Protein AF-A0A2S2P8Y7-F1 (afdb_monomer_lite)

Sequence (425 aa):
GTRFRPLSLDVPKPLFPVAGLPVVQHHIDACYRLGQKRSSIPGDDSKSNVGKYCVAEVLLLGYYGDDELADFLLTATQSYPTLRIR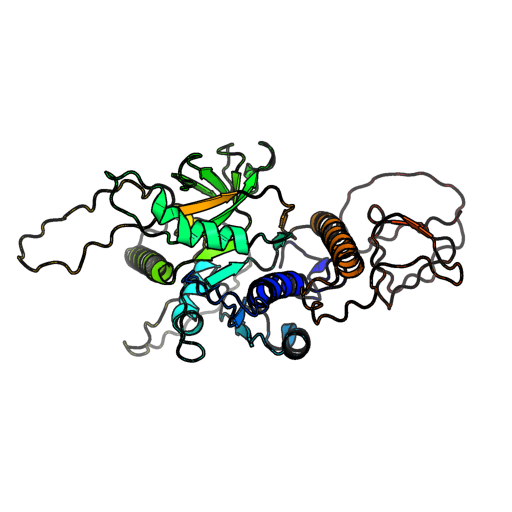YLREPDALGTAGGLYHFRDTILAPLDNNEVQAFFVMNGDVCADFPLDEMLHMHFTNNSHQSQHQQKQPVLITVMATETTRQQSVHYGCMVVDKETNIIQHYVEKPSTFVSNTVNCGVYLCSPRLFETIADIHLEMLNSNGNGNQQHTARYTTSNKNNINQQQQQKPTEERVAAAMVMWMEQDVLRRLAGESGSSCSSGSDGSGRIKKDAICGGVALAATTRNWWSQLKTAGAAIYANRHYLSLRQQRERLLQRESVIDLPLPSPVKCRLATADPKGGYSTIGNVYVHPSAQVHPTALVSFTLFHIYLTKCYQFFQKCSVVTVINIFYFIVPILTLVFCY

Radius of gyration: 25.38 Å; chains: 1; bounding box: 73×48×75 Å

InterPro domains:
  IPR005835 Nucleotidyl transferase domain [PF00483] (1-247)
  IPR029044 Nucleotide-diphospho-sugar transferases [G3DSA:3.90.550.10] (1-280)
  IPR029044 Nucleotide-diphospho-sugar transferases [SSF53448] (1-329)
  IPR050486 Mannose-1-phosphate guanyltransferase [PTHR22572] (1-277)

Structure (mmCIF, N/CA/C/O backbone):
data_AF-A0A2S2P8Y7-F1
#
_entry.id   AF-A0A2S2P8Y7-F1
#
loop_
_atom_site.group_PDB
_atom_site.id
_atom_site.type_symbol
_atom_site.label_atom_id
_atom_site.label_alt_id
_atom_site.label_comp_id
_atom_site.label_asym_id
_atom_site.label_entity_id
_atom_site.label_seq_id
_atom_site.pdbx_PDB_ins_code
_atom_site.Cartn_x
_atom_site.Cartn_y
_atom_site.Cartn_z
_atom_site.occupancy
_atom_site.B_iso_or_equiv
_atom_site.auth_seq_id
_atom_site.auth_comp_id
_atom_site.auth_asym_id
_atom_site.auth_atom_id
_atom_site.pdbx_PDB_model_num
ATOM 1 N N . GLY A 1 1 ? -5.982 3.861 -12.687 1.00 57.00 1 GLY A N 1
ATOM 2 C CA . GLY A 1 1 ? -4.838 4.081 -13.606 1.00 57.00 1 GLY A CA 1
ATOM 3 C C . GLY A 1 1 ? -4.885 5.361 -14.440 1.00 57.00 1 GLY A C 1
ATOM 4 O O . GLY A 1 1 ? -3.834 5.818 -14.853 1.00 57.00 1 GLY A O 1
ATOM 5 N N . THR A 1 2 ? -6.047 5.982 -14.678 1.00 67.19 2 THR A N 1
ATOM 6 C CA . THR A 1 2 ? -6.240 7.036 -15.705 1.00 67.19 2 THR A CA 1
ATOM 7 C C . THR A 1 2 ? -5.264 8.220 -15.658 1.00 67.19 2 THR A C 1
ATOM 9 O O . THR A 1 2 ? -4.828 8.682 -16.706 1.00 67.19 2 THR A O 1
ATOM 12 N N . ARG A 1 3 ? -4.867 8.677 -14.463 1.00 68.12 3 ARG A N 1
ATOM 13 C CA . ARG A 1 3 ? -3.905 9.785 -14.276 1.00 68.12 3 ARG A CA 1
ATOM 14 C C . ARG A 1 3 ? -2.450 9.424 -14.596 1.00 68.12 3 ARG A C 1
ATOM 16 O O . ARG A 1 3 ? -1.626 10.315 -14.726 1.00 68.12 3 ARG A O 1
ATOM 23 N N . PHE A 1 4 ? -2.146 8.132 -14.704 1.00 74.56 4 PHE A N 1
ATOM 24 C CA . PHE A 1 4 ? -0.828 7.610 -15.059 1.00 74.56 4 PHE A CA 1
ATOM 25 C C . PHE A 1 4 ? -0.728 7.297 -16.563 1.00 74.56 4 PHE A C 1
ATOM 27 O O . PHE A 1 4 ? 0.204 6.638 -17.014 1.00 74.56 4 PHE A O 1
ATOM 34 N N . ARG A 1 5 ? -1.704 7.730 -17.370 1.00 71.56 5 ARG A N 1
ATOM 35 C CA . ARG A 1 5 ? -1.605 7.675 -18.832 1.00 71.56 5 ARG A CA 1
ATOM 36 C C . ARG A 1 5 ? -0.609 8.738 -19.332 1.00 71.56 5 ARG A C 1
ATOM 38 O O . ARG A 1 5 ? -0.531 9.806 -18.726 1.00 71.56 5 ARG A O 1
ATOM 45 N N . PRO A 1 6 ? 0.159 8.464 -20.406 1.00 72.81 6 PRO A N 1
ATOM 46 C CA . PRO A 1 6 ? 0.058 7.305 -21.304 1.00 72.81 6 PRO A CA 1
ATOM 47 C C . PRO A 1 6 ? 0.739 6.013 -20.807 1.00 72.81 6 PRO A C 1
ATOM 49 O O . PRO A 1 6 ? 0.530 4.965 -21.400 1.00 72.81 6 PRO A O 1
ATOM 52 N N . LEU A 1 7 ? 1.486 6.037 -19.698 1.00 67.25 7 LEU A N 1
ATOM 53 C CA . LEU A 1 7 ? 2.271 4.883 -19.213 1.00 67.25 7 LEU A CA 1
ATOM 54 C C . LEU A 1 7 ? 1.441 3.670 -18.750 1.00 67.25 7 LEU A C 1
ATOM 56 O O . LEU A 1 7 ? 1.991 2.598 -18.534 1.00 67.25 7 LEU A O 1
ATOM 60 N N . SER A 1 8 ? 0.130 3.839 -18.579 1.00 70.69 8 SER A N 1
ATOM 61 C CA . SER A 1 8 ? -0.831 2.771 -18.246 1.00 70.69 8 SER A CA 1
ATOM 62 C C . SER A 1 8 ? -1.928 2.630 -19.304 1.00 70.69 8 SER A C 1
ATOM 64 O O . SER A 1 8 ? -3.088 2.387 -18.970 1.00 70.69 8 SER A O 1
ATOM 66 N N . LEU A 1 9 ? -1.598 2.896 -20.574 1.00 70.00 9 LEU A N 1
ATOM 67 C CA . LEU A 1 9 ? -2.505 2.622 -21.693 1.00 70.00 9 LEU A CA 1
ATOM 68 C C . LEU A 1 9 ? -2.610 1.120 -21.958 1.00 70.00 9 LEU A C 1
ATOM 70 O O . LEU A 1 9 ? -3.720 0.605 -21.967 1.00 70.00 9 LEU A O 1
ATOM 74 N N . ASP A 1 10 ? -1.464 0.451 -22.086 1.00 73.81 10 ASP A N 1
ATOM 75 C CA . ASP A 1 10 ? -1.397 -0.954 -22.515 1.00 73.81 10 ASP A CA 1
ATOM 76 C C . ASP A 1 10 ? -1.104 -1.926 -21.363 1.00 73.81 10 ASP A C 1
ATOM 78 O O . ASP A 1 10 ? -1.161 -3.137 -21.537 1.00 73.81 10 ASP A O 1
ATOM 82 N N . VAL A 1 11 ? -0.758 -1.402 -20.182 1.00 80.62 11 VAL A N 1
ATOM 83 C CA . VAL A 1 11 ? -0.384 -2.201 -19.009 1.00 80.62 11 VAL A CA 1
ATOM 84 C C . VAL A 1 11 ? -1.143 -1.697 -17.779 1.00 80.62 11 VAL A C 1
ATOM 86 O O . VAL A 1 11 ? -1.103 -0.487 -17.493 1.00 80.62 11 VAL A O 1
ATOM 89 N N . PRO A 1 12 ? -1.794 -2.589 -17.005 1.00 88.25 12 PRO A N 1
ATOM 90 C CA . PRO A 1 12 ? -2.365 -2.240 -15.714 1.00 88.25 12 PRO A CA 1
ATOM 91 C C . PRO A 1 12 ? -1.332 -1.531 -14.843 1.00 88.25 12 PRO A C 1
ATOM 93 O O . PRO A 1 12 ? -0.206 -1.989 -14.676 1.00 88.25 12 PRO A O 1
ATOM 96 N N . LYS A 1 13 ? -1.720 -0.412 -14.229 1.00 88.94 13 LYS A N 1
ATOM 97 C CA . LYS A 1 13 ? -0.822 0.369 -13.365 1.00 88.94 13 LYS A CA 1
ATOM 98 C C . LYS A 1 13 ? -0.098 -0.477 -12.292 1.00 88.94 13 LYS A C 1
ATOM 100 O O . LYS A 1 13 ? 1.095 -0.243 -12.110 1.00 88.94 13 LYS A O 1
ATOM 105 N N . PRO A 1 14 ? -0.747 -1.446 -11.615 1.00 91.75 14 PRO A N 1
ATOM 106 C CA . PRO A 1 14 ? -0.070 -2.306 -10.641 1.00 91.75 14 PRO A CA 1
ATOM 107 C C . PRO A 1 14 ? 1.053 -3.166 -11.257 1.00 91.75 14 PRO A C 1
ATOM 109 O O . PRO A 1 14 ? 2.015 -3.515 -10.572 1.00 91.75 14 PRO A O 1
ATOM 112 N N . LEU A 1 15 ? 0.962 -3.462 -12.558 1.00 90.88 15 LEU A N 1
ATOM 113 C CA . LEU A 1 15 ? 1.953 -4.219 -13.323 1.00 90.88 15 LEU A CA 1
ATOM 114 C C . LEU A 1 15 ? 3.043 -3.352 -13.964 1.00 90.88 15 LEU A C 1
ATOM 116 O O . LEU A 1 15 ? 3.981 -3.889 -14.553 1.00 90.88 15 LEU A O 1
ATOM 120 N N . PHE A 1 16 ? 2.968 -2.024 -13.829 1.00 88.56 16 PHE A N 1
ATOM 121 C CA . PHE A 1 16 ? 3.994 -1.138 -14.369 1.00 88.56 16 PHE A CA 1
ATOM 122 C C . PHE A 1 16 ? 5.375 -1.492 -13.783 1.00 88.56 16 PHE A C 1
ATOM 124 O O . PHE A 1 16 ? 5.504 -1.638 -12.564 1.00 88.56 16 PHE A O 1
ATOM 131 N N . PRO A 1 17 ? 6.425 -1.629 -14.610 1.00 84.69 17 PRO A N 1
ATOM 132 C CA . PRO A 1 17 ? 7.727 -2.058 -14.126 1.00 84.69 17 PRO A CA 1
ATOM 133 C C . PRO A 1 17 ? 8.470 -0.928 -13.400 1.00 84.69 17 PRO A C 1
ATOM 135 O O . PRO A 1 17 ? 8.776 0.124 -13.963 1.00 84.69 17 PRO A O 1
ATOM 138 N N . VAL A 1 18 ? 8.857 -1.185 -12.151 1.00 84.06 18 VAL A N 1
ATOM 139 C CA . VAL A 1 18 ? 9.766 -0.354 -11.355 1.00 84.06 18 VAL A CA 1
ATOM 140 C C . VAL A 1 18 ? 10.940 -1.213 -10.906 1.00 84.06 18 VAL A C 1
ATOM 142 O O . VAL A 1 18 ? 10.774 -2.282 -10.323 1.00 84.06 18 VAL A O 1
ATOM 145 N N . ALA A 1 19 ? 12.154 -0.768 -11.218 1.00 82.06 19 ALA A N 1
ATOM 146 C CA . ALA A 1 19 ? 13.379 -1.546 -11.085 1.00 82.06 19 ALA A CA 1
ATOM 147 C C . ALA A 1 19 ? 13.251 -2.926 -11.766 1.00 82.06 19 ALA A C 1
ATOM 149 O O . ALA A 1 19 ? 13.705 -3.940 -11.244 1.00 82.06 19 ALA A O 1
ATOM 150 N N . GLY A 1 20 ? 12.569 -2.999 -12.910 1.00 77.25 20 GLY A N 1
ATOM 151 C CA . GLY A 1 20 ? 12.395 -4.245 -13.660 1.00 77.25 20 GLY A CA 1
ATOM 152 C C . GLY A 1 20 ? 11.450 -5.277 -13.041 1.00 77.25 20 GLY A C 1
ATOM 153 O O . GLY A 1 20 ? 11.464 -6.414 -13.501 1.00 77.25 20 GLY A O 1
ATOM 154 N N . LEU A 1 21 ? 10.665 -4.926 -12.018 1.00 84.25 21 LEU A N 1
ATOM 155 C CA . LEU A 1 21 ? 9.580 -5.767 -11.497 1.00 84.25 21 LEU A CA 1
ATOM 156 C C . LEU A 1 21 ? 8.263 -4.978 -11.482 1.00 84.25 21 LEU A C 1
ATOM 158 O O . LEU A 1 21 ? 8.310 -3.769 -11.244 1.00 84.25 21 LEU A O 1
ATOM 162 N N . PRO A 1 22 ? 7.106 -5.630 -11.685 1.00 91.06 22 PRO A N 1
ATOM 163 C CA . PRO A 1 22 ? 5.794 -5.056 -11.390 1.00 91.06 22 PRO A CA 1
ATOM 164 C C . PRO A 1 22 ? 5.750 -4.371 -10.018 1.00 91.06 22 PRO A C 1
ATOM 166 O O . PRO A 1 22 ? 6.285 -4.909 -9.046 1.00 91.06 22 PRO A O 1
ATOM 169 N N . VAL A 1 23 ? 5.085 -3.216 -9.903 1.00 92.38 23 VAL A N 1
ATOM 170 C CA . VAL A 1 23 ? 4.918 -2.508 -8.614 1.00 92.38 23 VAL A CA 1
ATOM 171 C C . VAL A 1 23 ? 4.361 -3.438 -7.533 1.00 92.38 23 VAL A C 1
ATOM 173 O O . VAL A 1 23 ? 4.900 -3.492 -6.426 1.00 92.38 23 VAL A O 1
ATOM 176 N N . VAL A 1 24 ? 3.331 -4.224 -7.855 1.00 94.88 24 VAL A N 1
ATOM 177 C CA . VAL A 1 24 ? 2.724 -5.174 -6.903 1.00 94.88 24 VAL A CA 1
ATOM 178 C C . VAL A 1 24 ? 3.678 -6.273 -6.453 1.00 94.88 24 VAL A C 1
ATOM 180 O O . VAL A 1 24 ? 3.557 -6.758 -5.334 1.00 94.88 24 VAL A O 1
ATOM 183 N N . GLN A 1 25 ? 4.679 -6.629 -7.259 1.00 93.75 25 GLN A N 1
ATOM 184 C CA . GLN A 1 25 ? 5.660 -7.629 -6.851 1.00 93.75 25 GLN A CA 1
ATOM 185 C C . GLN A 1 25 ? 6.524 -7.130 -5.688 1.00 93.75 25 GLN A C 1
ATOM 187 O O . GLN A 1 25 ? 6.836 -7.907 -4.793 1.00 93.75 25 GLN A O 1
ATOM 192 N N . HIS A 1 26 ? 6.834 -5.829 -5.623 1.00 93.56 26 HIS A N 1
ATOM 193 C CA . HIS A 1 26 ? 7.544 -5.260 -4.468 1.00 93.56 26 HIS A CA 1
ATOM 194 C C . HIS A 1 26 ? 6.720 -5.325 -3.174 1.00 93.56 26 HIS A C 1
ATOM 196 O O . HIS A 1 26 ? 7.295 -5.403 -2.088 1.00 93.56 26 HIS A O 1
ATOM 202 N N . HIS A 1 27 ? 5.387 -5.311 -3.282 1.00 96.12 27 HIS A N 1
ATOM 203 C CA . HIS A 1 27 ? 4.485 -5.496 -2.143 1.00 96.12 27 HIS A CA 1
ATOM 204 C C . HIS A 1 27 ? 4.515 -6.952 -1.676 1.00 96.12 27 HIS A C 1
ATOM 206 O O . HIS A 1 27 ? 4.749 -7.217 -0.499 1.00 96.12 27 HIS A O 1
ATOM 212 N N . ILE A 1 28 ? 4.378 -7.892 -2.618 1.00 95.25 28 ILE A N 1
ATOM 213 C CA . ILE A 1 28 ? 4.465 -9.333 -2.349 1.00 95.25 28 ILE A CA 1
ATOM 214 C C . ILE A 1 28 ? 5.821 -9.677 -1.722 1.00 95.25 28 ILE A C 1
ATOM 216 O O . ILE A 1 28 ? 5.857 -10.361 -0.706 1.00 95.25 28 ILE A O 1
ATOM 220 N N . ASP A 1 29 ? 6.928 -9.126 -2.230 1.00 92.12 29 ASP A N 1
ATOM 221 C CA . ASP A 1 29 ? 8.267 -9.293 -1.649 1.00 92.12 29 ASP A CA 1
ATOM 222 C C . ASP A 1 29 ? 8.357 -8.780 -0.201 1.00 92.12 29 ASP A C 1
ATOM 224 O O . ASP A 1 29 ? 9.108 -9.323 0.614 1.00 92.12 29 ASP A O 1
ATOM 228 N N . ALA A 1 30 ? 7.642 -7.707 0.149 1.00 92.25 30 ALA A N 1
ATOM 229 C CA . ALA A 1 30 ? 7.607 -7.200 1.519 1.00 92.25 30 ALA A CA 1
ATOM 230 C C . ALA A 1 30 ? 6.823 -8.135 2.450 1.00 92.25 30 ALA A C 1
ATOM 232 O O . ALA A 1 30 ? 7.337 -8.493 3.512 1.00 92.25 30 ALA A O 1
ATOM 233 N N . CYS A 1 31 ? 5.641 -8.583 2.025 1.00 92.88 31 CYS A N 1
ATOM 234 C CA . CYS A 1 31 ? 4.814 -9.547 2.749 1.00 92.88 31 CYS A CA 1
ATOM 235 C C . CYS A 1 31 ? 5.526 -10.900 2.918 1.00 92.88 31 CYS A C 1
ATOM 237 O O . CYS A 1 31 ? 5.585 -11.446 4.017 1.00 92.88 31 CYS A O 1
ATOM 239 N N . TYR A 1 32 ? 6.154 -11.403 1.858 1.00 89.12 32 TYR A N 1
ATOM 240 C CA . TYR A 1 32 ? 6.887 -12.664 1.872 1.00 89.12 32 TYR A CA 1
ATOM 241 C C . TYR A 1 32 ? 8.070 -12.623 2.850 1.00 89.12 32 TYR A C 1
ATOM 243 O O . TYR A 1 32 ? 8.227 -13.513 3.682 1.00 89.12 32 TYR A O 1
ATOM 251 N N . ARG A 1 33 ? 8.876 -11.549 2.834 1.00 85.38 33 ARG A N 1
ATOM 252 C CA . ARG A 1 33 ? 9.973 -11.369 3.808 1.00 85.38 33 ARG A CA 1
ATOM 253 C C . ARG A 1 33 ? 9.477 -11.295 5.243 1.00 85.38 33 ARG A C 1
ATOM 255 O O . ARG A 1 33 ? 10.142 -11.826 6.129 1.00 85.38 33 ARG A O 1
ATOM 262 N N . LEU A 1 34 ? 8.353 -10.620 5.473 1.00 86.75 34 LEU A N 1
ATOM 263 C CA . LEU A 1 34 ? 7.760 -10.537 6.801 1.00 86.75 34 LEU A CA 1
ATOM 264 C C . LEU A 1 34 ? 7.435 -11.940 7.344 1.00 86.75 34 LEU A C 1
ATOM 266 O O . LEU A 1 34 ? 7.764 -12.216 8.496 1.00 86.75 34 LEU A O 1
ATOM 270 N N . GLY A 1 35 ? 6.882 -12.823 6.504 1.00 83.12 35 GLY A N 1
ATOM 271 C CA . GLY A 1 35 ? 6.645 -14.227 6.853 1.00 83.12 35 GLY A CA 1
ATOM 272 C C . GLY A 1 35 ? 7.933 -15.040 7.049 1.00 83.12 35 GLY A C 1
ATOM 273 O O . GLY A 1 35 ? 8.036 -15.814 7.997 1.00 83.12 35 GLY A O 1
ATOM 274 N N . GLN A 1 36 ? 8.954 -14.836 6.206 1.00 74.94 36 GLN A N 1
ATOM 275 C CA . GLN A 1 36 ? 10.200 -15.616 6.265 1.00 74.94 36 GLN A CA 1
ATOM 276 C C . GLN A 1 36 ? 11.096 -15.302 7.470 1.00 74.94 36 GLN A C 1
ATOM 278 O O . GLN A 1 36 ? 11.617 -16.228 8.088 1.00 74.94 36 GLN A O 1
ATOM 283 N N . LYS A 1 37 ? 11.270 -14.019 7.830 1.00 63.88 37 LYS A N 1
ATOM 284 C CA . LYS A 1 37 ? 12.216 -13.535 8.866 1.00 63.88 37 LYS A CA 1
ATOM 285 C C . LYS A 1 37 ? 12.046 -14.152 10.259 1.00 63.88 37 LYS A C 1
ATOM 287 O O . LYS A 1 37 ? 12.789 -13.825 11.184 1.00 63.88 37 LYS A O 1
ATOM 292 N N . ARG A 1 38 ? 10.999 -14.944 10.466 1.00 58.50 38 ARG A N 1
ATOM 293 C CA . ARG A 1 38 ? 10.584 -15.425 11.781 1.00 58.50 38 ARG A CA 1
ATOM 294 C C . ARG A 1 38 ? 10.370 -16.948 11.809 1.00 58.50 38 ARG A C 1
ATOM 296 O O . ARG A 1 38 ? 10.198 -17.485 12.894 1.00 58.50 38 ARG A O 1
ATOM 303 N N . SER A 1 39 ? 10.501 -17.633 10.662 1.00 46.34 39 SER A N 1
ATOM 304 C CA . SER A 1 39 ? 10.515 -19.105 10.553 1.00 46.34 39 SER A CA 1
ATOM 305 C C . SER A 1 39 ? 11.910 -19.722 10.773 1.00 46.34 39 SER A C 1
ATOM 307 O O . SER A 1 39 ? 12.042 -20.942 10.793 1.00 46.34 39 SER A O 1
ATOM 309 N N . SER A 1 40 ? 12.953 -18.899 10.927 1.00 38.75 40 SER A N 1
ATOM 310 C CA . SER A 1 40 ? 14.369 -19.295 10.978 1.00 38.75 40 SER A CA 1
ATOM 311 C C . SER A 1 40 ? 15.056 -19.035 12.329 1.00 38.75 40 SER A C 1
ATOM 313 O O . SER A 1 40 ? 16.259 -18.786 12.367 1.00 38.75 40 SER A O 1
ATOM 315 N N . ILE A 1 41 ? 14.335 -19.147 13.452 1.00 43.09 41 ILE A N 1
ATOM 316 C CA . ILE A 1 41 ? 14.964 -19.299 14.779 1.00 43.09 41 ILE A CA 1
ATOM 317 C C . ILE A 1 41 ? 14.835 -20.769 15.212 1.00 43.09 41 ILE A C 1
ATOM 319 O O . ILE A 1 41 ? 13.846 -21.128 15.850 1.00 43.09 41 ILE A O 1
ATOM 323 N N . PRO A 1 42 ? 15.789 -21.652 14.865 1.00 36.62 42 PRO A N 1
ATOM 324 C CA . PRO A 1 42 ? 15.922 -22.931 15.537 1.00 36.62 42 PRO A CA 1
ATOM 325 C C . PRO A 1 42 ? 16.586 -22.709 16.904 1.00 36.62 42 PRO A C 1
ATOM 327 O O . PRO A 1 42 ? 17.727 -22.256 16.963 1.00 36.62 42 PRO A O 1
ATOM 330 N N . GLY A 1 43 ? 15.891 -23.067 17.989 1.00 41.72 43 GLY A N 1
ATOM 331 C CA . GLY A 1 43 ? 16.536 -23.388 19.269 1.00 41.72 43 GLY A CA 1
ATOM 332 C C . GLY A 1 43 ? 16.523 -22.341 20.388 1.00 41.72 43 GLY A C 1
ATOM 333 O O . GLY A 1 43 ? 17.512 -22.261 21.108 1.00 41.72 43 GLY A O 1
ATOM 334 N N . ASP A 1 44 ? 15.436 -21.590 20.600 1.00 40.75 44 ASP A N 1
ATOM 335 C CA . ASP A 1 44 ? 15.240 -20.894 21.887 1.00 40.75 44 ASP A CA 1
ATOM 336 C C . ASP A 1 44 ? 14.137 -21.575 22.715 1.00 40.75 44 ASP A C 1
ATOM 338 O O . ASP A 1 44 ? 12.982 -21.153 22.748 1.00 40.75 44 ASP A O 1
ATOM 342 N N . ASP A 1 45 ? 14.520 -22.669 23.379 1.00 44.34 45 ASP A N 1
ATOM 343 C CA . ASP A 1 45 ? 13.726 -23.426 24.360 1.00 44.34 45 ASP A CA 1
ATOM 344 C C . ASP A 1 45 ? 13.582 -22.689 25.714 1.00 44.34 45 ASP A C 1
ATOM 346 O O . ASP A 1 45 ? 13.484 -23.307 26.778 1.00 44.34 45 ASP A O 1
ATOM 350 N N . SER A 1 46 ? 13.549 -21.353 25.723 1.00 40.25 46 SER A N 1
ATOM 351 C CA . SER A 1 46 ? 13.416 -20.572 26.956 1.00 40.25 46 SER A CA 1
ATOM 352 C C . SER A 1 46 ? 12.284 -19.548 26.885 1.00 40.25 46 SER A C 1
ATOM 354 O O . SER A 1 46 ? 12.481 -18.375 26.598 1.00 40.25 46 SER A O 1
ATOM 356 N N . LYS A 1 47 ? 11.066 -20.000 27.214 1.00 41.53 47 LYS A N 1
ATOM 357 C CA . LYS A 1 47 ? 9.997 -19.215 27.875 1.00 41.53 47 LYS A CA 1
ATOM 358 C C . LYS A 1 47 ? 9.719 -17.784 27.356 1.00 41.53 47 LYS A C 1
ATOM 360 O O . LYS A 1 47 ? 9.262 -16.947 28.134 1.00 41.53 47 LYS A O 1
ATOM 365 N N . SER A 1 48 ? 9.892 -17.493 26.066 1.00 42.28 48 SER A N 1
ATOM 366 C CA . SER A 1 48 ? 9.332 -16.289 25.440 1.00 42.28 48 SER A CA 1
ATOM 367 C C . SER A 1 48 ? 8.160 -16.690 24.541 1.00 42.28 48 SER A C 1
ATOM 369 O O . SER A 1 48 ? 8.301 -17.211 23.442 1.00 42.28 48 SER A O 1
ATOM 371 N N . ASN A 1 49 ? 6.952 -16.511 25.071 1.00 40.47 49 ASN A N 1
ATOM 372 C CA . ASN A 1 49 ? 5.683 -16.871 24.441 1.00 40.47 49 ASN A CA 1
ATOM 373 C C . ASN A 1 49 ? 5.317 -15.875 23.318 1.00 40.47 49 ASN A C 1
ATOM 375 O O . ASN A 1 49 ? 4.274 -15.228 23.372 1.00 40.47 49 ASN A O 1
ATOM 379 N N . VAL A 1 50 ? 6.180 -15.682 22.316 1.00 46.78 50 VAL A N 1
ATOM 380 C CA . VAL A 1 50 ? 5.873 -14.806 21.175 1.00 46.78 50 VAL A CA 1
ATOM 381 C C . VAL A 1 50 ? 5.765 -15.646 19.912 1.00 46.78 50 VAL A C 1
ATOM 383 O O . VAL A 1 50 ? 6.712 -15.770 19.137 1.00 46.78 50 VAL A O 1
ATOM 386 N N . GLY A 1 51 ? 4.562 -16.190 19.697 1.00 50.97 51 GLY A N 1
ATOM 387 C CA . GLY A 1 51 ? 4.106 -16.631 18.381 1.00 50.97 51 GLY A CA 1
ATOM 388 C C . GLY A 1 51 ? 4.264 -15.474 17.397 1.00 50.97 51 GLY A C 1
ATOM 389 O O . GLY A 1 51 ? 3.536 -14.484 17.431 1.00 50.97 51 GLY A O 1
ATOM 390 N N . LYS A 1 52 ? 5.316 -15.552 16.590 1.00 63.91 52 LYS A N 1
ATOM 391 C CA . LYS A 1 52 ? 5.805 -14.485 15.727 1.00 63.91 52 LYS A CA 1
ATOM 392 C C . LYS A 1 52 ? 5.038 -14.591 14.398 1.00 63.91 52 LYS A C 1
ATOM 394 O O . LYS A 1 52 ? 5.145 -15.611 13.737 1.00 63.91 52 LYS A O 1
ATOM 399 N N . TYR A 1 53 ? 4.224 -13.580 14.067 1.00 71.31 53 TYR A N 1
ATOM 400 C CA . TYR A 1 53 ? 3.205 -13.587 12.994 1.00 71.31 53 TYR A CA 1
ATOM 401 C C . TYR A 1 53 ? 3.585 -14.334 11.701 1.00 71.31 53 TYR A C 1
ATOM 403 O O . TYR A 1 53 ? 4.698 -14.182 11.200 1.00 71.31 53 TYR A O 1
ATOM 411 N N . CYS A 1 54 ? 2.617 -15.049 11.119 1.00 81.12 54 CYS A N 1
ATOM 412 C CA . CYS A 1 54 ? 2.716 -15.685 9.804 1.00 81.12 54 CYS A CA 1
ATOM 413 C C . CYS A 1 54 ? 1.915 -14.887 8.764 1.00 81.12 54 CYS A C 1
ATOM 415 O O . CYS A 1 54 ? 0.807 -14.432 9.046 1.00 81.12 54 CYS A O 1
ATOM 417 N N . VAL A 1 55 ? 2.466 -14.730 7.558 1.00 89.25 55 VAL A N 1
ATOM 418 C CA . VAL A 1 55 ? 1.737 -14.163 6.416 1.00 89.25 55 VAL A CA 1
ATOM 419 C C . VAL A 1 55 ? 1.160 -15.317 5.605 1.00 89.25 55 VAL A C 1
ATOM 421 O O . VAL A 1 55 ? 1.895 -15.993 4.894 1.00 89.25 55 VAL A O 1
ATOM 424 N N . ALA A 1 56 ? -0.146 -15.540 5.731 1.00 86.88 56 ALA A N 1
ATOM 425 C CA . ALA A 1 56 ? -0.815 -16.690 5.125 1.00 86.88 56 ALA A CA 1
ATOM 426 C C . ALA A 1 56 ? -1.178 -16.477 3.643 1.00 86.88 56 ALA A C 1
ATOM 428 O O . ALA A 1 56 ? -1.063 -17.390 2.826 1.00 86.88 56 ALA A O 1
ATOM 429 N N . GLU A 1 57 ? -1.617 -15.270 3.279 1.00 93.94 57 GLU A N 1
ATOM 430 C CA . GLU A 1 57 ? -2.151 -14.990 1.946 1.00 93.94 57 GLU A CA 1
ATOM 431 C C . GLU A 1 57 ? -1.919 -13.530 1.522 1.00 93.94 57 GLU A C 1
ATOM 433 O O . GLU A 1 57 ? -1.917 -12.616 2.347 1.00 93.94 57 GLU A O 1
ATOM 438 N N . VAL A 1 58 ? -1.751 -13.313 0.214 1.00 96.50 58 VAL A N 1
ATOM 439 C CA . VAL A 1 58 ? -1.835 -12.006 -0.449 1.00 96.50 58 VAL A CA 1
ATOM 440 C C . VAL A 1 58 ? -3.018 -12.018 -1.413 1.00 96.50 58 VAL A C 1
ATOM 442 O O . VAL A 1 58 ? -3.092 -12.827 -2.339 1.00 96.50 58 VAL A O 1
ATOM 445 N N . LEU A 1 59 ? -3.923 -11.062 -1.220 1.00 97.31 59 LEU A N 1
ATOM 446 C CA . LEU A 1 59 ? -5.070 -10.824 -2.086 1.00 97.31 59 LEU A CA 1
ATOM 447 C C . LEU A 1 59 ? -4.817 -9.559 -2.908 1.00 97.31 59 LEU A C 1
ATOM 449 O O . LEU A 1 59 ? -4.723 -8.462 -2.360 1.00 97.31 59 LEU A O 1
ATOM 453 N N . LEU A 1 60 ? -4.710 -9.699 -4.227 1.00 96.81 60 LEU A N 1
ATOM 454 C CA . LEU A 1 60 ? -4.817 -8.560 -5.130 1.00 96.81 60 LEU A CA 1
ATOM 455 C C . LEU A 1 60 ? -6.299 -8.226 -5.267 1.00 96.81 60 LEU A C 1
ATOM 457 O O . LEU A 1 60 ? -7.082 -9.085 -5.652 1.00 96.81 60 LEU A O 1
ATOM 461 N N . LEU A 1 61 ? -6.688 -7.000 -4.947 1.00 95.50 61 LEU A N 1
ATOM 462 C CA . LEU A 1 61 ? -8.079 -6.558 -4.976 1.00 95.50 61 LEU A CA 1
ATOM 463 C C . LEU A 1 61 ? -8.187 -5.380 -5.948 1.00 95.50 61 LEU A C 1
ATOM 465 O O . LEU A 1 61 ? -7.415 -4.422 -5.859 1.00 95.50 61 LEU A O 1
ATOM 469 N N . GLY A 1 62 ? -9.089 -5.479 -6.920 1.00 93.06 62 GLY A N 1
ATOM 470 C CA . GLY A 1 62 ? -9.323 -4.413 -7.894 1.00 93.06 62 GLY A CA 1
ATOM 471 C C . GLY A 1 62 ? -10.290 -4.835 -8.989 1.00 93.06 62 GLY A C 1
ATOM 472 O O . GLY A 1 62 ? -10.810 -5.940 -8.959 1.00 93.06 62 GLY A O 1
ATOM 473 N N . TYR A 1 63 ? -10.480 -3.998 -10.004 1.00 90.62 63 TYR A N 1
ATOM 474 C CA . TYR A 1 63 ? -11.493 -4.171 -11.062 1.00 90.62 63 TYR A CA 1
ATOM 475 C C . TYR A 1 63 ? -10.908 -4.467 -12.462 1.00 90.62 63 TYR A C 1
ATOM 477 O O . TYR A 1 63 ? -11.592 -4.283 -13.468 1.00 90.62 63 TYR A O 1
ATOM 485 N N . TYR A 1 64 ? -9.634 -4.857 -12.547 1.00 90.00 64 TYR A N 1
ATOM 486 C CA . TYR A 1 64 ? -9.007 -5.274 -13.807 1.00 90.00 64 TYR A CA 1
ATOM 487 C C . TYR A 1 64 ? -9.632 -6.581 -14.330 1.00 90.00 64 TYR A C 1
ATOM 489 O O . TYR A 1 64 ? -10.180 -7.374 -13.564 1.00 90.00 64 TYR A O 1
ATOM 497 N N . GLY A 1 65 ? -9.588 -6.797 -15.644 1.00 88.50 65 GLY A N 1
ATOM 498 C CA . GLY A 1 65 ? -9.959 -8.080 -16.236 1.00 88.50 65 GLY A CA 1
ATOM 499 C C . GLY A 1 65 ? -9.062 -9.210 -15.725 1.00 88.50 65 GLY A C 1
ATOM 500 O O . GLY A 1 65 ? -7.888 -8.994 -15.417 1.00 88.50 65 GLY A O 1
ATOM 501 N N . ASP A 1 66 ? -9.606 -10.423 -15.627 1.00 86.75 66 ASP A N 1
ATOM 502 C CA . ASP A 1 66 ? -8.841 -11.591 -15.170 1.00 86.75 66 ASP A CA 1
ATOM 503 C C . ASP A 1 66 ? -7.679 -11.912 -16.128 1.00 86.75 66 ASP A C 1
ATOM 505 O O . ASP A 1 66 ? -6.598 -12.310 -15.697 1.00 86.75 66 ASP A O 1
ATOM 509 N N . ASP A 1 67 ? -7.877 -11.660 -17.422 1.00 90.56 67 ASP A N 1
ATOM 510 C CA . ASP A 1 67 ? -6.880 -11.770 -18.486 1.00 90.56 67 ASP A CA 1
ATOM 511 C C . ASP A 1 67 ? -5.735 -10.756 -18.343 1.00 90.56 67 ASP A C 1
ATOM 513 O O . ASP A 1 67 ? -4.587 -11.086 -18.633 1.00 90.56 67 ASP A O 1
ATOM 517 N N . GLU A 1 68 ? -6.008 -9.554 -17.824 1.00 90.94 68 GLU A N 1
ATOM 518 C CA . GLU A 1 68 ? -4.995 -8.505 -17.649 1.00 90.94 68 GLU A CA 1
ATOM 519 C C . GLU A 1 68 ? -3.939 -8.855 -16.583 1.00 90.94 68 GLU A C 1
ATOM 521 O O . GLU A 1 68 ? -2.822 -8.332 -16.622 1.00 90.94 68 GLU A O 1
ATOM 526 N N . LEU A 1 69 ? -4.284 -9.710 -15.610 1.00 91.69 69 LEU A N 1
ATOM 527 C CA . LEU A 1 69 ? -3.405 -10.097 -14.497 1.00 91.69 69 LEU A CA 1
ATOM 528 C C . LEU A 1 69 ? -2.974 -11.573 -14.533 1.00 91.69 69 LEU A C 1
ATOM 530 O O . LEU A 1 69 ? -2.108 -11.955 -13.741 1.00 91.69 69 LEU A O 1
ATOM 534 N N . ALA A 1 70 ? -3.540 -12.393 -15.424 1.00 91.94 70 ALA A N 1
ATOM 535 C CA . ALA A 1 70 ? -3.359 -13.847 -15.446 1.00 91.94 70 ALA A CA 1
ATOM 536 C C . ALA A 1 70 ? -1.883 -14.281 -15.478 1.00 91.94 70 ALA A C 1
ATOM 538 O O . ALA A 1 70 ? -1.443 -15.040 -14.611 1.00 91.94 70 ALA A O 1
ATOM 539 N N . ASP A 1 71 ? -1.101 -13.753 -16.425 1.00 92.12 71 ASP A N 1
ATOM 540 C CA . ASP A 1 71 ? 0.318 -14.103 -16.586 1.00 92.12 71 ASP A CA 1
ATOM 541 C C . ASP A 1 71 ? 1.148 -13.731 -15.351 1.00 92.12 71 ASP A C 1
ATOM 543 O O . ASP A 1 71 ? 2.035 -14.478 -14.916 1.00 92.12 71 ASP A O 1
ATOM 547 N N . PHE A 1 72 ? 0.838 -12.577 -14.751 1.00 93.31 72 PHE A N 1
ATOM 548 C CA . PHE A 1 72 ? 1.489 -12.134 -13.526 1.00 93.31 72 PHE A CA 1
ATOM 549 C C . PHE A 1 72 ? 1.154 -13.058 -12.356 1.00 93.31 72 PHE A C 1
ATOM 551 O O . PHE A 1 72 ? 2.064 -13.485 -11.649 1.00 93.31 72 PHE A O 1
ATOM 558 N N . LEU A 1 73 ? -0.127 -13.382 -12.158 1.00 94.50 73 LEU A N 1
ATOM 559 C CA . LEU A 1 73 ? -0.580 -14.259 -11.078 1.00 94.50 73 LEU A CA 1
ATOM 560 C C . LEU A 1 73 ? 0.054 -15.644 -11.187 1.00 94.50 73 LEU A C 1
ATOM 562 O O . LEU A 1 73 ? 0.594 -16.133 -10.199 1.00 94.50 73 LEU A O 1
ATOM 566 N N . LEU A 1 74 ? 0.076 -16.232 -12.387 1.00 93.38 74 LEU A N 1
ATOM 567 C CA . LEU A 1 74 ? 0.727 -17.519 -12.633 1.00 93.38 74 LEU A CA 1
ATOM 568 C C . LEU A 1 74 ? 2.210 -17.477 -12.239 1.00 93.38 74 LEU A C 1
ATOM 570 O O . LEU A 1 74 ? 2.681 -18.326 -11.480 1.00 93.38 74 LEU A O 1
ATOM 574 N N . THR A 1 75 ? 2.931 -16.456 -12.707 1.00 91.38 75 THR A N 1
ATOM 575 C CA . THR A 1 75 ? 4.358 -16.270 -12.402 1.00 91.38 75 THR A CA 1
ATOM 576 C C . THR A 1 75 ? 4.591 -16.040 -10.907 1.00 91.38 75 THR A C 1
ATOM 578 O O . THR A 1 75 ? 5.543 -16.573 -10.333 1.00 91.38 75 THR A O 1
ATOM 581 N N . ALA A 1 76 ? 3.728 -15.257 -10.257 1.00 91.88 76 ALA A N 1
ATOM 582 C CA . ALA A 1 76 ? 3.825 -14.943 -8.840 1.00 91.88 76 ALA A CA 1
ATOM 583 C C . ALA A 1 76 ? 3.587 -16.196 -7.988 1.00 91.88 76 ALA A C 1
ATOM 585 O O . ALA A 1 76 ? 4.434 -16.533 -7.167 1.00 91.88 76 ALA A O 1
ATOM 586 N N . THR A 1 77 ? 2.513 -16.949 -8.221 1.00 91.88 77 THR A N 1
ATOM 587 C CA . THR A 1 77 ? 2.228 -18.187 -7.478 1.00 91.88 77 THR A CA 1
ATOM 588 C C . THR A 1 77 ? 3.348 -19.223 -7.622 1.00 91.88 77 THR A C 1
ATOM 590 O O . THR A 1 77 ? 3.684 -19.897 -6.654 1.00 91.88 77 THR A O 1
ATOM 593 N N . GLN A 1 78 ? 3.979 -19.321 -8.797 1.00 90.00 78 GLN A N 1
ATOM 594 C CA . GLN A 1 78 ? 5.149 -20.186 -8.999 1.00 90.00 78 GLN A CA 1
ATOM 595 C C . GLN A 1 78 ? 6.392 -19.678 -8.262 1.00 90.00 78 GLN A C 1
ATOM 597 O O . GLN A 1 78 ? 7.180 -20.471 -7.749 1.00 90.00 78 GLN A O 1
ATOM 602 N N . SER A 1 79 ? 6.573 -18.357 -8.216 1.00 87.88 79 SER A N 1
ATOM 603 C CA . SER A 1 79 ? 7.726 -17.733 -7.573 1.00 87.88 79 SER A CA 1
ATOM 604 C C . SER A 1 79 ? 7.624 -17.774 -6.050 1.00 87.88 79 SER A C 1
ATOM 606 O O . SER A 1 79 ? 8.646 -17.894 -5.402 1.00 87.88 79 SER A O 1
ATOM 608 N N . TYR A 1 80 ? 6.437 -17.706 -5.447 1.00 89.56 80 TYR A N 1
ATOM 609 C CA . TYR A 1 80 ? 6.274 -17.681 -3.986 1.00 89.56 80 TYR A CA 1
ATOM 610 C C . TYR A 1 80 ? 5.512 -18.925 -3.491 1.00 89.56 80 TYR A C 1
ATOM 612 O O . TYR A 1 80 ? 4.367 -18.807 -3.063 1.00 89.56 80 TYR A O 1
ATOM 620 N N . PRO A 1 81 ? 6.118 -20.129 -3.515 1.00 81.88 81 PRO A N 1
ATOM 621 C CA . PRO A 1 81 ? 5.397 -21.390 -3.309 1.00 81.88 81 PRO A CA 1
ATOM 622 C C . PRO A 1 81 ? 4.800 -21.562 -1.905 1.00 81.88 81 PRO A C 1
ATOM 624 O O . PRO A 1 81 ? 3.861 -22.333 -1.734 1.00 81.88 81 PRO A O 1
ATOM 627 N N . THR A 1 82 ? 5.329 -20.864 -0.897 1.00 84.38 82 THR A N 1
ATOM 628 C CA . THR A 1 82 ? 4.815 -20.905 0.484 1.00 84.38 82 THR A CA 1
ATOM 629 C C . THR A 1 82 ? 3.797 -19.805 0.782 1.00 84.38 82 THR A C 1
ATOM 631 O O . THR A 1 82 ? 3.304 -19.725 1.903 1.00 84.38 82 THR A O 1
ATOM 634 N N . LEU A 1 83 ? 3.476 -18.952 -0.197 1.00 89.25 83 LEU A N 1
ATOM 635 C CA . LEU A 1 83 ? 2.544 -17.843 -0.042 1.00 89.25 83 LEU A CA 1
ATOM 636 C C . LEU A 1 83 ? 1.382 -18.001 -1.016 1.00 89.25 83 LEU A C 1
ATOM 638 O O . LEU A 1 83 ? 1.556 -17.997 -2.234 1.00 89.25 83 LEU A O 1
ATOM 642 N N . ARG A 1 84 ? 0.165 -18.087 -0.481 1.00 92.31 84 ARG A N 1
ATOM 643 C CA . ARG A 1 84 ? -1.039 -18.107 -1.308 1.00 92.31 84 ARG A CA 1
ATOM 644 C C . ARG A 1 84 ? -1.263 -16.719 -1.910 1.00 92.31 84 ARG A C 1
ATOM 646 O O . ARG A 1 84 ? -1.293 -15.730 -1.184 1.00 92.31 84 ARG A O 1
ATOM 653 N N . ILE A 1 85 ? -1.414 -16.637 -3.232 1.00 95.62 85 ILE A N 1
ATOM 654 C CA . ILE A 1 85 ? -1.646 -15.379 -3.956 1.00 95.62 85 ILE A CA 1
ATOM 655 C C . ILE A 1 85 ? -2.896 -15.546 -4.817 1.00 95.62 85 ILE A C 1
ATOM 657 O O . ILE A 1 85 ? -2.963 -16.469 -5.629 1.00 95.62 85 ILE A O 1
ATOM 661 N N . ARG A 1 86 ? -3.890 -14.671 -4.638 1.00 95.19 86 ARG A N 1
ATOM 662 C CA . ARG A 1 86 ? -5.144 -14.686 -5.411 1.00 95.19 86 ARG A CA 1
ATOM 663 C C . ARG A 1 86 ? -5.550 -13.289 -5.852 1.00 95.19 86 ARG A C 1
ATOM 665 O O . ARG A 1 86 ? -5.147 -12.297 -5.250 1.00 95.19 86 ARG A O 1
ATOM 672 N N . TYR A 1 87 ? -6.390 -13.238 -6.878 1.00 96.38 87 TYR A N 1
ATOM 673 C CA . TYR A 1 87 ? -7.057 -12.022 -7.319 1.00 96.38 87 TYR A CA 1
ATOM 674 C C . TYR A 1 87 ? -8.535 -12.048 -6.918 1.00 96.38 87 TYR A C 1
ATOM 676 O O . TYR A 1 87 ? -9.219 -13.049 -7.123 1.00 96.38 87 TYR A O 1
ATOM 684 N N . LEU A 1 88 ? -9.001 -10.957 -6.315 1.00 95.75 88 LEU A N 1
ATOM 685 C CA . LEU A 1 88 ? -10.393 -10.684 -5.989 1.00 95.75 88 LEU A CA 1
ATOM 686 C C . LEU A 1 88 ? -10.869 -9.542 -6.882 1.00 95.75 88 LEU A C 1
ATOM 688 O O . LEU A 1 88 ? -10.505 -8.377 -6.688 1.00 95.75 88 LEU A O 1
ATOM 692 N N . ARG A 1 89 ? -11.661 -9.904 -7.890 1.00 94.44 89 ARG A N 1
ATOM 693 C CA . ARG A 1 89 ? -12.178 -8.964 -8.872 1.00 94.44 89 ARG A CA 1
ATOM 694 C C . ARG A 1 89 ? -13.399 -8.234 -8.329 1.00 94.44 89 ARG A C 1
ATOM 696 O O . ARG A 1 89 ? -14.459 -8.828 -8.161 1.00 94.44 89 ARG A O 1
ATOM 703 N N . GLU A 1 90 ? -13.250 -6.942 -8.083 1.00 91.06 90 GLU A N 1
ATOM 704 C CA . GLU A 1 90 ? -14.369 -6.065 -7.771 1.00 91.06 90 GLU A CA 1
ATOM 705 C C . GLU A 1 90 ? -15.307 -5.943 -8.985 1.00 91.06 90 GLU A C 1
ATOM 707 O O . GLU A 1 90 ? -14.823 -5.755 -10.108 1.00 91.06 90 GLU A O 1
ATOM 712 N N . PRO A 1 91 ? -16.635 -6.007 -8.779 1.00 85.00 91 PRO A N 1
ATOM 713 C CA . PRO A 1 91 ? -17.601 -5.816 -9.859 1.00 85.00 91 PRO A CA 1
ATOM 714 C C . PRO A 1 91 ? -17.594 -4.372 -10.384 1.00 85.00 91 PRO A C 1
ATOM 716 O O . PRO A 1 91 ? -17.693 -4.148 -11.587 1.00 85.00 91 PRO A O 1
ATOM 719 N N . ASP A 1 92 ? -17.414 -3.410 -9.479 1.00 86.44 92 ASP A N 1
ATOM 720 C CA . ASP A 1 92 ? -17.376 -1.973 -9.731 1.00 86.44 92 ASP A CA 1
ATOM 721 C C . ASP A 1 92 ? -16.271 -1.333 -8.884 1.00 86.44 92 ASP A C 1
ATOM 723 O O . ASP A 1 92 ? -15.780 -1.933 -7.936 1.00 86.44 92 ASP A O 1
ATOM 727 N N . ALA A 1 93 ? -15.887 -0.089 -9.175 1.00 88.00 93 ALA A N 1
ATOM 728 C CA . ALA A 1 93 ? -14.923 0.638 -8.348 1.00 88.00 93 ALA A CA 1
ATOM 729 C C . ALA A 1 93 ? -15.570 1.118 -7.031 1.00 88.00 93 ALA A C 1
ATOM 731 O O . ALA A 1 93 ? -15.969 2.279 -6.919 1.00 88.00 93 ALA A O 1
ATOM 732 N N . LEU A 1 94 ? -15.645 0.239 -6.026 1.00 91.56 94 LEU A N 1
ATOM 733 C CA . LEU A 1 94 ? -16.305 0.483 -4.732 1.00 91.56 94 LEU A CA 1
ATOM 734 C C . LEU A 1 94 ? -15.480 1.368 -3.778 1.00 91.56 94 LEU A C 1
ATOM 736 O O . LEU A 1 94 ? -15.885 1.625 -2.646 1.00 91.56 94 LEU A O 1
ATOM 740 N N . GLY A 1 95 ? -14.318 1.851 -4.218 1.00 92.00 95 GLY A N 1
ATOM 741 C CA . GLY A 1 95 ? -13.351 2.517 -3.349 1.00 92.00 95 GLY A CA 1
ATOM 742 C C . GLY A 1 95 ? -12.674 1.531 -2.392 1.00 92.00 95 GLY A C 1
ATOM 743 O O . GLY A 1 95 ? -13.097 0.387 -2.238 1.00 92.00 95 GLY A O 1
ATOM 744 N N . THR A 1 96 ? -11.589 1.961 -1.745 1.00 93.81 96 THR A N 1
ATOM 745 C CA . THR A 1 96 ? -10.752 1.064 -0.931 1.00 93.81 96 THR A CA 1
ATOM 746 C C . THR A 1 96 ? -11.541 0.384 0.191 1.00 93.81 96 THR A C 1
ATOM 748 O O . THR A 1 96 ? -11.438 -0.825 0.369 1.00 93.81 96 THR A O 1
ATOM 751 N N . ALA A 1 97 ? -12.353 1.137 0.942 1.00 96.06 97 ALA A N 1
ATOM 752 C CA . ALA A 1 97 ? -13.128 0.573 2.046 1.00 96.06 97 ALA A CA 1
ATOM 753 C C . ALA A 1 97 ? -14.334 -0.233 1.545 1.00 96.06 97 ALA A C 1
ATOM 755 O O . ALA A 1 97 ? -14.669 -1.252 2.146 1.00 96.06 97 ALA A O 1
ATOM 756 N N . GLY A 1 98 ? -14.956 0.173 0.433 1.00 95.44 98 GLY A N 1
ATOM 757 C CA . GLY A 1 98 ? -16.070 -0.567 -0.158 1.00 95.44 98 GLY A CA 1
ATOM 758 C C . GLY A 1 98 ? -15.644 -1.929 -0.706 1.00 95.44 98 GLY A C 1
ATOM 759 O O . GLY A 1 98 ? -16.302 -2.925 -0.414 1.00 95.44 98 GLY A O 1
ATOM 760 N N . GLY A 1 99 ? -14.510 -2.002 -1.410 1.00 95.06 99 GLY A N 1
ATOM 761 C CA . GLY A 1 99 ? -13.943 -3.262 -1.899 1.00 95.06 99 GLY A CA 1
ATOM 762 C C . GLY A 1 99 ? -13.554 -4.207 -0.758 1.00 95.06 99 GLY A C 1
ATOM 763 O O . GLY A 1 99 ? -13.904 -5.387 -0.779 1.00 95.06 99 GLY A O 1
ATOM 764 N N . LEU A 1 100 ? -12.915 -3.679 0.295 1.00 96.19 100 LEU A N 1
ATOM 765 C CA . LEU A 1 100 ? -12.623 -4.450 1.510 1.00 96.19 100 LEU A CA 1
ATOM 766 C C . LEU A 1 100 ? -13.901 -4.979 2.162 1.00 96.19 100 LEU A C 1
ATOM 768 O O . LEU A 1 100 ? -13.970 -6.155 2.505 1.00 96.19 100 LEU A O 1
ATOM 772 N N . TYR A 1 101 ? -14.918 -4.131 2.322 1.00 96.31 101 TYR A N 1
ATOM 773 C CA . TYR A 1 101 ? -16.181 -4.530 2.934 1.00 96.31 101 TYR A CA 1
ATOM 774 C C . TYR A 1 101 ? -16.917 -5.580 2.103 1.00 96.31 101 TYR A C 1
ATOM 776 O O . TYR A 1 101 ? -17.477 -6.517 2.666 1.00 96.31 101 TYR A O 1
ATOM 784 N N . HIS A 1 102 ? -16.889 -5.458 0.775 1.00 95.38 102 HIS A N 1
ATOM 785 C CA . HIS A 1 102 ? -17.478 -6.431 -0.140 1.00 95.38 102 HIS A CA 1
ATOM 786 C C . HIS A 1 102 ? -16.857 -7.824 0.037 1.00 95.38 102 HIS A C 1
ATOM 788 O O . HIS A 1 102 ? -17.584 -8.808 0.131 1.00 95.38 102 HIS A O 1
ATOM 794 N N . PHE A 1 103 ? -15.529 -7.902 0.173 1.00 96.75 103 PHE A N 1
ATOM 795 C CA . PHE A 1 103 ? -14.795 -9.160 0.339 1.00 96.75 103 PHE A CA 1
ATOM 796 C C . PHE A 1 103 ? -14.480 -9.536 1.795 1.00 96.75 103 PHE A C 1
ATOM 798 O O . PHE A 1 103 ? -13.707 -10.467 2.020 1.00 96.75 103 PHE A O 1
ATOM 805 N N . ARG A 1 104 ? -15.072 -8.863 2.791 1.00 96.81 104 ARG A N 1
ATOM 806 C CA . ARG A 1 104 ? -14.733 -9.033 4.219 1.00 96.81 104 ARG A CA 1
ATOM 807 C C . ARG A 1 104 ? -14.767 -10.490 4.687 1.00 96.81 104 ARG A C 1
ATOM 809 O O . ARG A 1 104 ? -13.838 -10.932 5.353 1.00 96.81 104 ARG A O 1
ATOM 816 N N . ASP A 1 105 ? -15.769 -11.255 4.256 1.00 96.06 105 ASP A N 1
ATOM 817 C CA . ASP A 1 105 ? -15.929 -12.659 4.650 1.00 96.06 105 ASP A CA 1
ATOM 818 C C . ASP A 1 105 ? -14.836 -13.541 4.025 1.00 96.06 105 ASP A C 1
ATOM 820 O O . ASP A 1 105 ? -14.382 -14.500 4.636 1.00 96.06 105 ASP A O 1
ATOM 824 N N . THR A 1 106 ? -14.359 -13.189 2.824 1.00 96.00 106 THR A N 1
ATOM 825 C CA . THR A 1 106 ? -13.225 -13.867 2.172 1.00 96.00 106 THR A CA 1
ATOM 826 C C . THR A 1 106 ? -11.895 -13.485 2.815 1.00 96.00 106 THR A C 1
ATOM 828 O O . THR A 1 106 ? -11.030 -14.341 2.961 1.00 96.00 106 THR A O 1
ATOM 831 N N . ILE A 1 107 ? -11.729 -12.215 3.195 1.00 96.19 107 ILE A N 1
ATOM 832 C CA . ILE A 1 107 ? -10.521 -11.700 3.855 1.00 96.19 107 ILE A CA 1
ATOM 833 C C . ILE A 1 107 ? -10.363 -12.310 5.253 1.00 96.19 107 ILE A C 1
ATOM 835 O O . ILE A 1 107 ? -9.245 -12.615 5.654 1.00 96.19 107 ILE A O 1
ATOM 839 N N . LEU A 1 108 ? -11.467 -12.484 5.986 1.00 95.50 108 LEU A N 1
ATOM 840 C CA . LEU A 1 108 ? -11.483 -13.053 7.336 1.00 95.50 108 LEU A CA 1
ATOM 841 C C . LEU A 1 108 ? -11.672 -14.573 7.370 1.00 95.50 108 LEU A C 1
ATOM 843 O O . LEU A 1 108 ? -11.686 -15.152 8.457 1.00 95.50 108 LEU A O 1
ATOM 847 N N . ALA A 1 109 ? -11.832 -15.219 6.212 1.00 94.44 109 ALA A N 1
ATOM 848 C CA . ALA A 1 109 ? -11.992 -16.662 6.142 1.00 94.44 109 ALA A CA 1
ATOM 849 C C . ALA A 1 109 ? -10.800 -17.350 6.837 1.00 94.44 109 ALA A C 1
ATOM 851 O O . ALA A 1 109 ? -9.653 -17.036 6.507 1.00 94.44 109 ALA A O 1
ATOM 852 N N . PRO A 1 110 ? -11.039 -18.284 7.779 1.00 90.19 110 PRO A N 1
ATOM 853 C CA . PRO A 1 110 ? -9.958 -18.994 8.449 1.00 90.19 110 PRO A CA 1
ATOM 854 C C . PRO A 1 110 ? -9.036 -19.700 7.450 1.00 90.19 110 PRO A C 1
ATOM 856 O O . PRO A 1 110 ? -9.498 -20.342 6.503 1.00 90.19 110 PRO A O 1
ATOM 859 N N . LEU A 1 111 ? -7.729 -19.610 7.689 1.00 84.88 111 LEU A N 1
ATOM 860 C CA . LEU A 1 111 ? -6.694 -20.259 6.883 1.00 84.88 111 LEU A CA 1
ATOM 861 C C . LEU A 1 111 ? -5.973 -21.283 7.759 1.00 84.88 111 LEU A C 1
ATOM 863 O O . LEU A 1 111 ? -5.493 -20.950 8.841 1.00 84.88 111 LEU A O 1
ATOM 867 N N . ASP A 1 112 ? -5.937 -22.542 7.321 1.00 83.06 112 ASP A N 1
ATOM 868 C CA . ASP A 1 112 ? -5.334 -23.658 8.066 1.00 83.06 112 ASP A CA 1
ATOM 869 C C . ASP A 1 112 ? -5.837 -23.771 9.520 1.00 83.06 112 ASP A C 1
ATOM 871 O O . ASP A 1 112 ? -5.068 -24.014 10.447 1.00 83.06 112 ASP A O 1
ATOM 875 N N . ASN A 1 113 ? -7.147 -23.571 9.722 1.00 83.38 113 ASN A N 1
ATOM 876 C CA . ASN A 1 113 ? -7.825 -23.524 11.029 1.00 83.38 113 ASN A CA 1
ATOM 877 C C . ASN A 1 113 ? -7.377 -22.384 11.963 1.00 83.38 113 ASN A C 1
ATOM 879 O O . ASN A 1 113 ? -7.706 -22.407 13.147 1.00 83.38 113 ASN A O 1
ATOM 883 N N . ASN A 1 114 ? -6.659 -21.384 11.450 1.00 85.19 114 ASN A N 1
ATOM 884 C CA . ASN A 1 114 ? -6.282 -20.191 12.199 1.00 85.19 114 ASN A CA 1
ATOM 885 C C . ASN A 1 114 ? -7.158 -19.003 11.801 1.00 85.19 114 ASN A C 1
ATOM 887 O O . ASN A 1 114 ? -7.415 -18.758 10.619 1.00 85.19 114 ASN A O 1
ATOM 891 N N . GLU A 1 115 ? -7.582 -18.240 12.803 1.00 90.50 115 GLU A N 1
ATOM 892 C CA . GLU A 1 115 ? -8.281 -16.976 12.600 1.00 90.50 115 GLU A CA 1
ATOM 893 C C . GLU A 1 115 ? -7.310 -15.869 12.178 1.00 90.50 115 GLU A C 1
ATOM 895 O O . GLU A 1 115 ? -6.148 -15.812 12.600 1.00 90.50 115 GLU A O 1
ATOM 900 N N . VAL A 1 116 ? -7.808 -14.946 11.358 1.00 92.62 116 VAL A N 1
ATOM 901 C CA . VAL A 1 116 ? -7.052 -13.769 10.933 1.00 92.62 116 VAL A CA 1
ATOM 902 C C . VAL A 1 116 ? -6.954 -12.791 12.101 1.00 92.62 116 VAL A C 1
ATOM 904 O O . VAL A 1 116 ? -7.952 -12.215 12.516 1.00 92.62 116 VAL A O 1
ATOM 907 N N . GLN A 1 117 ? -5.745 -12.570 12.621 1.00 91.38 117 GLN A N 1
ATOM 908 C CA . GLN A 1 117 ? -5.519 -11.642 13.742 1.00 91.38 117 GLN A CA 1
ATOM 909 C C . GLN A 1 117 ? -5.409 -10.179 13.298 1.00 91.38 117 GLN A C 1
ATOM 911 O O . GLN A 1 117 ? -5.762 -9.269 14.046 1.00 91.38 117 GLN A O 1
ATOM 916 N N . ALA A 1 118 ? -4.892 -9.949 12.092 1.00 94.06 118 ALA A N 1
ATOM 917 C CA . ALA A 1 118 ? -4.804 -8.647 11.447 1.00 94.06 118 ALA A CA 1
ATOM 918 C C . ALA A 1 118 ? -4.565 -8.833 9.947 1.00 94.06 118 ALA A C 1
ATOM 920 O O . ALA A 1 118 ? -4.095 -9.885 9.510 1.00 94.06 118 ALA A O 1
ATOM 921 N N . PHE A 1 119 ? -4.847 -7.798 9.163 1.00 97.00 119 PHE A N 1
ATOM 922 C CA . PHE A 1 119 ? -4.597 -7.790 7.726 1.00 97.00 119 PHE A CA 1
ATOM 923 C C . PHE A 1 119 ? -3.985 -6.461 7.288 1.00 97.00 119 PHE A C 1
ATOM 925 O O . PHE A 1 119 ? -4.337 -5.392 7.790 1.00 97.00 119 PHE A O 1
ATOM 932 N N . PHE A 1 120 ? -3.046 -6.531 6.346 1.00 98.00 120 PHE A N 1
ATOM 933 C CA . PHE A 1 120 ? -2.496 -5.343 5.708 1.00 98.00 120 PHE A CA 1
ATOM 934 C C . PHE A 1 120 ? -3.365 -4.923 4.525 1.00 98.00 120 PHE A C 1
ATOM 936 O O . PHE A 1 120 ? -3.794 -5.752 3.727 1.00 98.00 120 PHE A O 1
ATOM 943 N N . VAL A 1 121 ? -3.550 -3.616 4.375 1.00 98.25 121 VAL A N 1
ATOM 944 C CA . VAL A 1 121 ? -4.128 -2.993 3.184 1.00 98.25 121 VAL A CA 1
ATOM 945 C C . VAL A 1 121 ? -3.067 -2.074 2.600 1.00 98.25 121 VAL A C 1
ATOM 947 O O . VAL A 1 121 ? -2.584 -1.168 3.276 1.00 98.25 121 VAL A O 1
ATOM 950 N N . MET A 1 122 ? -2.678 -2.314 1.351 1.00 98.06 122 MET A N 1
ATOM 951 C CA . MET A 1 122 ? -1.631 -1.551 0.674 1.00 98.06 122 MET A CA 1
ATOM 952 C C . MET A 1 122 ? -2.147 -1.072 -0.678 1.00 98.06 122 MET A C 1
ATOM 954 O O . MET A 1 122 ? -2.518 -1.882 -1.527 1.00 98.06 122 MET A O 1
ATOM 958 N N . ASN A 1 123 ? -2.159 0.241 -0.895 1.00 96.50 123 ASN A N 1
ATOM 959 C CA . ASN A 1 123 ? -2.565 0.804 -2.177 1.00 96.50 123 ASN A CA 1
ATOM 960 C C . ASN A 1 123 ? -1.568 0.365 -3.263 1.00 96.50 123 ASN A C 1
ATOM 962 O O . ASN A 1 123 ? -0.378 0.653 -3.170 1.00 96.50 123 ASN A O 1
ATOM 966 N N . GLY A 1 124 ? -2.055 -0.284 -4.325 1.00 94.25 124 GLY A N 1
ATOM 967 C CA . GLY A 1 124 ? -1.205 -0.915 -5.348 1.00 94.25 124 GLY A CA 1
ATOM 968 C C . GLY A 1 124 ? -0.357 0.036 -6.205 1.00 94.25 124 GLY A C 1
ATOM 969 O O . GLY A 1 124 ? 0.363 -0.417 -7.091 1.00 94.25 124 GLY A O 1
ATOM 970 N N . ASP A 1 125 ? -0.446 1.349 -5.986 1.00 92.94 125 ASP A N 1
ATOM 971 C CA . ASP A 1 125 ? 0.418 2.354 -6.604 1.00 92.94 125 ASP A CA 1
ATOM 972 C C . ASP A 1 125 ? 1.441 2.985 -5.650 1.00 92.94 125 ASP A C 1
ATOM 974 O O . ASP A 1 125 ? 2.129 3.935 -6.036 1.00 92.94 125 ASP A O 1
ATOM 978 N N . VAL A 1 126 ? 1.558 2.470 -4.428 1.00 96.06 126 VAL A N 1
ATOM 979 C CA . VAL A 1 126 ? 2.558 2.897 -3.451 1.00 96.06 126 VAL A CA 1
ATOM 980 C C . VAL A 1 126 ? 3.890 2.201 -3.722 1.00 96.06 126 VAL A C 1
ATOM 982 O O . VAL A 1 126 ? 3.961 1.037 -4.091 1.00 96.06 126 VAL A O 1
ATOM 985 N N . CYS A 1 127 ? 4.984 2.928 -3.554 1.00 96.50 127 CYS A N 1
ATOM 986 C CA . CYS A 1 127 ? 6.345 2.421 -3.632 1.00 96.50 127 CYS A CA 1
ATOM 987 C C . CYS A 1 127 ? 7.079 2.844 -2.359 1.00 96.50 127 CYS A C 1
ATOM 989 O O . CYS A 1 127 ? 7.154 4.037 -2.066 1.00 96.50 127 CYS A O 1
ATOM 991 N N . ALA A 1 128 ? 7.602 1.885 -1.600 1.00 95.56 128 ALA A N 1
ATOM 992 C CA . ALA A 1 128 ? 8.341 2.131 -0.365 1.00 95.56 128 ALA A CA 1
ATOM 993 C C . ALA A 1 128 ? 9.214 0.923 0.019 1.00 95.56 128 ALA A C 1
ATOM 995 O O . ALA A 1 128 ? 9.126 -0.146 -0.592 1.00 95.56 128 ALA A O 1
ATOM 996 N N . ASP A 1 129 ? 10.028 1.078 1.069 1.00 90.38 129 ASP A N 1
ATOM 997 C CA . ASP A 1 129 ? 10.741 -0.045 1.712 1.00 90.38 129 ASP A CA 1
ATOM 998 C C . ASP A 1 129 ? 9.839 -0.903 2.628 1.00 90.38 129 ASP A C 1
ATOM 1000 O O . ASP A 1 129 ? 10.202 -2.020 2.991 1.00 90.38 129 ASP A O 1
ATOM 1004 N N . PHE A 1 130 ? 8.639 -0.402 2.949 1.00 94.56 130 PHE A N 1
ATOM 1005 C CA . PHE A 1 130 ? 7.592 -1.059 3.745 1.00 94.56 130 PHE A CA 1
ATOM 1006 C C . PHE A 1 130 ? 8.075 -1.608 5.110 1.00 94.56 130 PHE A C 1
ATOM 1008 O O . PHE A 1 130 ? 8.418 -2.789 5.220 1.00 94.56 130 PHE A O 1
ATOM 1015 N N . PRO A 1 131 ? 8.052 -0.791 6.183 1.00 93.38 131 PRO A N 1
ATOM 1016 C CA . PRO A 1 131 ? 8.433 -1.208 7.537 1.00 93.38 131 PRO A CA 1
ATOM 1017 C C . PRO A 1 131 ? 7.311 -2.018 8.225 1.00 93.38 131 PRO A C 1
ATOM 1019 O O . PRO A 1 131 ? 6.798 -1.643 9.275 1.00 93.38 131 PRO A O 1
ATOM 1022 N N . LEU A 1 132 ? 6.889 -3.131 7.613 1.00 94.06 132 LEU A N 1
ATOM 1023 C CA . LEU A 1 132 ? 5.722 -3.907 8.065 1.00 94.06 132 LEU A CA 1
ATOM 1024 C C . LEU A 1 132 ? 5.904 -4.507 9.473 1.00 94.06 132 LEU A C 1
ATOM 1026 O O . LEU A 1 132 ? 4.945 -4.611 10.231 1.00 94.06 132 LEU A O 1
ATOM 1030 N N . ASP A 1 133 ? 7.134 -4.879 9.828 1.00 90.44 133 ASP A N 1
ATOM 1031 C CA . ASP A 1 133 ? 7.504 -5.370 11.165 1.00 90.44 133 ASP A CA 1
ATOM 1032 C C . ASP A 1 133 ? 7.267 -4.307 12.254 1.00 90.44 133 ASP A C 1
ATOM 1034 O O . ASP A 1 133 ? 6.625 -4.600 13.265 1.00 90.44 133 ASP A O 1
ATOM 1038 N N . GLU A 1 134 ? 7.703 -3.069 12.012 1.00 90.62 134 GLU A N 1
ATOM 1039 C CA . GLU A 1 134 ? 7.531 -1.952 12.945 1.00 90.62 134 GLU A CA 1
ATOM 1040 C C . GLU A 1 134 ? 6.044 -1.622 13.122 1.00 90.62 134 GLU A C 1
ATOM 1042 O O . GLU A 1 134 ? 5.578 -1.397 14.241 1.00 90.62 134 GLU A O 1
ATOM 1047 N N . MET A 1 135 ? 5.276 -1.662 12.026 1.00 94.19 135 MET A N 1
ATOM 1048 C CA . MET A 1 135 ? 3.824 -1.472 12.062 1.00 94.19 135 MET A CA 1
ATOM 1049 C C . MET A 1 135 ? 3.127 -2.546 12.902 1.00 94.19 135 MET A C 1
ATOM 1051 O O . MET A 1 135 ? 2.283 -2.206 13.728 1.00 94.19 135 MET A O 1
ATOM 1055 N N . LEU A 1 136 ? 3.493 -3.824 12.734 1.00 91.62 136 LEU A N 1
ATOM 1056 C CA . LEU A 1 136 ? 2.971 -4.924 13.555 1.00 91.62 136 LEU A CA 1
ATOM 1057 C C . LEU A 1 136 ? 3.304 -4.723 15.029 1.00 91.62 136 LEU A C 1
ATOM 1059 O O . LEU A 1 136 ? 2.428 -4.845 15.884 1.00 91.62 136 LEU A O 1
ATOM 1063 N N . HIS A 1 137 ? 4.562 -4.403 15.333 1.00 88.50 137 HIS A N 1
ATOM 1064 C CA . HIS A 1 137 ? 4.983 -4.181 16.708 1.00 88.50 137 HIS A CA 1
ATOM 1065 C C . HIS A 1 137 ? 4.167 -3.061 17.359 1.00 88.50 137 HIS A C 1
ATOM 1067 O O . HIS A 1 137 ? 3.616 -3.263 18.440 1.00 88.50 137 HIS A O 1
ATOM 1073 N N . MET A 1 138 ? 4.011 -1.925 16.678 1.00 89.44 138 MET A N 1
ATOM 1074 C CA . MET A 1 138 ? 3.224 -0.799 17.175 1.00 89.44 138 MET A CA 1
ATOM 1075 C C . MET A 1 138 ? 1.746 -1.166 17.373 1.00 89.44 138 MET A C 1
ATOM 1077 O O . MET A 1 138 ? 1.189 -0.884 18.432 1.00 89.44 138 MET A O 1
ATOM 1081 N N . HIS A 1 139 ? 1.125 -1.826 16.392 1.00 90.88 139 HIS A N 1
ATOM 1082 C CA . HIS A 1 139 ? -0.300 -2.171 16.415 1.00 90.88 139 HIS A CA 1
ATOM 1083 C C . HIS A 1 139 ? -0.675 -3.045 17.615 1.00 90.88 139 HIS A C 1
ATOM 1085 O O . HIS A 1 139 ? -1.668 -2.784 18.291 1.00 90.88 139 HIS A O 1
ATOM 1091 N N . PHE A 1 140 ? 0.144 -4.054 17.916 1.00 87.81 140 PHE A N 1
ATOM 1092 C CA . PHE A 1 140 ? -0.149 -5.004 18.987 1.00 87.81 140 PHE A CA 1
ATOM 1093 C C . PHE A 1 140 ? 0.404 -4.579 20.360 1.00 87.81 140 PHE A C 1
ATOM 1095 O O . PHE A 1 140 ? -0.156 -4.974 21.386 1.00 87.81 140 PHE A O 1
ATOM 1102 N N . THR A 1 141 ? 1.449 -3.740 20.411 1.00 82.19 141 THR A N 1
ATOM 1103 C CA . THR A 1 141 ? 2.135 -3.365 21.670 1.00 82.19 141 THR A CA 1
ATOM 1104 C C . THR A 1 141 ? 1.638 -2.051 22.282 1.00 82.19 141 THR A C 1
ATOM 1106 O O . THR A 1 141 ? 1.717 -1.894 23.504 1.00 82.19 141 THR A O 1
ATOM 1109 N N . ASN A 1 142 ? 1.063 -1.124 21.497 1.00 68.44 142 ASN A N 1
ATOM 1110 C CA . ASN A 1 142 ? 0.599 0.186 22.003 1.00 68.44 142 ASN A CA 1
ATOM 1111 C C . ASN A 1 142 ? -0.501 0.109 23.075 1.00 68.44 142 ASN A C 1
ATOM 1113 O O . ASN A 1 142 ? -0.749 1.075 23.791 1.00 68.44 142 ASN A O 1
ATOM 1117 N N . ASN A 1 143 ? -1.064 -1.077 23.286 1.00 55.97 143 ASN A N 1
ATOM 1118 C CA . ASN A 1 143 ? -1.873 -1.441 24.442 1.00 55.97 143 ASN A CA 1
ATOM 1119 C C . ASN A 1 143 ? -1.161 -1.262 25.809 1.00 55.97 143 ASN A C 1
ATOM 1121 O O . ASN A 1 143 ? -1.797 -1.427 26.846 1.00 55.97 143 ASN A O 1
ATOM 1125 N N . SER A 1 144 ? 0.140 -0.979 25.860 1.00 48.88 144 SER A N 1
ATOM 1126 C CA . SER A 1 144 ? 0.914 -0.950 27.116 1.00 48.88 144 SER A CA 1
ATOM 1127 C C . SER A 1 144 ? 1.096 0.455 27.707 1.00 48.88 144 SER A C 1
ATOM 1129 O O . SER A 1 144 ? 1.348 0.577 28.902 1.00 48.88 144 SER A O 1
ATOM 1131 N N . HIS A 1 145 ? 0.960 1.508 26.892 1.00 48.56 145 HIS A N 1
ATOM 1132 C CA . HIS A 1 145 ? 1.270 2.895 27.276 1.00 48.56 145 HIS A CA 1
ATOM 1133 C C . HIS A 1 145 ? 0.041 3.765 27.572 1.00 48.56 145 HIS A C 1
ATOM 1135 O O . HIS A 1 145 ? 0.192 4.934 27.920 1.00 48.56 145 HIS A O 1
ATOM 1141 N N . GLN A 1 146 ? -1.173 3.218 27.477 1.00 53.84 146 GLN A N 1
ATOM 1142 C CA . GLN A 1 146 ? -2.363 3.914 27.963 1.00 53.84 146 GLN A CA 1
ATOM 1143 C C . GLN A 1 146 ? -2.313 3.959 29.498 1.00 53.84 146 GLN A C 1
ATOM 1145 O O . GLN A 1 146 ? -2.350 2.924 30.164 1.00 53.84 146 GLN A O 1
ATOM 1150 N N . SER A 1 147 ? -2.163 5.170 30.044 1.00 46.50 147 SER A N 1
ATOM 1151 C CA . SER A 1 147 ? -2.135 5.464 31.480 1.00 46.50 147 SER A CA 1
ATOM 1152 C C . SER A 1 147 ? -3.248 4.726 32.228 1.00 46.50 147 SER A C 1
ATOM 1154 O O . SER A 1 147 ? -4.373 4.660 31.738 1.00 46.50 147 SER A O 1
ATOM 1156 N N . GLN A 1 148 ? -2.961 4.245 33.445 1.00 47.22 148 GLN A N 1
ATOM 1157 C CA . GLN A 1 148 ? -3.847 3.435 34.312 1.00 47.22 148 GLN A CA 1
ATOM 1158 C C . GLN A 1 148 ? -5.261 4.011 34.579 1.00 47.22 148 GLN A C 1
ATOM 1160 O O . GLN A 1 148 ? -6.082 3.349 35.210 1.00 47.22 148 GLN A O 1
ATOM 1165 N N . HIS A 1 149 ? -5.565 5.221 34.106 1.00 46.41 149 HIS A N 1
ATOM 1166 C CA . HIS A 1 149 ? -6.849 5.902 34.270 1.00 46.41 149 HIS A CA 1
ATOM 1167 C C . HIS A 1 149 ? -7.648 6.100 32.969 1.00 46.41 149 HIS A C 1
ATOM 1169 O O . HIS A 1 149 ? -8.778 6.575 33.041 1.00 46.41 149 HIS A O 1
ATOM 1175 N N . GLN A 1 150 ? -7.120 5.729 31.796 1.00 53.72 150 GLN A N 1
ATOM 1176 C CA . GLN A 1 150 ? -7.873 5.753 30.536 1.00 53.72 150 GLN A CA 1
ATOM 1177 C C . GLN A 1 150 ? -8.335 4.347 30.157 1.00 53.72 150 GLN A C 1
ATOM 1179 O O . GLN A 1 150 ? -7.570 3.384 30.187 1.00 53.72 150 GLN A O 1
ATOM 1184 N N . GLN A 1 151 ? -9.619 4.233 29.818 1.00 51.62 151 GLN A N 1
ATOM 1185 C CA . GLN A 1 151 ? -10.215 2.987 29.356 1.00 51.62 151 GLN A CA 1
ATOM 1186 C C . GLN A 1 151 ? -9.485 2.519 28.093 1.00 51.62 151 GLN A C 1
ATOM 1188 O O . GLN A 1 151 ? -9.287 3.292 27.155 1.00 51.62 151 GLN A O 1
ATOM 1193 N N . LYS A 1 152 ? -9.043 1.261 28.106 1.00 70.06 152 LYS A N 1
ATOM 1194 C CA . LYS A 1 152 ? -8.132 0.717 27.106 1.00 70.06 152 LYS A CA 1
ATOM 1195 C C . LYS A 1 152 ? -8.839 0.541 25.760 1.00 70.06 152 LYS A C 1
ATOM 1197 O O . LYS A 1 152 ? -9.526 -0.460 25.563 1.00 70.06 152 LYS A O 1
ATOM 1202 N N . GLN A 1 153 ? -8.726 1.518 24.863 1.00 77.69 153 GLN A N 1
ATOM 1203 C CA . GLN A 1 153 ? -9.373 1.441 23.553 1.00 77.69 153 GLN A CA 1
ATOM 1204 C C . GLN A 1 153 ? -8.593 0.501 22.620 1.00 77.69 153 GLN A C 1
ATOM 1206 O O . GLN A 1 153 ? -7.364 0.601 22.550 1.00 77.69 153 GLN A O 1
ATOM 1211 N N . PRO A 1 154 ? -9.274 -0.399 21.888 1.00 87.75 154 PRO A N 1
ATOM 1212 C CA . PRO A 1 154 ? -8.620 -1.291 20.940 1.00 87.75 154 PRO A CA 1
ATOM 1213 C C . PRO A 1 154 ? -8.061 -0.503 19.752 1.00 87.75 154 PRO A C 1
ATOM 1215 O O . PRO A 1 154 ? -8.692 0.430 19.256 1.00 87.75 154 PRO A O 1
ATOM 1218 N N . VAL A 1 155 ? -6.898 -0.908 19.246 1.00 91.50 155 VAL A N 1
ATOM 1219 C CA . VAL A 1 155 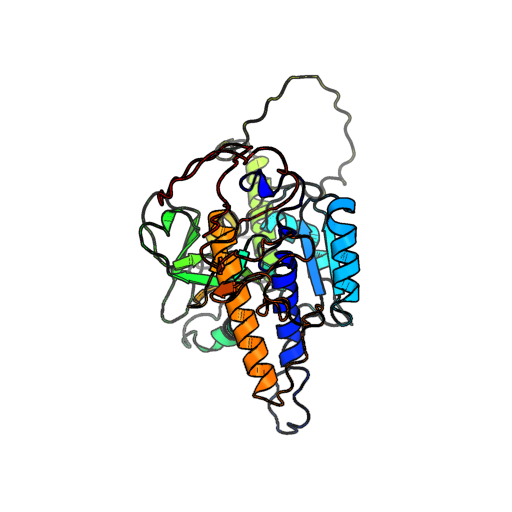? -6.359 -0.375 17.990 1.00 91.50 155 VAL A CA 1
ATOM 1220 C C . VAL A 1 155 ? -7.113 -1.009 16.819 1.00 91.50 155 VAL A C 1
ATOM 1222 O O . VAL A 1 155 ? -7.124 -2.231 16.662 1.00 91.50 155 VAL A O 1
ATOM 1225 N N . LEU A 1 156 ? -7.748 -0.186 15.983 1.00 95.38 156 LEU A N 1
ATOM 1226 C CA . LEU A 1 156 ? -8.458 -0.657 14.785 1.00 95.38 156 LEU A CA 1
ATOM 1227 C C . LEU A 1 156 ? -7.601 -0.556 13.531 1.00 95.38 156 LEU A C 1
ATOM 1229 O O . LEU A 1 156 ? -7.669 -1.415 12.652 1.00 95.38 156 LEU A O 1
ATOM 1233 N N . ILE A 1 157 ? -6.764 0.478 13.461 1.00 96.88 157 ILE A N 1
ATOM 1234 C CA . ILE A 1 157 ? -5.916 0.739 12.306 1.00 96.88 157 ILE A CA 1
ATOM 1235 C C . ILE A 1 157 ? -4.583 1.353 12.732 1.00 96.88 157 ILE A C 1
ATOM 1237 O O . ILE A 1 157 ? -4.526 2.244 13.575 1.00 96.88 157 ILE A O 1
ATOM 1241 N N . THR A 1 158 ? -3.495 0.897 12.123 1.00 97.50 158 THR A N 1
ATOM 1242 C CA . THR A 1 158 ? -2.181 1.541 12.185 1.00 97.50 158 THR A CA 1
ATOM 1243 C C . THR A 1 158 ? -1.798 1.978 10.782 1.00 97.50 158 THR A C 1
ATOM 1245 O O . THR A 1 158 ? -1.641 1.155 9.882 1.00 97.50 158 THR A O 1
ATOM 1248 N N . VAL A 1 159 ? -1.675 3.285 10.592 1.00 98.19 159 VAL A N 1
ATOM 1249 C CA . VAL A 1 159 ? -1.393 3.933 9.314 1.00 98.19 159 VAL A CA 1
ATOM 1250 C C . VAL A 1 159 ? 0.105 4.149 9.186 1.00 98.19 159 VAL A C 1
ATOM 1252 O O . VAL A 1 159 ? 0.714 4.775 10.050 1.00 98.19 159 VAL A O 1
ATOM 1255 N N . MET A 1 160 ? 0.709 3.686 8.096 1.00 98.25 160 MET A N 1
ATOM 1256 C CA . MET A 1 160 ? 2.058 4.115 7.739 1.00 98.25 160 MET A CA 1
ATOM 1257 C C . MET A 1 160 ? 2.019 5.606 7.401 1.00 98.25 160 MET A C 1
ATOM 1259 O O . MET A 1 160 ? 1.270 6.030 6.514 1.00 98.25 160 MET A O 1
ATOM 1263 N N . ALA A 1 161 ? 2.839 6.392 8.088 1.00 97.69 161 ALA A N 1
ATOM 1264 C CA . ALA A 1 161 ? 2.922 7.830 7.901 1.00 97.69 161 ALA A CA 1
ATOM 1265 C C . ALA A 1 161 ? 4.355 8.268 7.592 1.00 97.69 161 ALA A C 1
ATOM 1267 O O . ALA A 1 161 ? 5.321 7.584 7.931 1.00 97.69 161 ALA A O 1
ATOM 1268 N N . THR A 1 162 ? 4.506 9.423 6.954 1.00 96.81 162 THR A N 1
ATOM 1269 C CA . THR A 1 162 ? 5.814 10.054 6.751 1.00 96.81 162 THR A CA 1
ATOM 1270 C C . THR A 1 162 ? 5.707 11.569 6.862 1.00 96.81 162 THR A C 1
ATOM 1272 O O . THR A 1 162 ? 4.609 12.126 6.821 1.00 96.81 162 THR A O 1
ATOM 1275 N N . GLU A 1 163 ? 6.842 12.240 7.015 1.00 96.31 163 GLU A N 1
ATOM 1276 C CA . GLU A 1 163 ? 6.910 13.697 7.057 1.00 96.31 163 GLU A CA 1
ATOM 1277 C C . GLU A 1 163 ? 7.212 14.264 5.668 1.00 96.31 163 GLU A C 1
ATOM 1279 O O . GLU A 1 163 ? 8.107 13.808 4.957 1.00 96.31 163 GLU A O 1
ATOM 1284 N N . THR A 1 164 ? 6.466 15.295 5.284 1.00 93.81 164 THR A N 1
ATOM 1285 C CA . THR A 1 164 ? 6.658 16.038 4.033 1.00 93.81 164 THR A CA 1
ATOM 1286 C C . THR A 1 164 ? 6.842 17.522 4.311 1.00 93.81 164 THR A C 1
ATOM 1288 O O . THR A 1 164 ? 6.627 18.002 5.425 1.00 93.81 164 THR A O 1
ATOM 1291 N N . THR A 1 165 ? 7.251 18.283 3.295 1.00 94.44 165 THR A N 1
ATOM 1292 C CA . THR A 1 165 ? 7.294 19.741 3.435 1.00 94.44 165 THR A CA 1
ATOM 1293 C C . THR A 1 165 ? 5.879 20.315 3.523 1.00 94.44 165 THR A C 1
ATOM 1295 O O . THR A 1 165 ? 4.931 19.776 2.949 1.00 94.44 165 THR A O 1
ATOM 1298 N N . ARG A 1 166 ? 5.751 21.486 4.155 1.00 93.44 166 ARG A N 1
ATOM 1299 C CA . ARG A 1 166 ? 4.489 22.238 4.258 1.00 93.44 166 ARG A CA 1
ATOM 1300 C C . ARG A 1 166 ? 3.780 22.438 2.912 1.00 93.44 166 ARG A C 1
ATOM 1302 O O . ARG A 1 166 ? 2.557 22.459 2.856 1.00 93.44 166 ARG A O 1
ATOM 1309 N N . GLN A 1 167 ? 4.549 22.624 1.839 1.00 92.19 167 GLN A N 1
ATOM 1310 C CA . GLN A 1 167 ? 4.021 22.833 0.489 1.00 92.19 167 GLN A CA 1
ATOM 1311 C C . GLN A 1 167 ? 3.521 21.534 -0.147 1.00 92.19 167 GLN A C 1
ATOM 1313 O O . GLN A 1 167 ? 2.602 21.565 -0.955 1.00 92.19 167 GLN A O 1
ATOM 1318 N N . GLN A 1 168 ? 4.120 20.396 0.203 1.00 90.25 168 GLN A N 1
ATOM 1319 C CA . GLN A 1 168 ? 3.748 19.096 -0.344 1.00 90.25 168 GLN A CA 1
ATOM 1320 C C . GLN A 1 168 ? 2.568 18.467 0.398 1.00 90.25 168 GLN A C 1
ATOM 1322 O O . GLN A 1 168 ? 1.791 17.748 -0.228 1.00 90.25 168 GLN A O 1
ATOM 1327 N N . SER A 1 169 ? 2.413 18.733 1.700 1.00 92.75 169 SER A N 1
ATOM 1328 C CA . SER A 1 169 ? 1.434 18.025 2.530 1.00 92.75 169 SER A CA 1
ATOM 1329 C C . SER A 1 169 ? -0.015 18.212 2.068 1.00 92.75 169 SER A C 1
ATOM 1331 O O . SER A 1 169 ? -0.789 17.260 2.088 1.00 92.75 169 SER A O 1
ATOM 1333 N N . VAL A 1 170 ? -0.362 19.376 1.508 1.00 92.31 170 VAL A N 1
ATOM 1334 C CA . VAL A 1 170 ? -1.701 19.672 0.951 1.00 92.31 170 VAL A CA 1
ATOM 1335 C C . VAL A 1 170 ? -2.121 18.753 -0.209 1.00 92.31 170 VAL A C 1
ATOM 1337 O O . VAL A 1 170 ? -3.296 18.689 -0.564 1.00 92.31 170 VAL A O 1
ATOM 1340 N N . HIS A 1 171 ? -1.186 18.017 -0.818 1.00 91.00 171 HIS A N 1
ATOM 1341 C CA . HIS A 1 171 ? -1.472 17.067 -1.898 1.00 91.00 171 HIS A CA 1
ATOM 1342 C C . HIS A 1 171 ? -1.837 15.655 -1.412 1.00 91.00 171 HIS A C 1
ATOM 1344 O O . HIS A 1 171 ? -2.172 14.789 -2.234 1.00 91.00 171 HIS A O 1
ATOM 1350 N N . TYR A 1 172 ? -1.793 15.426 -0.099 1.00 93.38 172 TYR A N 1
ATOM 1351 C CA . TYR A 1 172 ? -2.002 14.134 0.545 1.00 93.38 172 TYR A CA 1
ATOM 1352 C C . TYR A 1 172 ? -2.987 14.250 1.712 1.00 93.38 172 TYR A C 1
ATOM 1354 O O . TYR A 1 172 ? -3.423 15.342 2.075 1.00 93.38 172 TYR A O 1
ATOM 1362 N N . GLY A 1 173 ? -3.358 13.111 2.294 1.00 95.06 173 GLY A N 1
ATOM 1363 C CA . GLY A 1 173 ? -4.104 13.091 3.543 1.00 95.06 173 GLY A CA 1
ATOM 1364 C C . GLY A 1 173 ? -3.203 13.421 4.722 1.00 95.06 173 GLY A C 1
ATOM 1365 O O . GLY A 1 173 ? -2.260 12.678 4.993 1.00 95.06 173 GLY A O 1
ATOM 1366 N N . CYS A 1 174 ? -3.493 14.525 5.403 1.00 96.44 174 CYS A N 1
ATOM 1367 C CA . CYS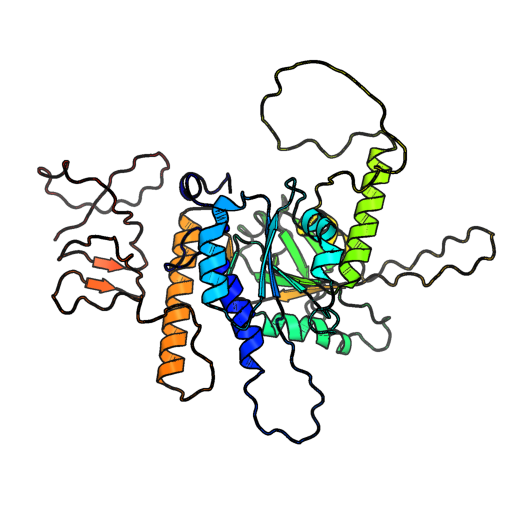 A 1 174 ? -2.743 15.026 6.548 1.00 96.44 174 CYS A CA 1
ATOM 1368 C C . CYS A 1 174 ? -3.334 14.499 7.852 1.00 96.44 174 CYS A C 1
ATOM 1370 O O . CYS A 1 174 ? -4.555 14.466 8.014 1.00 96.44 174 CYS A O 1
ATOM 1372 N N . MET A 1 175 ? -2.465 14.176 8.806 1.00 96.25 175 MET A N 1
ATOM 1373 C CA . MET A 1 175 ? -2.862 13.752 10.145 1.00 96.25 175 MET A CA 1
ATOM 1374 C C . MET A 1 175 ? -2.178 14.576 11.232 1.00 96.25 175 MET A C 1
ATOM 1376 O O . MET A 1 175 ? -0.996 14.914 11.132 1.00 96.25 175 MET A O 1
ATOM 1380 N N . VAL A 1 176 ? -2.932 14.893 12.279 1.00 96.00 176 VAL A N 1
ATOM 1381 C CA . VAL A 1 176 ? -2.399 15.393 13.547 1.00 96.00 176 VAL A CA 1
ATOM 1382 C C . VAL A 1 176 ? -2.249 14.191 14.464 1.00 96.00 176 VAL A C 1
ATOM 1384 O O . VAL A 1 176 ? -3.220 13.474 14.706 1.00 96.00 176 VAL A O 1
ATOM 1387 N N . VAL A 1 177 ? -1.024 13.954 14.922 1.00 94.25 177 VAL A N 1
ATOM 1388 C CA . VAL A 1 177 ? -0.656 12.773 15.703 1.00 94.25 177 VAL A CA 1
ATOM 1389 C C . VAL A 1 177 ? -0.189 13.222 17.075 1.00 94.25 177 VAL A C 1
ATOM 1391 O O . VAL A 1 177 ? 0.646 14.123 17.190 1.00 94.25 177 VAL A O 1
ATOM 1394 N N . ASP A 1 178 ? -0.712 12.573 18.105 1.00 92.44 178 ASP A N 1
ATOM 1395 C CA . ASP A 1 178 ? -0.185 12.672 19.456 1.00 92.44 178 ASP A CA 1
ATOM 1396 C C . ASP A 1 178 ? 1.212 12.036 19.504 1.00 92.44 178 ASP A C 1
ATOM 1398 O O . ASP A 1 178 ? 1.381 10.855 19.205 1.00 92.44 178 ASP A O 1
ATOM 1402 N N . LYS A 1 179 ? 2.230 12.820 19.859 1.00 89.38 179 LYS A N 1
ATOM 1403 C CA . LYS A 1 179 ? 3.628 12.367 19.821 1.00 89.38 179 LYS A CA 1
ATOM 1404 C C . LYS A 1 179 ? 3.976 11.353 20.909 1.00 89.38 179 LYS A C 1
ATOM 1406 O O . LYS A 1 179 ? 4.970 10.651 20.757 1.00 89.38 179 LYS A O 1
ATOM 1411 N N . GLU A 1 180 ? 3.204 11.296 21.991 1.00 87.81 180 GLU A N 1
ATOM 1412 C CA . GLU A 1 180 ? 3.439 10.365 23.095 1.00 87.81 180 GLU A CA 1
ATOM 1413 C C . GLU A 1 180 ? 2.754 9.026 22.819 1.00 87.81 180 GLU A C 1
ATOM 1415 O O . GLU A 1 180 ? 3.352 7.966 22.996 1.00 87.81 180 GLU A O 1
ATOM 1420 N N . THR A 1 181 ? 1.514 9.066 22.327 1.00 88.44 181 THR A N 1
ATOM 1421 C CA . THR A 1 181 ? 0.690 7.859 22.144 1.00 88.44 181 THR A CA 1
ATOM 1422 C C . THR A 1 181 ? 0.680 7.321 20.712 1.00 88.44 181 THR A C 1
ATOM 1424 O O . THR A 1 181 ? 0.257 6.189 20.479 1.00 88.44 181 THR A O 1
ATOM 1427 N N . ASN A 1 182 ? 1.152 8.105 19.739 1.00 92.94 182 ASN A N 1
ATOM 1428 C CA . ASN A 1 182 ? 1.014 7.870 18.296 1.00 92.94 182 ASN A CA 1
ATOM 1429 C C . ASN A 1 182 ? -0.442 7.803 17.802 1.00 92.94 182 ASN A C 1
ATOM 1431 O O . ASN A 1 182 ? -0.685 7.361 16.678 1.00 92.94 182 ASN A O 1
ATOM 1435 N N . ILE A 1 183 ? -1.415 8.237 18.608 1.00 93.25 183 ILE A N 1
ATOM 1436 C CA . ILE A 1 183 ? -2.829 8.258 18.225 1.00 93.25 183 ILE A CA 1
ATOM 1437 C C . ILE A 1 183 ? -3.081 9.394 17.231 1.00 93.25 183 ILE A C 1
ATOM 1439 O O . ILE A 1 183 ? -2.628 10.526 17.412 1.00 93.25 183 ILE A O 1
ATOM 1443 N N . ILE A 1 184 ? -3.837 9.095 16.176 1.00 94.88 184 ILE A N 1
ATOM 1444 C CA . ILE A 1 184 ? -4.306 10.077 15.202 1.00 94.88 184 ILE A CA 1
ATOM 1445 C C . ILE A 1 184 ? -5.485 10.838 15.815 1.00 94.88 184 ILE A C 1
ATOM 1447 O O . ILE A 1 184 ? -6.576 10.301 15.988 1.00 94.88 184 ILE A O 1
ATOM 1451 N N . GLN A 1 185 ? -5.263 12.111 16.129 1.00 93.00 185 GLN A N 1
ATOM 1452 C CA . GLN A 1 185 ? -6.265 12.993 16.730 1.00 93.00 185 GLN A CA 1
ATOM 1453 C C . GLN A 1 185 ? -7.160 13.657 15.681 1.00 93.00 185 GLN A C 1
ATOM 1455 O O . GLN A 1 185 ? -8.315 13.964 15.950 1.00 93.00 185 GLN A O 1
ATOM 1460 N N . HIS A 1 186 ? -6.624 13.918 14.489 1.00 94.50 186 HIS A N 1
ATOM 1461 C CA . HIS A 1 186 ? -7.364 14.574 13.418 1.00 94.50 186 HIS A CA 1
ATOM 1462 C C . HIS A 1 186 ? -6.838 14.131 12.057 1.00 94.50 186 HIS A C 1
ATOM 1464 O O . HIS A 1 186 ? -5.625 14.007 11.876 1.00 94.50 186 HIS A O 1
ATOM 1470 N N . TYR A 1 187 ? -7.732 13.949 11.087 1.00 96.38 187 TYR A N 1
ATOM 1471 C CA . TYR A 1 187 ? -7.385 13.556 9.725 1.00 96.38 187 TYR A CA 1
ATOM 1472 C C . TYR A 1 187 ? -8.128 14.406 8.693 1.00 96.38 187 TYR A C 1
ATOM 1474 O O . TYR A 1 187 ? -9.335 14.621 8.806 1.00 96.38 187 TYR A O 1
ATOM 1482 N N . VAL A 1 188 ? -7.414 14.876 7.666 1.00 94.75 188 VAL A N 1
ATOM 1483 C CA . VAL A 1 188 ? -8.006 15.602 6.533 1.00 94.75 188 VAL A CA 1
ATOM 1484 C C . VAL A 1 188 ? -7.398 15.126 5.228 1.00 94.75 188 VAL A C 1
ATOM 1486 O O . VAL A 1 188 ? -6.197 15.273 5.008 1.00 94.75 188 VAL A O 1
ATOM 1489 N N . GLU A 1 189 ? -8.235 14.623 4.326 1.00 94.94 189 GLU A N 1
ATOM 1490 C CA . GLU A 1 189 ? -7.805 14.255 2.980 1.00 94.94 189 GLU A CA 1
ATOM 1491 C C . GLU A 1 189 ? -7.620 15.504 2.105 1.00 94.94 189 GLU A C 1
ATOM 1493 O O . GLU A 1 189 ? -8.582 16.230 1.859 1.00 94.94 189 GLU A O 1
ATOM 1498 N N . LYS A 1 190 ? -6.394 15.735 1.608 1.00 92.69 190 LYS A N 1
ATOM 1499 C CA . LYS A 1 190 ? -6.034 16.832 0.684 1.00 92.69 190 LYS A CA 1
ATOM 1500 C C . LYS A 1 190 ? -6.569 18.200 1.136 1.00 92.69 190 LYS A C 1
ATOM 1502 O O . LYS A 1 190 ? -7.404 18.795 0.445 1.00 92.69 190 LYS A O 1
ATOM 1507 N N . PRO A 1 191 ? -6.129 18.697 2.305 1.00 91.75 191 PRO A N 1
ATOM 1508 C CA . PRO A 1 191 ? -6.668 19.929 2.857 1.00 91.75 191 PRO A CA 1
ATOM 1509 C C . PRO A 1 191 ? -6.337 21.129 1.958 1.00 91.75 191 PRO A C 1
ATOM 1511 O O . PRO A 1 191 ? -5.249 21.225 1.392 1.00 91.75 191 PRO A O 1
ATOM 1514 N N . SER A 1 192 ? -7.267 22.084 1.858 1.00 91.44 192 SER A N 1
ATOM 1515 C CA . SER A 1 192 ? -7.058 23.336 1.113 1.00 91.44 192 SER A CA 1
ATOM 1516 C C . SER A 1 192 ? -6.025 24.256 1.768 1.00 91.44 192 SER A C 1
ATOM 1518 O O . SER A 1 192 ? -5.462 25.130 1.112 1.00 91.44 192 SER A O 1
ATOM 1520 N N . THR A 1 193 ? -5.792 24.079 3.067 1.00 91.75 193 THR A N 1
ATOM 1521 C CA . THR A 1 193 ? -4.816 24.816 3.869 1.00 91.75 193 THR A CA 1
ATOM 1522 C C . THR A 1 193 ? -3.891 23.845 4.594 1.00 91.75 193 THR A C 1
ATOM 1524 O O . THR A 1 193 ? -4.179 22.661 4.741 1.00 91.75 193 THR A O 1
ATOM 1527 N N . PHE A 1 194 ? -2.738 24.337 5.040 1.00 94.50 194 PHE A N 1
ATOM 1528 C CA . PHE A 1 194 ? -1.809 23.513 5.804 1.00 94.50 194 PHE A CA 1
ATOM 1529 C C . PHE A 1 194 ? -2.431 23.050 7.131 1.00 94.50 194 PHE A C 1
ATOM 1531 O O . PHE A 1 194 ? -2.918 23.879 7.896 1.00 94.50 194 PHE A O 1
ATOM 1538 N N . VAL A 1 195 ? -2.344 21.745 7.407 1.00 92.81 195 VAL A N 1
ATOM 1539 C CA . VAL A 1 195 ? -2.799 21.119 8.663 1.00 92.81 195 VAL A CA 1
ATOM 1540 C C . VAL A 1 195 ? -1.619 20.516 9.427 1.00 92.81 195 VAL A C 1
ATOM 1542 O O . VAL A 1 195 ? -1.410 20.825 10.593 1.00 92.81 195 VAL A O 1
ATOM 1545 N N . SER A 1 196 ? -0.839 19.659 8.766 1.00 95.69 196 SER A N 1
ATOM 1546 C CA . SER A 1 196 ? 0.300 18.943 9.346 1.00 95.69 196 SER A CA 1
ATOM 1547 C C . SER A 1 196 ? 1.309 18.579 8.252 1.00 95.69 196 SER A C 1
ATOM 1549 O O . SER A 1 196 ? 0.970 18.589 7.066 1.00 95.69 196 SER A O 1
ATOM 1551 N N . ASN A 1 197 ? 2.548 18.273 8.647 1.00 96.12 197 ASN A N 1
ATOM 1552 C CA . ASN A 1 197 ? 3.570 17.696 7.765 1.00 96.12 197 ASN A CA 1
ATOM 1553 C C . ASN A 1 197 ? 3.458 16.166 7.676 1.00 96.12 197 ASN A C 1
ATOM 1555 O O . ASN A 1 197 ? 4.009 15.574 6.748 1.00 96.12 197 ASN A O 1
ATOM 1559 N N . THR A 1 198 ? 2.766 15.535 8.627 1.00 97.50 198 THR A N 1
ATOM 1560 C CA . THR A 1 198 ? 2.582 14.085 8.689 1.00 97.50 198 THR A CA 1
ATOM 1561 C C . THR A 1 198 ? 1.478 13.667 7.728 1.00 97.50 198 THR A C 1
ATOM 1563 O O . THR A 1 198 ? 0.328 14.093 7.870 1.00 97.50 198 THR A O 1
ATOM 1566 N N . VAL A 1 199 ? 1.827 12.839 6.745 1.00 97.44 199 VAL A N 1
ATOM 1567 C CA . VAL A 1 199 ? 0.926 12.418 5.668 1.00 97.44 199 VAL A CA 1
ATOM 1568 C C . VAL A 1 199 ? 0.741 10.906 5.627 1.00 97.44 199 VAL A C 1
ATOM 1570 O O . VAL A 1 199 ? 1.629 10.145 6.004 1.00 97.44 199 VAL A O 1
ATOM 1573 N N . ASN A 1 200 ? -0.425 10.481 5.146 1.00 97.56 200 ASN A N 1
ATOM 1574 C CA . ASN A 1 200 ? -0.808 9.085 4.946 1.00 97.56 200 ASN A CA 1
ATOM 1575 C C . ASN A 1 200 ? -0.077 8.477 3.738 1.00 97.56 200 ASN A C 1
ATOM 1577 O O . ASN A 1 200 ? -0.148 9.012 2.628 1.00 97.56 200 ASN A O 1
ATOM 1581 N N . CYS A 1 201 ? 0.579 7.334 3.948 1.00 97.44 201 CYS A N 1
ATOM 1582 C CA . CYS A 1 201 ? 1.354 6.645 2.919 1.00 97.44 201 CYS A CA 1
ATOM 1583 C C . CYS A 1 201 ? 0.548 5.634 2.083 1.00 97.44 201 CYS A C 1
ATOM 1585 O O . CYS A 1 201 ? 1.101 5.059 1.146 1.00 97.44 201 CYS A O 1
ATOM 1587 N N . GLY A 1 202 ? -0.735 5.396 2.372 1.00 96.94 202 GLY A N 1
ATOM 1588 C CA . GLY A 1 202 ? -1.534 4.396 1.650 1.00 96.94 202 GLY A CA 1
ATOM 1589 C C . GLY A 1 202 ? -1.224 2.950 2.048 1.00 96.94 202 GLY A C 1
ATOM 1590 O O . GLY A 1 202 ? -1.400 2.047 1.234 1.00 96.94 202 GLY A O 1
ATOM 1591 N N . VAL A 1 203 ? -0.704 2.738 3.261 1.00 98.44 203 VAL A N 1
ATOM 1592 C CA . VAL A 1 203 ? -0.421 1.416 3.835 1.00 98.44 203 VAL A CA 1
ATOM 1593 C C . VAL A 1 203 ? -0.995 1.372 5.244 1.00 98.44 203 VAL A C 1
ATOM 1595 O O . VAL A 1 203 ? -0.717 2.252 6.062 1.00 98.44 203 VAL A O 1
ATOM 1598 N N . TYR A 1 204 ? -1.786 0.344 5.519 1.00 98.44 204 TYR A N 1
ATOM 1599 C CA . TYR A 1 204 ? -2.563 0.197 6.741 1.00 98.44 204 TYR A CA 1
ATOM 1600 C C . TYR A 1 204 ? -2.399 -1.214 7.292 1.00 98.44 204 TYR A C 1
ATOM 1602 O O . TYR A 1 204 ? -2.380 -2.175 6.527 1.00 98.44 204 TYR A O 1
ATOM 1610 N N . LEU A 1 205 ? -2.316 -1.336 8.611 1.00 97.88 205 LEU A N 1
ATOM 1611 C CA . LEU A 1 205 ? -2.504 -2.591 9.328 1.00 97.88 205 LEU A CA 1
ATOM 1612 C C . LEU A 1 205 ? -3.813 -2.501 10.106 1.00 97.88 205 LEU A C 1
ATOM 1614 O O . LEU A 1 205 ? -3.983 -1.583 10.908 1.00 97.88 205 LEU A O 1
ATOM 1618 N N . CYS A 1 206 ? -4.728 -3.424 9.850 1.00 98.00 206 CYS A N 1
ATOM 1619 C CA . CYS A 1 206 ? -6.097 -3.376 10.339 1.00 98.00 206 CYS A CA 1
ATOM 1620 C C . CYS A 1 206 ? -6.396 -4.588 11.219 1.00 98.00 206 CYS A C 1
ATOM 1622 O O . CYS A 1 206 ? -6.012 -5.710 10.877 1.00 98.00 206 CYS A O 1
ATOM 1624 N N . SER A 1 207 ? -7.122 -4.374 12.315 1.00 95.19 207 SER A N 1
ATOM 1625 C CA . SER A 1 207 ? -7.719 -5.479 13.063 1.00 95.19 207 SER A CA 1
ATOM 1626 C C . SER A 1 207 ? -9.035 -5.915 12.398 1.00 95.19 207 SER A C 1
ATOM 1628 O O . SER A 1 207 ? -9.707 -5.086 11.775 1.00 95.19 207 SER A O 1
ATOM 1630 N N . PRO A 1 208 ? -9.455 -7.191 12.523 1.00 95.62 208 PRO A N 1
ATOM 1631 C CA . PRO A 1 208 ? -10.730 -7.678 11.979 1.00 95.62 208 PRO A CA 1
ATOM 1632 C C . PRO A 1 208 ? -11.934 -6.834 12.398 1.00 95.62 208 PRO A C 1
ATOM 1634 O O . PRO A 1 208 ? -12.861 -6.622 11.619 1.00 95.62 208 PRO A O 1
ATOM 1637 N N . ARG A 1 209 ? -11.882 -6.282 13.614 1.00 94.44 209 ARG A N 1
ATOM 1638 C CA . ARG A 1 209 ? -12.932 -5.433 14.178 1.00 94.44 209 ARG A CA 1
ATOM 1639 C C . ARG A 1 209 ? -13.171 -4.146 13.380 1.00 94.44 209 ARG A C 1
ATOM 1641 O O . ARG A 1 209 ? -14.251 -3.577 13.468 1.00 94.44 209 ARG A O 1
ATOM 1648 N N . LEU A 1 210 ? -12.226 -3.718 12.536 1.00 96.00 210 LEU A N 1
ATOM 1649 C CA . LEU A 1 210 ? -12.418 -2.581 11.632 1.00 96.00 210 LEU A CA 1
ATOM 1650 C C . LEU A 1 210 ? -13.659 -2.739 10.734 1.00 96.00 210 LEU A C 1
ATOM 1652 O O . LEU A 1 210 ? -14.288 -1.744 10.379 1.00 96.00 210 LEU A O 1
ATOM 1656 N N . PHE A 1 211 ? -14.042 -3.970 10.380 1.00 97.00 211 PHE A N 1
ATOM 1657 C CA . PHE A 1 211 ? -15.237 -4.204 9.569 1.00 97.00 211 PHE A CA 1
ATOM 1658 C C . PHE A 1 211 ? -16.546 -3.823 10.277 1.00 97.00 211 PHE A C 1
ATOM 1660 O O . PHE A 1 211 ? -17.508 -3.516 9.577 1.00 97.00 211 PHE A O 1
ATOM 1667 N N . GLU A 1 212 ? -16.584 -3.772 11.616 1.00 94.69 212 GLU A N 1
ATOM 1668 C CA . GLU A 1 212 ? -17.723 -3.221 12.371 1.00 94.69 212 GLU A CA 1
ATOM 1669 C C . GLU A 1 212 ? -17.878 -1.725 12.071 1.00 94.69 212 GLU A C 1
ATOM 1671 O O . GLU A 1 212 ? -18.941 -1.286 11.644 1.00 94.69 212 GLU A O 1
ATOM 1676 N N . THR A 1 213 ? -16.784 -0.960 12.157 1.00 94.00 213 THR A N 1
ATOM 1677 C CA . THR A 1 213 ? -16.775 0.472 11.817 1.00 94.00 213 THR A CA 1
ATOM 1678 C C . THR A 1 213 ? -17.192 0.715 10.367 1.00 94.00 213 THR A C 1
ATOM 1680 O O . THR A 1 213 ? -17.957 1.634 10.082 1.00 94.00 213 THR A O 1
ATOM 1683 N N . ILE A 1 214 ? -16.712 -0.109 9.428 1.00 94.88 214 ILE A N 1
ATOM 1684 C CA . ILE A 1 214 ? -17.103 0.024 8.017 1.00 94.88 214 ILE A CA 1
ATOM 1685 C C . ILE A 1 214 ? -18.588 -0.328 7.823 1.00 94.88 214 ILE A C 1
ATOM 1687 O O . ILE A 1 214 ? -19.259 0.323 7.024 1.00 94.88 214 ILE A O 1
ATOM 1691 N N . ALA A 1 215 ? -19.122 -1.308 8.561 1.00 94.88 215 ALA A N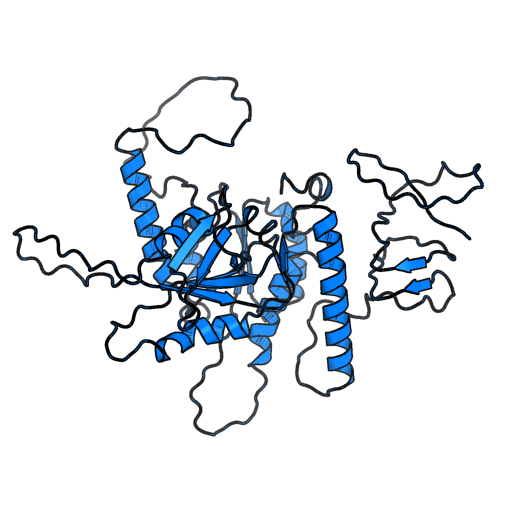 1
ATOM 1692 C CA . ALA A 1 215 ? -20.543 -1.652 8.526 1.00 94.88 215 ALA A CA 1
ATOM 1693 C C . ALA A 1 215 ? -21.426 -0.501 9.031 1.00 94.88 215 ALA A C 1
ATOM 1695 O O . ALA A 1 215 ? -22.431 -0.189 8.393 1.00 94.88 215 ALA A O 1
ATOM 1696 N N . ASP A 1 216 ? -21.034 0.162 10.120 1.00 92.88 216 ASP A N 1
ATOM 1697 C CA . ASP A 1 216 ? -21.765 1.311 10.664 1.00 92.88 216 ASP A CA 1
ATOM 1698 C C . ASP A 1 216 ? -21.816 2.464 9.653 1.00 92.88 216 ASP A C 1
ATOM 1700 O O . ASP A 1 216 ? -22.893 2.974 9.337 1.00 92.88 216 ASP A O 1
ATOM 1704 N N . ILE A 1 217 ? -20.670 2.807 9.050 1.00 92.62 217 ILE A N 1
ATOM 1705 C CA . ILE A 1 217 ? -20.587 3.817 7.983 1.00 92.62 217 ILE A CA 1
ATOM 1706 C C . ILE A 1 217 ? -21.474 3.423 6.792 1.00 92.62 217 ILE A C 1
ATOM 1708 O O . ILE A 1 217 ? -22.202 4.257 6.248 1.00 92.62 217 ILE A O 1
ATOM 1712 N N . HIS A 1 218 ? -21.450 2.146 6.399 1.00 91.44 218 HIS A N 1
ATOM 1713 C CA . HIS A 1 218 ? -22.281 1.633 5.315 1.00 91.44 218 HIS A CA 1
ATOM 1714 C C . HIS A 1 218 ? -23.781 1.816 5.618 1.00 91.44 218 HIS A C 1
ATOM 1716 O O . HIS A 1 218 ? -24.535 2.301 4.775 1.00 91.44 218 HIS A O 1
ATOM 1722 N N . LEU A 1 219 ? -24.228 1.499 6.835 1.00 91.06 219 LEU A N 1
ATOM 1723 C CA . LEU A 1 219 ? -25.622 1.679 7.251 1.00 91.06 219 LEU A CA 1
ATOM 1724 C C . LEU A 1 219 ? -26.035 3.158 7.302 1.00 91.06 219 LEU A C 1
ATOM 1726 O O . LEU A 1 219 ? -27.116 3.512 6.826 1.00 91.06 219 LEU A O 1
ATOM 1730 N N . GLU A 1 220 ? -25.183 4.037 7.833 1.00 89.81 220 GLU A N 1
ATOM 1731 C CA . GLU A 1 220 ? -25.436 5.483 7.885 1.00 89.81 220 GLU A CA 1
ATOM 1732 C C . GLU A 1 220 ? -25.633 6.085 6.485 1.00 89.81 220 GLU A C 1
ATOM 1734 O O . GLU A 1 220 ? -26.571 6.857 6.248 1.00 89.81 220 GLU A O 1
ATOM 1739 N N . MET A 1 221 ? -24.779 5.708 5.533 1.00 88.38 221 MET A N 1
ATOM 1740 C CA . MET A 1 221 ? -24.870 6.182 4.153 1.00 88.38 221 MET A CA 1
ATOM 1741 C C . MET A 1 221 ? -26.108 5.626 3.427 1.00 88.38 221 MET A C 1
ATOM 1743 O O . MET A 1 221 ? -26.747 6.359 2.668 1.00 88.38 221 MET A O 1
ATOM 1747 N N . LEU A 1 222 ? -26.505 4.372 3.684 1.00 86.69 222 LEU A N 1
ATOM 1748 C CA . LEU A 1 222 ? -27.755 3.810 3.154 1.00 86.69 222 LEU A CA 1
ATOM 1749 C C . LEU A 1 222 ? -28.983 4.577 3.663 1.00 86.69 222 LEU A C 1
ATOM 1751 O O . LEU A 1 222 ? -29.862 4.934 2.877 1.00 86.69 222 LEU A O 1
ATOM 1755 N N . ASN A 1 223 ? -29.020 4.880 4.962 1.00 86.44 223 ASN A N 1
ATOM 1756 C CA . ASN A 1 223 ? -30.115 5.631 5.576 1.00 86.44 223 ASN A CA 1
ATOM 1757 C C . ASN A 1 223 ? -30.182 7.077 5.061 1.00 86.44 223 ASN A C 1
ATOM 1759 O O . ASN A 1 223 ? -31.270 7.596 4.807 1.00 86.44 223 ASN A O 1
ATOM 1763 N N . SER A 1 224 ? -29.026 7.707 4.837 1.00 80.81 224 SER A N 1
ATOM 1764 C CA . SER A 1 224 ? -28.934 9.061 4.273 1.00 80.81 224 SER A CA 1
ATOM 1765 C C . SER A 1 224 ? -29.419 9.126 2.821 1.00 80.81 224 SER A C 1
ATOM 1767 O O . SER A 1 224 ? -30.021 10.114 2.410 1.00 80.81 224 SER A O 1
ATOM 1769 N N . ASN A 1 225 ? -29.214 8.059 2.044 1.00 65.56 225 ASN A N 1
ATOM 1770 C CA . ASN A 1 225 ? -29.700 7.974 0.666 1.00 65.56 225 ASN A CA 1
ATOM 1771 C C . ASN A 1 225 ? -31.199 7.622 0.571 1.00 65.56 225 ASN A C 1
ATOM 1773 O O . ASN A 1 225 ? -31.829 7.926 -0.442 1.00 65.56 225 ASN A O 1
ATOM 1777 N N . GLY A 1 226 ? -31.778 6.998 1.605 1.00 56.34 226 GLY A N 1
ATOM 1778 C CA . GLY A 1 226 ? -33.210 6.678 1.684 1.00 56.34 226 GLY A CA 1
ATOM 1779 C C . GLY A 1 226 ? -34.098 7.867 2.074 1.00 56.34 226 GLY A C 1
ATOM 1780 O O . GLY A 1 226 ? -35.240 7.952 1.624 1.00 56.34 226 GLY A O 1
ATOM 1781 N N . ASN A 1 227 ? -33.563 8.812 2.851 1.00 45.62 227 ASN A N 1
ATOM 1782 C CA . ASN A 1 227 ? -34.241 10.047 3.245 1.00 45.62 227 ASN A CA 1
ATOM 1783 C C . ASN A 1 227 ? -33.703 11.214 2.412 1.00 45.62 227 ASN A C 1
ATOM 1785 O O . ASN A 1 227 ? -32.710 11.838 2.769 1.00 45.62 227 ASN A O 1
ATOM 1789 N N . GLY A 1 228 ? -34.350 11.488 1.277 1.00 45.00 228 GLY A N 1
ATOM 1790 C CA . GLY A 1 228 ? -33.906 12.476 0.297 1.00 45.00 228 GLY A CA 1
ATOM 1791 C C . GLY A 1 228 ? -33.473 13.820 0.892 1.00 45.00 228 GLY A C 1
ATOM 1792 O O . GLY A 1 228 ? -34.302 14.629 1.289 1.00 45.00 228 GLY A O 1
ATOM 1793 N N . ASN A 1 229 ? -32.165 14.069 0.856 1.00 31.30 229 ASN A N 1
ATOM 1794 C CA . ASN A 1 229 ? -31.563 15.386 0.679 1.00 31.30 229 ASN A CA 1
ATOM 1795 C C . ASN A 1 229 ? -30.206 15.196 -0.009 1.00 31.30 229 ASN A C 1
ATOM 1797 O O . ASN A 1 229 ? -29.196 14.873 0.611 1.00 31.30 229 ASN A O 1
ATOM 1801 N N . GLN A 1 230 ? -30.198 15.372 -1.334 1.00 45.09 230 GLN A N 1
ATOM 1802 C CA . GLN A 1 230 ? -28.988 15.354 -2.154 1.00 45.09 230 GLN A CA 1
ATOM 1803 C C . GLN A 1 230 ? -28.111 16.566 -1.826 1.00 45.09 230 GLN A C 1
ATOM 1805 O O . GLN A 1 230 ? -28.187 17.600 -2.483 1.00 45.09 230 GLN A O 1
ATOM 1810 N N . GLN A 1 231 ? -27.247 16.436 -0.826 1.00 37.19 231 GLN A N 1
ATOM 1811 C CA . GLN A 1 231 ? -26.114 17.332 -0.627 1.00 37.19 231 GLN A CA 1
ATOM 1812 C C . GLN A 1 231 ? -24.919 16.521 -0.127 1.00 37.19 231 GLN A C 1
ATOM 1814 O O . GLN A 1 231 ? -24.629 16.552 1.057 1.00 37.19 231 GLN A O 1
ATOM 1819 N N . HIS A 1 232 ? -24.248 15.770 -1.014 1.00 33.88 232 HIS A N 1
ATOM 1820 C CA . HIS A 1 232 ? -22.771 15.740 -1.033 1.00 33.88 232 HIS A CA 1
ATOM 1821 C C . HIS A 1 232 ? -22.106 14.916 -2.149 1.00 33.88 232 HIS A C 1
ATOM 1823 O O . HIS A 1 232 ? -20.891 15.017 -2.315 1.00 33.88 232 HIS A O 1
ATOM 1829 N N . THR A 1 233 ? -22.835 14.184 -2.989 1.00 37.53 233 THR A N 1
ATOM 1830 C CA . THR A 1 233 ? -22.234 13.377 -4.069 1.00 37.53 233 THR A CA 1
ATOM 1831 C C . THR A 1 233 ? -22.370 14.032 -5.443 1.00 37.53 233 THR A C 1
ATOM 1833 O O . THR A 1 233 ? -23.001 13.514 -6.356 1.00 37.53 233 THR A O 1
ATOM 1836 N N . ALA A 1 234 ? -21.743 15.194 -5.621 1.00 35.41 234 ALA A N 1
ATOM 1837 C CA . ALA A 1 234 ? -21.519 15.750 -6.954 1.00 35.41 234 ALA A CA 1
ATOM 1838 C C . ALA A 1 234 ? -20.245 16.591 -6.980 1.00 35.41 234 ALA A C 1
ATOM 1840 O O . ALA A 1 234 ? -20.286 17.810 -6.849 1.00 35.41 234 ALA A O 1
ATOM 1841 N N . ARG A 1 235 ? -19.099 15.935 -7.172 1.00 33.09 235 ARG A N 1
ATOM 1842 C CA . ARG A 1 235 ? -17.943 16.509 -7.871 1.00 33.09 235 ARG A CA 1
ATOM 1843 C C . ARG A 1 235 ? -17.027 15.364 -8.297 1.00 33.09 235 ARG A C 1
ATOM 1845 O O . ARG A 1 235 ? -16.543 14.617 -7.458 1.00 33.09 235 ARG A O 1
ATOM 1852 N N . TYR A 1 236 ? -16.791 15.293 -9.606 1.00 31.89 236 TYR A N 1
ATOM 1853 C CA . TYR A 1 236 ? -15.857 14.410 -10.319 1.00 31.89 236 TYR A CA 1
ATOM 1854 C C . TYR A 1 236 ? -16.375 13.060 -10.825 1.00 31.89 236 TYR A C 1
ATOM 1856 O O . TYR A 1 236 ? -15.760 12.028 -10.592 1.00 31.89 236 TYR A O 1
ATOM 1864 N N . THR A 1 237 ? -17.379 13.109 -11.699 1.00 27.20 237 THR A N 1
ATOM 1865 C CA . THR A 1 237 ? -17.406 12.270 -12.908 1.00 27.20 237 THR A CA 1
ATOM 1866 C C . THR A 1 237 ? -17.994 13.081 -14.063 1.00 27.20 237 THR A C 1
ATOM 1868 O O . THR A 1 237 ? -19.204 13.204 -14.218 1.00 27.20 237 THR A O 1
ATOM 1871 N N . THR A 1 238 ? -17.131 13.671 -14.893 1.00 27.81 238 THR A N 1
ATOM 1872 C CA . THR A 1 238 ? -17.541 14.155 -16.217 1.00 27.81 238 THR A CA 1
ATOM 1873 C C . THR A 1 238 ? -17.343 13.007 -17.194 1.00 27.81 238 THR A C 1
ATOM 1875 O O . THR A 1 238 ? -16.212 12.694 -17.563 1.00 27.81 238 THR A O 1
ATOM 1878 N N . SER A 1 239 ? -18.425 12.351 -17.600 1.00 29.20 239 SER A N 1
ATOM 1879 C CA . SER A 1 239 ? -18.491 11.637 -18.876 1.00 29.20 239 SER A CA 1
ATOM 1880 C C . SER A 1 239 ? -19.939 11.534 -19.338 1.00 29.20 239 SER A C 1
ATOM 1882 O O . SER A 1 239 ? -20.840 11.240 -18.556 1.00 29.20 239 SER A O 1
ATOM 1884 N N . ASN A 1 240 ? -20.117 11.869 -20.614 1.00 28.53 240 ASN A N 1
ATOM 1885 C CA . ASN A 1 240 ? -21.368 12.034 -21.342 1.00 28.53 240 ASN A CA 1
ATOM 1886 C C . ASN A 1 240 ? -22.387 10.920 -21.085 1.00 28.53 240 ASN A C 1
ATOM 1888 O O . ASN A 1 240 ? -22.103 9.748 -21.320 1.00 28.53 240 ASN A O 1
ATOM 1892 N N . LYS A 1 241 ? -23.612 11.316 -20.729 1.00 29.80 241 LYS A N 1
ATOM 1893 C CA . LYS A 1 241 ? -24.811 10.489 -20.873 1.00 29.80 241 LYS A CA 1
ATOM 1894 C C . LYS A 1 241 ? -25.613 11.008 -22.063 1.00 29.80 241 LYS A C 1
ATOM 1896 O O . LYS A 1 241 ? -26.192 12.085 -21.978 1.00 29.80 241 LYS A O 1
ATOM 1901 N N . ASN A 1 242 ? -25.654 10.225 -23.137 1.00 27.00 242 ASN A N 1
ATOM 1902 C CA . ASN A 1 242 ? -26.751 10.277 -24.098 1.00 27.00 242 ASN A CA 1
ATOM 1903 C C . ASN A 1 242 ? -27.771 9.191 -23.723 1.00 27.00 242 ASN A C 1
ATOM 1905 O O . ASN A 1 242 ? -27.398 8.088 -23.329 1.00 27.00 242 ASN A O 1
ATOM 1909 N N . ASN A 1 243 ? -29.045 9.571 -23.801 1.00 29.81 243 ASN A N 1
ATOM 1910 C CA . ASN A 1 243 ? -30.247 8.825 -23.421 1.00 29.81 243 ASN A CA 1
ATOM 1911 C C . ASN A 1 243 ? -30.395 7.453 -24.097 1.00 29.81 243 ASN A C 1
ATOM 1913 O O . ASN A 1 243 ? -29.991 7.308 -25.246 1.00 29.81 243 ASN A O 1
ATOM 1917 N N . ILE A 1 244 ? -31.114 6.530 -23.437 1.00 29.44 244 ILE A N 1
ATOM 1918 C CA . ILE A 1 244 ? -32.351 5.879 -23.932 1.00 29.44 244 ILE A CA 1
ATOM 1919 C C . ILE A 1 244 ? -33.093 5.195 -22.757 1.00 29.44 244 ILE A C 1
ATOM 1921 O O . ILE A 1 244 ? -32.499 4.801 -21.757 1.00 29.44 244 ILE A O 1
ATOM 1925 N N . ASN A 1 245 ? -34.420 5.166 -22.891 1.00 27.56 245 ASN A N 1
ATOM 1926 C CA . ASN A 1 245 ? -35.480 4.942 -21.908 1.00 27.56 245 ASN A CA 1
ATOM 1927 C C . ASN A 1 245 ? -35.632 3.528 -21.308 1.00 27.56 245 ASN A C 1
ATOM 1929 O O . ASN A 1 245 ? -35.442 2.524 -21.980 1.00 27.56 245 ASN A O 1
ATOM 1933 N N . GLN A 1 246 ? -36.114 3.543 -20.055 1.00 31.16 246 GLN A N 1
ATOM 1934 C CA . GLN A 1 246 ? -37.153 2.719 -19.404 1.00 31.16 246 GLN A CA 1
ATOM 1935 C C . GLN A 1 246 ? -37.404 1.275 -19.880 1.00 31.16 246 GLN A C 1
ATOM 1937 O O . GLN A 1 246 ? -37.909 1.058 -20.975 1.00 31.16 246 GLN A O 1
ATOM 1942 N N . GLN A 1 247 ? -37.322 0.337 -18.928 1.00 27.38 247 GLN A N 1
ATOM 1943 C CA . GLN A 1 247 ? -38.481 -0.458 -18.494 1.00 27.38 247 GLN A CA 1
ATOM 1944 C C . GLN A 1 247 ? -38.223 -1.067 -17.104 1.00 27.38 247 GLN A C 1
ATOM 1946 O O . GLN A 1 247 ? -37.251 -1.782 -16.883 1.00 27.38 247 GLN A O 1
ATOM 1951 N N . GLN A 1 248 ? -39.094 -0.720 -16.154 1.00 32.88 248 GLN A N 1
ATOM 1952 C CA . GLN A 1 248 ? -39.159 -1.285 -14.808 1.00 32.88 248 GLN A CA 1
ATOM 1953 C C . GLN A 1 248 ? -39.860 -2.646 -14.860 1.00 32.88 248 GLN A C 1
ATOM 1955 O O . GLN A 1 248 ? -40.999 -2.731 -15.313 1.00 32.88 248 GLN A O 1
ATOM 1960 N N . GLN A 1 249 ? -39.220 -3.680 -14.318 1.00 30.30 249 GLN A N 1
ATOM 1961 C CA . GLN A 1 249 ? -39.893 -4.880 -13.826 1.00 30.30 249 GLN A CA 1
ATOM 1962 C C . GLN A 1 249 ? -39.386 -5.177 -12.414 1.00 30.30 249 GLN A C 1
ATOM 1964 O O . GLN A 1 249 ? -38.186 -5.284 -12.169 1.00 30.30 249 GLN A O 1
ATOM 1969 N N . GLN A 1 250 ? -40.337 -5.218 -11.483 1.00 37.03 250 GLN A N 1
ATOM 1970 C CA . GLN A 1 250 ? -40.152 -5.460 -10.056 1.00 37.03 250 GLN A CA 1
ATOM 1971 C C . GLN A 1 250 ? -39.638 -6.890 -9.826 1.00 37.03 250 GLN A C 1
ATOM 1973 O O . GLN A 1 250 ? -40.229 -7.844 -10.328 1.00 37.03 250 GLN A O 1
ATOM 1978 N N . LYS A 1 251 ? -38.557 -7.034 -9.050 1.00 25.27 251 LYS A N 1
ATOM 1979 C CA . LYS A 1 251 ? -38.027 -8.318 -8.558 1.00 25.27 251 LYS A CA 1
ATOM 1980 C C . LYS A 1 251 ? -38.086 -8.389 -7.019 1.00 25.27 251 LYS A C 1
ATOM 1982 O O . LYS A 1 251 ? -38.143 -7.333 -6.385 1.00 25.27 251 LYS A O 1
ATOM 1987 N N . PRO A 1 252 ? -38.143 -9.599 -6.424 1.00 29.81 252 PRO A N 1
ATOM 1988 C CA . PRO A 1 252 ? -38.646 -9.836 -5.069 1.00 29.81 252 PRO A CA 1
ATOM 1989 C C . PRO A 1 252 ? -37.692 -9.402 -3.945 1.00 29.81 252 PRO A C 1
ATOM 1991 O O . PRO A 1 252 ? -36.482 -9.283 -4.113 1.00 29.81 252 PRO A O 1
ATOM 1994 N N . THR A 1 253 ? -38.279 -9.222 -2.764 1.00 35.88 253 THR A N 1
ATOM 1995 C CA . THR A 1 253 ? -37.786 -8.536 -1.557 1.00 35.88 253 THR A CA 1
ATOM 1996 C C . THR A 1 253 ? -36.646 -9.222 -0.775 1.00 35.88 253 THR A C 1
ATOM 1998 O O . THR A 1 253 ? -36.414 -8.869 0.377 1.00 35.88 253 THR A O 1
ATOM 2001 N N . GLU A 1 254 ? -35.895 -10.147 -1.375 1.00 34.09 254 GLU A N 1
ATOM 2002 C CA . GLU A 1 254 ? -34.705 -10.780 -0.758 1.00 34.09 254 GLU A CA 1
ATOM 2003 C C . GLU A 1 254 ? -33.387 -10.440 -1.482 1.00 34.09 254 GLU A C 1
ATOM 2005 O O . GLU A 1 254 ? -32.305 -10.724 -0.981 1.00 34.09 254 GLU A O 1
ATOM 2010 N N . GLU A 1 255 ? -33.451 -9.711 -2.602 1.00 36.72 255 GLU A N 1
ATOM 2011 C CA . GLU A 1 255 ? -32.294 -9.273 -3.401 1.00 36.72 255 GLU A CA 1
ATOM 2012 C C . GLU A 1 255 ? -31.919 -7.797 -3.118 1.00 36.72 255 GLU A C 1
ATOM 2014 O O . GLU A 1 255 ? -31.515 -7.042 -3.997 1.00 36.72 255 GLU A O 1
ATOM 2019 N N . ARG A 1 256 ? -32.065 -7.351 -1.860 1.00 37.69 256 ARG A N 1
ATOM 2020 C CA . ARG A 1 256 ? -31.541 -6.058 -1.351 1.00 37.69 256 ARG A CA 1
ATOM 2021 C C . ARG A 1 256 ? -30.106 -6.189 -0.813 1.00 37.69 256 ARG A C 1
ATOM 2023 O O . ARG A 1 256 ? -29.676 -5.428 0.052 1.00 37.69 256 ARG A O 1
ATOM 2030 N N . VAL A 1 257 ? -29.376 -7.189 -1.300 1.00 40.75 257 VAL A N 1
ATOM 2031 C CA . VAL A 1 257 ? -28.005 -7.499 -0.896 1.00 40.75 257 VAL A CA 1
ATOM 2032 C C . VAL A 1 257 ? -27.069 -6.440 -1.481 1.00 40.75 257 VAL A C 1
ATOM 2034 O O . VAL A 1 257 ? -26.913 -6.354 -2.692 1.00 40.75 257 VAL A O 1
ATOM 2037 N N . ALA A 1 258 ? -26.489 -5.629 -0.591 1.00 47.25 258 ALA A N 1
ATOM 2038 C CA . ALA A 1 258 ? -25.403 -4.675 -0.821 1.00 47.25 258 ALA A CA 1
ATOM 2039 C C . ALA A 1 258 ? -25.553 -3.810 -2.085 1.00 47.25 258 ALA A C 1
ATOM 2041 O O . ALA A 1 258 ? -24.952 -4.085 -3.122 1.00 47.25 258 ALA A O 1
ATOM 2042 N N . ALA A 1 259 ? -26.291 -2.701 -1.981 1.00 56.50 259 ALA A N 1
ATOM 2043 C CA . ALA A 1 259 ? -26.131 -1.629 -2.957 1.00 56.50 259 ALA A CA 1
ATOM 2044 C C . ALA A 1 259 ? -24.635 -1.273 -3.037 1.00 56.50 259 ALA A C 1
ATOM 2046 O O . ALA A 1 259 ? -24.032 -0.913 -2.023 1.00 56.50 259 ALA A O 1
ATOM 2047 N N . ALA A 1 260 ? -24.042 -1.439 -4.222 1.00 66.25 260 ALA A N 1
ATOM 2048 C CA . ALA A 1 260 ? -22.652 -1.109 -4.504 1.00 66.25 260 ALA A CA 1
ATOM 2049 C C . ALA A 1 260 ? -22.388 0.342 -4.085 1.00 66.25 260 ALA A C 1
ATOM 2051 O O . ALA A 1 260 ? -22.833 1.283 -4.745 1.00 66.25 260 ALA A O 1
ATOM 2052 N N . MET A 1 261 ? -21.720 0.522 -2.946 1.00 83.81 261 MET A N 1
ATOM 2053 C CA . MET A 1 261 ? -21.485 1.836 -2.368 1.00 83.81 261 MET A CA 1
ATOM 2054 C C . MET A 1 261 ? -20.003 2.143 -2.349 1.00 83.81 261 MET A C 1
ATOM 2056 O O . MET A 1 261 ? -19.193 1.350 -1.870 1.00 83.81 261 MET A O 1
ATOM 2060 N N . VAL A 1 262 ? -19.671 3.316 -2.879 1.00 91.94 262 VAL A N 1
ATOM 2061 C CA . VAL A 1 262 ? -18.295 3.784 -2.959 1.00 91.94 262 VAL A CA 1
ATOM 2062 C C . VAL A 1 262 ? -17.882 4.343 -1.601 1.00 91.94 262 VAL A C 1
ATOM 2064 O O . VAL A 1 262 ? -18.402 5.377 -1.192 1.00 91.94 262 VAL A O 1
ATOM 2067 N N . MET A 1 263 ? -16.949 3.673 -0.925 1.00 93.88 263 MET A N 1
ATOM 2068 C CA . MET A 1 263 ? -16.393 4.089 0.367 1.00 93.88 263 MET A CA 1
ATOM 2069 C C . MET A 1 263 ? -14.864 4.075 0.318 1.00 93.88 263 MET A C 1
ATOM 2071 O O . MET A 1 263 ? -14.243 3.123 -0.165 1.00 93.88 263 MET A O 1
ATOM 2075 N N . TRP A 1 264 ? -14.236 5.112 0.860 1.00 94.81 264 TRP A N 1
ATOM 2076 C CA . TRP A 1 264 ? -12.787 5.300 0.863 1.00 94.81 264 TRP A CA 1
ATOM 2077 C C . TRP A 1 264 ? -12.216 5.148 2.270 1.00 94.81 264 TRP A C 1
ATOM 2079 O O . TRP A 1 264 ? -12.726 5.719 3.235 1.00 94.81 264 TRP A O 1
ATOM 2089 N N . MET A 1 265 ? -11.100 4.421 2.379 1.00 95.31 265 MET A N 1
ATOM 2090 C CA . MET A 1 265 ? -10.412 4.215 3.658 1.00 95.31 265 MET A CA 1
ATOM 2091 C C . MET A 1 265 ? -9.989 5.554 4.273 1.00 95.31 265 MET A C 1
ATOM 2093 O O . MET A 1 265 ? -10.124 5.777 5.469 1.00 95.31 265 MET A O 1
ATOM 2097 N N . GLU A 1 266 ? -9.512 6.471 3.440 1.00 93.81 266 GLU A N 1
ATOM 2098 C CA . GLU A 1 266 ? -9.030 7.785 3.840 1.00 93.81 266 GLU A CA 1
ATOM 2099 C C . GLU A 1 266 ? -10.170 8.719 4.269 1.00 93.81 266 GLU A C 1
ATOM 2101 O O . GLU A 1 266 ? -10.118 9.321 5.340 1.00 93.81 266 GLU A O 1
ATOM 2106 N N . GLN A 1 267 ? -11.208 8.859 3.442 1.00 91.44 267 GLN A N 1
ATOM 2107 C CA . GLN A 1 267 ? -12.222 9.902 3.633 1.00 91.44 267 GLN A CA 1
ATOM 2108 C C . GLN A 1 267 ? -13.316 9.523 4.624 1.00 91.44 267 GLN A C 1
ATOM 2110 O O . GLN A 1 267 ? -13.813 10.410 5.320 1.00 91.44 267 GLN A O 1
ATOM 2115 N N . ASP A 1 268 ? -13.667 8.240 4.684 1.00 93.81 268 ASP A N 1
ATOM 2116 C CA . ASP A 1 268 ? -14.818 7.769 5.449 1.00 93.81 268 ASP A CA 1
ATOM 2117 C C . ASP A 1 268 ? -14.363 7.077 6.739 1.00 93.81 268 ASP A C 1
ATOM 2119 O O . ASP A 1 268 ? -14.802 7.443 7.827 1.00 93.81 268 ASP A O 1
ATOM 2123 N N . VAL A 1 269 ? -13.415 6.138 6.639 1.00 95.12 269 VAL A N 1
ATOM 2124 C CA . VAL A 1 269 ? -12.984 5.311 7.780 1.00 95.12 269 VAL A CA 1
ATOM 2125 C C . VAL A 1 269 ? -11.983 6.046 8.673 1.00 95.12 269 VAL A C 1
ATOM 2127 O O . VAL A 1 269 ? -12.238 6.257 9.856 1.00 95.12 269 VAL A O 1
ATOM 2130 N N . LEU A 1 270 ? -10.847 6.490 8.125 1.00 93.88 270 LEU A N 1
ATOM 2131 C CA . LEU A 1 270 ? -9.809 7.176 8.905 1.00 93.88 270 LEU A CA 1
ATOM 2132 C C . LEU A 1 270 ? -10.292 8.498 9.484 1.00 93.88 270 LEU A C 1
ATOM 2134 O O . LEU A 1 270 ? -9.931 8.842 10.605 1.00 93.88 270 LEU A O 1
ATOM 2138 N N . ARG A 1 271 ? -11.119 9.231 8.737 1.00 92.38 271 ARG A N 1
ATOM 2139 C CA . ARG A 1 271 ? -11.722 10.468 9.228 1.00 92.38 271 ARG A CA 1
ATOM 2140 C C . ARG A 1 271 ? -12.631 10.232 10.434 1.00 92.38 271 ARG A C 1
ATOM 2142 O O . ARG A 1 271 ? -12.636 11.076 11.319 1.00 92.38 271 ARG A O 1
ATOM 2149 N N . ARG A 1 272 ? -13.384 9.125 10.460 1.00 91.56 272 ARG A N 1
ATOM 2150 C CA . ARG A 1 272 ? -14.231 8.742 11.599 1.00 91.56 272 ARG A CA 1
ATOM 2151 C C . ARG A 1 272 ? -13.381 8.393 12.817 1.00 91.56 272 ARG A C 1
ATOM 2153 O O . ARG A 1 272 ? -13.591 8.960 13.874 1.00 91.56 272 ARG A O 1
ATOM 2160 N N . LEU A 1 273 ? -12.382 7.530 12.634 1.00 91.12 273 LEU A N 1
ATOM 2161 C CA . LEU A 1 273 ? -11.522 7.063 13.727 1.00 91.12 273 LEU A CA 1
ATOM 2162 C C . LEU A 1 273 ? -10.600 8.158 14.291 1.00 91.12 273 LEU A C 1
ATOM 2164 O O . LEU A 1 273 ? -10.125 8.058 15.423 1.00 91.12 273 LEU A O 1
ATOM 2168 N N . ALA A 1 274 ? -10.308 9.197 13.508 1.00 89.19 274 ALA A N 1
ATOM 2169 C CA . ALA A 1 274 ? -9.498 10.318 13.954 1.00 89.19 274 ALA A CA 1
ATOM 2170 C C . ALA A 1 274 ? -10.275 11.194 14.951 1.00 89.19 274 ALA A C 1
ATOM 2172 O O . ALA A 1 274 ? -11.206 11.902 14.573 1.00 89.19 274 ALA A O 1
ATOM 2173 N N . GLY A 1 275 ? -9.847 11.186 16.215 1.00 72.44 275 GLY A N 1
ATOM 2174 C CA . GLY A 1 275 ? -10.439 12.011 17.276 1.00 72.44 275 GLY A CA 1
ATOM 2175 C C . GLY A 1 275 ? -11.523 11.324 18.114 1.00 72.44 275 GLY A C 1
ATOM 2176 O O . GLY A 1 275 ? -12.055 11.946 19.031 1.00 72.44 275 GLY A O 1
ATOM 2177 N N . GLU A 1 276 ? -11.808 10.038 17.882 1.00 65.75 276 GLU A N 1
ATOM 2178 C CA . GLU A 1 276 ? -12.738 9.238 18.705 1.00 65.75 276 GLU A CA 1
ATOM 2179 C C . GLU A 1 276 ? -12.188 8.857 20.095 1.00 65.75 276 GLU A C 1
ATOM 2181 O O . GLU A 1 276 ? -12.857 8.194 20.889 1.00 65.75 276 GLU A O 1
ATOM 2186 N N . SER A 1 277 ? -11.014 9.366 20.473 1.00 50.81 277 SER A N 1
ATOM 2187 C CA . SER A 1 277 ? -10.380 9.148 21.778 1.00 50.81 277 SER A CA 1
ATOM 2188 C C . SER A 1 277 ? -11.127 9.769 22.979 1.00 50.81 277 SER A C 1
ATOM 2190 O O . SER A 1 277 ? -10.593 9.777 24.087 1.00 50.81 277 SER A O 1
ATOM 2192 N N . GLY A 1 278 ? -12.364 10.259 22.810 1.00 42.59 278 GLY A N 1
ATOM 2193 C CA . GLY A 1 278 ? -13.109 10.930 23.881 1.00 42.59 278 GLY A CA 1
ATOM 2194 C C . GLY A 1 278 ? -14.630 11.054 23.741 1.00 42.59 278 GLY A C 1
ATOM 2195 O O . GLY A 1 278 ? -15.228 11.723 24.584 1.00 42.59 278 GLY A O 1
ATOM 2196 N N . SER A 1 279 ? -15.296 10.448 22.749 1.00 38.97 279 SER A N 1
ATOM 2197 C CA . SER A 1 279 ? -16.766 10.458 22.747 1.00 38.97 279 SER A CA 1
ATOM 2198 C C . SER A 1 279 ? -17.278 9.481 23.802 1.00 38.97 279 SER A C 1
ATOM 2200 O O . SER A 1 279 ? -17.261 8.264 23.610 1.00 38.97 279 SER A O 1
ATOM 2202 N N . SER A 1 280 ? -17.728 10.027 24.930 1.00 35.50 280 SER A N 1
ATOM 2203 C CA . SER A 1 280 ? -18.576 9.327 25.883 1.00 35.50 280 SER A CA 1
ATOM 2204 C C . SER A 1 280 ? -19.687 8.613 25.120 1.00 35.50 280 SER A C 1
ATOM 2206 O O . SER A 1 280 ? -20.457 9.227 24.379 1.00 35.50 280 SER A O 1
ATOM 2208 N N . CYS A 1 281 ? -19.749 7.296 25.291 1.00 34.34 281 CYS A N 1
ATOM 2209 C CA . CYS A 1 281 ? -20.892 6.485 24.922 1.00 34.34 281 CYS A CA 1
ATOM 2210 C C . CYS A 1 281 ? -22.144 7.168 25.482 1.00 34.34 281 CYS A C 1
ATOM 2212 O O . CYS A 1 281 ? -22.402 7.150 26.686 1.00 34.34 281 CYS A O 1
ATOM 2214 N N . SER A 1 282 ? -22.892 7.843 24.611 1.00 32.34 282 SER A N 1
ATOM 2215 C CA . SER A 1 282 ? -24.130 8.501 24.991 1.00 32.34 282 SER A CA 1
ATOM 2216 C C . SER A 1 282 ? -25.124 7.381 25.250 1.00 32.34 282 SER A C 1
ATOM 2218 O O . SER A 1 282 ? -25.664 6.764 24.330 1.00 32.34 282 SER A O 1
ATOM 2220 N N . SER A 1 283 ? -25.336 7.067 26.522 1.00 32.97 283 SER A N 1
ATOM 2221 C CA . SER A 1 283 ? -26.454 6.261 26.979 1.00 32.97 283 SER A CA 1
ATOM 2222 C C . SER A 1 283 ? -27.744 7.033 26.701 1.00 32.97 283 SER A C 1
ATOM 2224 O O . SER A 1 283 ? -28.322 7.667 27.575 1.00 32.97 283 SER A O 1
ATOM 2226 N N . GLY A 1 284 ? -28.207 6.984 25.451 1.00 29.44 284 GLY A N 1
ATOM 2227 C CA . GLY A 1 284 ? -29.586 7.304 25.116 1.00 29.44 284 GLY A CA 1
ATOM 2228 C C . GLY A 1 284 ? -30.484 6.322 25.862 1.00 29.44 284 GLY A C 1
ATOM 2229 O O . GLY A 1 284 ? -30.564 5.143 25.493 1.00 29.44 284 GLY A O 1
ATOM 2230 N N . SER A 1 285 ? -31.068 6.799 26.960 1.00 30.81 285 SER A N 1
ATOM 2231 C CA . SER A 1 285 ? -32.101 6.117 27.724 1.00 30.81 285 SER A CA 1
ATOM 2232 C C . SER A 1 285 ? -33.425 6.264 26.980 1.00 30.81 285 SER A C 1
ATOM 2234 O O . SER A 1 285 ? -34.146 7.237 27.186 1.00 30.81 285 SER A O 1
ATOM 2236 N N . ASP A 1 286 ? -33.757 5.296 26.133 1.00 33.53 286 ASP A N 1
ATOM 2237 C CA . ASP A 1 286 ? -35.167 5.029 25.859 1.00 33.53 286 ASP A CA 1
ATOM 2238 C C . ASP A 1 286 ? -35.697 4.168 27.002 1.00 33.53 286 ASP A C 1
ATOM 2240 O O . ASP A 1 286 ? -35.080 3.169 27.377 1.00 33.53 286 ASP A O 1
ATOM 2244 N N . GLY A 1 287 ? -36.817 4.596 27.586 1.00 39.38 287 GLY A N 1
ATOM 2245 C CA . GLY A 1 287 ? -37.472 4.027 28.768 1.00 39.38 287 GLY A CA 1
ATOM 2246 C C . GLY A 1 287 ? -38.060 2.624 28.576 1.00 39.38 287 GLY A C 1
ATOM 2247 O O . GLY A 1 287 ? -39.187 2.359 28.973 1.00 39.38 287 GLY A O 1
ATOM 2248 N N . SER A 1 288 ? -37.304 1.708 27.982 1.00 40.22 288 SER A N 1
ATOM 2249 C CA . SER A 1 288 ? -37.630 0.296 27.833 1.00 40.22 288 SER A CA 1
ATOM 2250 C C . SER A 1 288 ? -36.438 -0.498 28.363 1.00 40.22 288 SER A C 1
ATOM 2252 O O . SER A 1 288 ? -35.398 -0.572 27.709 1.00 40.22 288 SER A O 1
ATOM 2254 N N . GLY A 1 289 ? -36.584 -1.070 29.561 1.00 33.22 289 GLY A N 1
ATOM 2255 C CA . GLY A 1 289 ? -35.572 -1.840 30.292 1.00 33.22 289 GLY A CA 1
ATOM 2256 C C . GLY A 1 289 ? -35.137 -3.142 29.609 1.00 33.22 289 GLY A C 1
ATOM 2257 O O . GLY A 1 289 ? -35.324 -4.227 30.152 1.00 33.22 289 GLY A O 1
ATOM 2258 N N . ARG A 1 290 ? -34.525 -3.044 28.428 1.00 32.75 290 ARG A N 1
ATOM 2259 C CA . ARG A 1 290 ? -33.733 -4.105 27.808 1.00 32.75 290 ARG A CA 1
ATOM 2260 C C . ARG A 1 290 ? -32.270 -3.692 27.852 1.00 32.75 290 ARG A C 1
ATOM 2262 O O . ARG A 1 290 ? -31.886 -2.670 27.292 1.00 32.75 290 ARG A O 1
ATOM 2269 N N . ILE A 1 291 ? -31.473 -4.503 28.536 1.00 31.39 291 ILE A N 1
ATOM 2270 C CA . ILE A 1 291 ? -30.015 -4.405 28.592 1.00 31.39 291 ILE A CA 1
ATOM 2271 C C . ILE A 1 291 ? -29.498 -4.409 27.144 1.00 31.39 291 ILE A C 1
ATOM 2273 O O . ILE A 1 291 ? -29.663 -5.398 26.428 1.00 31.39 291 ILE A O 1
ATOM 2277 N N . LYS A 1 292 ? -28.938 -3.281 26.686 1.00 35.50 292 LYS A N 1
ATOM 2278 C CA . LYS A 1 292 ? -28.238 -3.202 25.398 1.00 35.50 292 LYS A CA 1
ATOM 2279 C C . LYS A 1 292 ? -27.036 -4.150 25.467 1.00 35.50 292 LYS A C 1
ATOM 2281 O O . LYS A 1 292 ? -26.262 -4.068 26.417 1.00 35.50 292 LYS A O 1
ATOM 2286 N N . LYS A 1 293 ? -26.900 -5.033 24.467 1.00 36.25 293 LYS A N 1
ATOM 2287 C CA . LYS A 1 293 ? -25.629 -5.701 24.144 1.00 36.25 293 LYS A CA 1
ATOM 2288 C C . LYS A 1 293 ? -24.525 -4.640 24.156 1.00 36.25 293 LYS A C 1
ATOM 2290 O O . LYS A 1 293 ? -24.724 -3.584 23.562 1.00 36.25 293 LYS A O 1
ATOM 2295 N N . ASP A 1 294 ? -23.458 -4.933 24.889 1.00 33.62 294 ASP A N 1
ATOM 2296 C CA . ASP A 1 294 ? -22.215 -4.182 25.086 1.00 33.62 294 ASP A CA 1
ATOM 2297 C C . ASP A 1 294 ? -22.070 -2.909 24.239 1.00 33.62 294 ASP A C 1
ATOM 2299 O O . ASP A 1 294 ? -21.942 -2.958 23.016 1.00 33.62 294 ASP A O 1
ATOM 2303 N N . ALA A 1 295 ? -22.063 -1.749 24.901 1.00 38.19 295 ALA A N 1
ATOM 2304 C CA . ALA A 1 295 ? -21.702 -0.490 24.265 1.00 38.19 295 ALA A CA 1
ATOM 2305 C C . ALA A 1 295 ? -20.307 -0.636 23.633 1.00 38.19 295 ALA A C 1
ATOM 2307 O O . ALA A 1 295 ? -19.316 -0.821 24.341 1.00 38.19 295 ALA A O 1
ATOM 2308 N N . ILE A 1 296 ? -20.249 -0.577 22.301 1.00 45.44 296 ILE A N 1
ATOM 2309 C CA . ILE A 1 296 ? -19.024 -0.643 21.502 1.00 45.44 296 ILE A CA 1
ATOM 2310 C C . ILE A 1 296 ? -18.124 0.507 21.961 1.00 45.44 296 ILE A C 1
ATOM 2312 O O . ILE A 1 296 ? -18.355 1.668 21.633 1.00 45.44 296 ILE A O 1
ATOM 2316 N N . CYS A 1 297 ? -17.113 0.200 22.775 1.00 50.72 297 CYS A N 1
ATOM 2317 C CA . CYS A 1 297 ? -16.040 1.144 23.054 1.00 50.72 297 CYS A CA 1
ATOM 2318 C C . CYS A 1 297 ? -15.347 1.419 21.711 1.00 50.72 297 CYS A C 1
ATOM 2320 O O . CYS A 1 297 ? -14.876 0.465 21.074 1.00 50.72 297 CYS A O 1
ATOM 2322 N N . GLY A 1 298 ? -15.376 2.681 21.268 1.00 70.81 298 GLY A N 1
ATOM 2323 C CA . GLY A 1 298 ? -14.719 3.139 20.045 1.00 70.81 298 GLY A CA 1
ATOM 2324 C C . GLY A 1 298 ? -13.239 2.763 20.057 1.00 70.81 298 GLY A C 1
ATOM 2325 O O . GLY A 1 298 ? -12.620 2.667 21.120 1.00 70.81 298 GLY A O 1
ATOM 2326 N N . GLY A 1 299 ? -12.696 2.453 18.885 1.00 86.25 299 GLY A N 1
ATOM 2327 C CA . GLY A 1 299 ? -11.297 2.070 18.747 1.00 86.25 299 GLY A CA 1
ATOM 2328 C C . GLY A 1 299 ? -10.449 3.189 18.157 1.00 86.25 299 GLY A C 1
ATOM 2329 O O . GLY A 1 299 ? -10.964 4.126 17.557 1.00 86.25 299 GLY A O 1
ATOM 2330 N N . VAL A 1 300 ? -9.130 3.087 18.313 1.00 91.44 300 VAL A N 1
ATOM 2331 C CA . VAL A 1 300 ? -8.192 4.144 17.910 1.00 91.44 300 VAL A CA 1
ATOM 2332 C C . VAL A 1 300 ? -7.485 3.843 16.594 1.00 91.44 300 VAL A C 1
ATOM 2334 O O . VAL A 1 300 ? -7.222 2.687 16.240 1.00 91.44 300 VAL A O 1
ATOM 2337 N N . ALA A 1 301 ? -7.107 4.919 15.906 1.00 94.88 301 ALA A N 1
ATOM 2338 C CA . ALA A 1 301 ? -6.171 4.903 14.793 1.00 94.88 301 ALA A CA 1
ATOM 2339 C C . ALA A 1 301 ? -4.779 5.367 15.252 1.00 94.88 301 ALA A C 1
ATOM 2341 O O . ALA A 1 301 ? -4.650 6.394 15.917 1.00 94.88 301 ALA A O 1
ATOM 2342 N N . LEU A 1 302 ? -3.734 4.631 14.877 1.00 95.81 302 LEU A N 1
ATOM 2343 C CA . LEU A 1 302 ? -2.335 4.957 15.168 1.00 95.81 302 LEU A CA 1
ATOM 2344 C C . LEU A 1 302 ? -1.589 5.400 13.909 1.00 95.81 302 LEU A C 1
ATOM 2346 O O . LEU A 1 302 ? -1.900 4.935 12.814 1.00 95.81 302 LEU A O 1
ATOM 2350 N N . ALA A 1 303 ? -0.552 6.218 14.069 1.00 96.69 303 ALA A N 1
ATOM 2351 C CA . ALA A 1 303 ? 0.378 6.582 13.004 1.00 96.69 303 ALA A CA 1
ATOM 2352 C C . ALA A 1 303 ? 1.771 5.975 13.244 1.00 96.69 303 ALA A C 1
ATOM 2354 O O . ALA A 1 303 ? 2.524 6.418 14.109 1.00 96.69 303 ALA A O 1
ATOM 2355 N N . ALA A 1 304 ? 2.146 4.999 12.420 1.00 96.44 304 ALA A N 1
ATOM 2356 C CA . ALA A 1 304 ? 3.502 4.469 12.343 1.00 96.44 304 ALA A CA 1
ATOM 2357 C C . ALA A 1 304 ? 4.352 5.370 11.437 1.00 96.44 304 ALA A C 1
ATOM 2359 O O . ALA A 1 304 ? 4.412 5.184 10.218 1.00 96.44 304 ALA A O 1
ATOM 2360 N N . THR A 1 305 ? 4.977 6.386 12.034 1.00 95.62 305 THR A N 1
ATOM 2361 C CA . THR A 1 305 ? 5.787 7.362 11.294 1.00 95.62 305 THR A CA 1
ATOM 2362 C C . THR A 1 305 ? 7.142 6.771 10.917 1.00 95.62 305 THR A C 1
ATOM 2364 O O . THR A 1 305 ? 7.946 6.443 11.786 1.00 95.62 305 THR A O 1
ATOM 2367 N N . THR A 1 306 ? 7.423 6.681 9.618 1.00 94.25 306 THR A N 1
ATOM 2368 C CA . THR A 1 306 ? 8.698 6.191 9.092 1.00 94.25 306 THR A CA 1
ATOM 2369 C C . THR A 1 306 ? 9.553 7.310 8.498 1.00 94.25 306 THR A C 1
ATOM 2371 O O . THR A 1 306 ? 9.050 8.282 7.927 1.00 94.25 306 THR A O 1
ATOM 2374 N N . ARG A 1 307 ? 10.874 7.130 8.587 1.00 92.25 307 ARG A N 1
ATOM 2375 C CA . ARG A 1 307 ? 11.886 7.935 7.880 1.00 92.25 307 ARG A CA 1
ATOM 2376 C C . ARG A 1 307 ? 12.357 7.278 6.580 1.00 92.25 307 ARG A C 1
ATOM 2378 O O . ARG A 1 307 ? 13.192 7.843 5.876 1.00 92.25 307 ARG A O 1
ATOM 2385 N N . ASN A 1 308 ? 11.848 6.085 6.273 1.00 91.88 308 ASN A N 1
ATOM 2386 C CA . ASN A 1 308 ? 12.173 5.381 5.042 1.00 91.88 308 ASN A CA 1
ATOM 2387 C C . ASN A 1 308 ? 11.513 6.081 3.854 1.00 91.88 308 ASN A C 1
ATOM 2389 O O . ASN A 1 308 ? 10.506 6.776 3.989 1.00 91.88 308 ASN A O 1
ATOM 2393 N N . TRP A 1 309 ? 12.090 5.892 2.670 1.00 93.62 309 TRP A N 1
ATOM 2394 C CA . TRP A 1 309 ? 11.558 6.503 1.461 1.00 93.62 309 TRP A CA 1
ATOM 2395 C C . TRP A 1 309 ? 10.162 5.954 1.131 1.00 93.62 309 TRP A C 1
ATOM 2397 O O . TRP A 1 309 ? 9.859 4.774 1.340 1.00 93.62 309 TRP A O 1
ATOM 2407 N N . TRP A 1 310 ? 9.335 6.825 0.565 1.00 95.44 310 TRP A N 1
ATOM 2408 C CA . TRP A 1 310 ? 7.990 6.514 0.109 1.00 95.44 310 TRP A CA 1
ATOM 2409 C C . TRP A 1 310 ? 7.642 7.372 -1.107 1.00 95.44 310 TRP A C 1
ATOM 2411 O O . TRP A 1 310 ? 8.099 8.509 -1.243 1.00 95.44 310 TRP A O 1
ATOM 2421 N N . SER A 1 311 ? 6.836 6.827 -2.011 1.00 93.94 311 SER A N 1
ATOM 2422 C CA . SER A 1 311 ? 6.301 7.541 -3.162 1.00 93.94 311 SER A CA 1
ATOM 2423 C C . SER A 1 311 ? 4.998 6.917 -3.644 1.00 93.94 311 SER A C 1
ATOM 2425 O O . SER A 1 311 ? 4.795 5.712 -3.525 1.00 93.94 311 SER A O 1
ATOM 2427 N N . GLN A 1 312 ? 4.137 7.723 -4.261 1.00 92.25 312 GLN A N 1
ATOM 2428 C CA . GLN A 1 312 ? 2.991 7.238 -5.027 1.00 92.25 312 GLN A CA 1
ATOM 2429 C C . GLN A 1 312 ? 3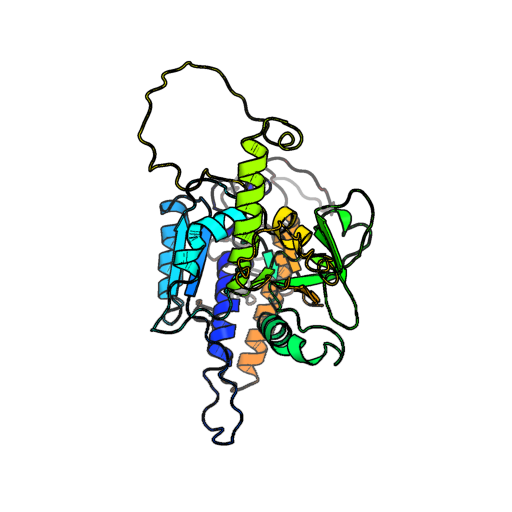.283 7.368 -6.514 1.00 92.25 312 GLN A C 1
ATOM 2431 O O . GLN A 1 312 ? 3.647 8.445 -6.993 1.00 92.25 312 GLN A O 1
ATOM 2436 N N . LEU A 1 313 ? 3.041 6.302 -7.269 1.00 89.75 313 LEU A N 1
ATOM 2437 C CA . LEU A 1 313 ? 3.283 6.248 -8.703 1.00 89.75 313 LEU A CA 1
ATOM 2438 C C . LEU A 1 313 ? 2.211 7.036 -9.477 1.00 89.75 313 LEU A C 1
ATOM 2440 O O . LEU A 1 313 ? 1.365 6.475 -10.161 1.00 89.75 313 LEU A O 1
ATOM 2444 N N . LYS A 1 314 ? 2.171 8.361 -9.336 1.00 85.06 314 LYS A N 1
ATOM 2445 C CA . LYS A 1 314 ? 1.168 9.224 -9.991 1.00 85.06 314 LYS A CA 1
ATOM 2446 C C . LYS A 1 314 ? 1.645 9.801 -11.319 1.00 85.06 314 LYS A C 1
ATOM 2448 O O . LYS A 1 314 ? 0.815 10.112 -12.166 1.00 85.06 314 LYS A O 1
ATOM 2453 N N . THR A 1 315 ? 2.954 9.934 -11.503 1.00 82.75 315 THR A N 1
ATOM 2454 C CA . THR A 1 315 ? 3.578 10.576 -12.667 1.00 82.75 315 THR A CA 1
ATOM 2455 C C . THR A 1 315 ? 4.815 9.799 -13.113 1.00 82.75 315 THR A C 1
ATOM 2457 O O . THR A 1 315 ? 5.372 9.014 -12.343 1.00 82.75 315 THR A O 1
ATOM 2460 N N . ALA A 1 316 ? 5.293 10.054 -14.333 1.00 76.88 316 ALA A N 1
ATOM 2461 C CA . ALA A 1 316 ? 6.561 9.501 -14.815 1.00 76.88 316 ALA A CA 1
ATOM 2462 C C . ALA A 1 316 ? 7.744 9.862 -13.891 1.00 76.88 316 ALA A C 1
ATOM 2464 O O . ALA A 1 316 ? 8.590 9.021 -13.602 1.00 76.88 316 ALA A O 1
ATOM 2465 N N . GLY A 1 317 ? 7.764 11.084 -13.344 1.00 82.06 317 GLY A N 1
ATOM 2466 C CA . GLY A 1 317 ? 8.786 11.506 -12.379 1.00 82.06 317 GLY A CA 1
ATOM 2467 C C . GLY A 1 317 ? 8.794 10.659 -11.100 1.00 82.06 317 GLY A C 1
ATOM 2468 O O . GLY A 1 317 ? 9.862 10.298 -10.608 1.00 82.06 317 GLY A O 1
ATOM 2469 N N . ALA A 1 318 ? 7.618 10.261 -10.602 1.00 85.50 318 ALA A N 1
ATOM 2470 C CA . ALA A 1 318 ? 7.520 9.349 -9.461 1.00 85.50 318 ALA A CA 1
ATOM 2471 C C . ALA A 1 318 ? 8.072 7.951 -9.788 1.00 85.50 318 ALA A C 1
ATOM 2473 O O . ALA A 1 318 ? 8.697 7.324 -8.934 1.00 85.50 318 ALA A O 1
ATOM 2474 N N . ALA A 1 319 ? 7.917 7.487 -11.033 1.00 85.00 319 ALA A N 1
ATOM 2475 C CA . ALA A 1 319 ? 8.505 6.227 -11.482 1.00 85.00 319 ALA A CA 1
ATOM 2476 C C . ALA A 1 319 ? 10.038 6.269 -11.431 1.00 85.00 319 ALA A C 1
ATOM 2478 O O . ALA A 1 319 ? 10.659 5.321 -10.954 1.00 85.00 319 ALA A O 1
ATOM 2479 N N . ILE A 1 320 ? 10.652 7.370 -11.880 1.00 81.88 320 ILE A N 1
ATOM 2480 C CA . ILE A 1 320 ? 12.112 7.565 -11.834 1.00 81.88 320 ILE A CA 1
ATOM 2481 C C . ILE A 1 320 ? 12.602 7.545 -10.382 1.00 81.88 320 ILE A C 1
ATOM 2483 O O . ILE A 1 320 ? 13.550 6.829 -10.050 1.00 81.88 320 ILE A O 1
ATOM 2487 N N . TYR A 1 321 ? 11.917 8.279 -9.503 1.00 86.56 321 TYR A N 1
ATOM 2488 C CA . TYR A 1 321 ? 12.222 8.303 -8.075 1.00 86.56 321 TYR A CA 1
ATOM 2489 C C . TYR A 1 321 ? 12.145 6.898 -7.453 1.00 86.56 321 TYR A C 1
ATOM 2491 O O . TYR A 1 321 ? 13.113 6.440 -6.843 1.00 86.56 321 TYR A O 1
ATOM 2499 N N . ALA A 1 322 ? 11.049 6.169 -7.680 1.00 89.62 322 ALA A N 1
ATOM 2500 C CA . ALA A 1 322 ? 10.868 4.815 -7.159 1.00 89.62 322 ALA A CA 1
ATOM 2501 C C . ALA A 1 322 ? 11.915 3.826 -7.704 1.00 89.62 322 ALA A C 1
ATOM 2503 O O . ALA A 1 322 ? 12.452 3.019 -6.945 1.00 89.62 322 ALA A O 1
ATOM 2504 N N . ASN A 1 323 ? 12.267 3.918 -8.994 1.00 86.00 323 ASN A N 1
ATOM 2505 C CA . ASN A 1 323 ? 13.318 3.098 -9.606 1.00 86.00 323 ASN A CA 1
ATOM 2506 C C . ASN A 1 323 ? 14.653 3.272 -8.876 1.00 86.00 323 ASN A C 1
ATOM 2508 O O . ASN A 1 323 ? 15.256 2.285 -8.457 1.00 86.00 323 ASN A O 1
ATOM 2512 N N . ARG A 1 324 ? 15.094 4.521 -8.677 1.00 84.12 324 ARG A N 1
ATOM 2513 C CA . ARG A 1 324 ? 16.347 4.829 -7.974 1.00 84.12 324 ARG A CA 1
ATOM 2514 C C . ARG A 1 324 ? 16.387 4.177 -6.594 1.00 84.12 324 ARG A C 1
ATOM 2516 O O . ARG A 1 324 ? 17.379 3.538 -6.240 1.00 84.12 324 ARG A O 1
ATOM 2523 N N . HIS A 1 325 ? 15.317 4.339 -5.820 1.00 90.12 325 HIS A N 1
ATOM 2524 C CA . HIS A 1 325 ? 15.274 3.837 -4.455 1.00 90.12 325 HIS A CA 1
ATOM 2525 C C . HIS A 1 325 ? 15.210 2.308 -4.387 1.00 90.12 325 HIS A C 1
ATOM 2527 O O . HIS A 1 325 ? 15.976 1.710 -3.631 1.00 90.12 325 HIS A O 1
ATOM 2533 N N . TYR A 1 326 ? 14.392 1.654 -5.217 1.00 87.75 326 TYR A N 1
ATOM 2534 C CA . TYR A 1 326 ? 14.351 0.190 -5.251 1.00 87.75 326 TYR A CA 1
ATOM 2535 C C . TYR A 1 326 ? 15.670 -0.431 -5.714 1.00 87.75 326 TYR A C 1
ATOM 2537 O O . TYR A 1 326 ? 16.104 -1.433 -5.147 1.00 87.75 326 TYR A O 1
ATOM 2545 N N . LEU A 1 327 ? 16.348 0.166 -6.698 1.00 84.31 327 LEU A N 1
ATOM 2546 C CA . LEU A 1 327 ? 17.665 -0.306 -7.129 1.00 84.31 327 LEU A CA 1
ATOM 2547 C C . LEU A 1 327 ? 18.716 -0.155 -6.019 1.00 84.31 327 LEU A C 1
ATOM 2549 O O . LEU A 1 327 ? 19.521 -1.061 -5.814 1.00 84.31 327 LEU A O 1
ATOM 2553 N N . SER A 1 328 ? 18.675 0.944 -5.257 1.00 84.38 328 SER A N 1
ATOM 2554 C CA . SER A 1 328 ? 19.534 1.128 -4.080 1.00 84.38 328 SER A CA 1
ATOM 2555 C C . SER A 1 328 ? 19.261 0.094 -2.987 1.00 84.38 328 SER A C 1
ATOM 2557 O O . SER A 1 328 ? 20.204 -0.494 -2.459 1.00 84.38 328 SER A O 1
ATOM 2559 N N . LEU A 1 329 ? 17.987 -0.163 -2.673 1.00 83.81 329 LEU A N 1
ATOM 2560 C CA . LEU A 1 329 ? 17.599 -1.175 -1.687 1.00 83.81 329 LEU A CA 1
ATOM 2561 C C . LEU A 1 329 ? 18.108 -2.563 -2.077 1.00 83.81 329 LEU A C 1
ATOM 2563 O O . LEU A 1 329 ? 18.619 -3.297 -1.236 1.00 83.81 329 LEU A O 1
ATOM 2567 N N . ARG A 1 330 ? 17.998 -2.925 -3.357 1.00 78.81 330 ARG A N 1
ATOM 2568 C CA . ARG A 1 330 ? 18.485 -4.217 -3.852 1.00 78.81 330 ARG A CA 1
ATOM 2569 C C . ARG A 1 330 ? 19.993 -4.351 -3.731 1.00 78.81 330 ARG A C 1
ATOM 2571 O O . ARG A 1 330 ? 20.445 -5.353 -3.195 1.00 78.81 330 ARG A O 1
ATOM 2578 N N . GLN A 1 331 ? 20.753 -3.336 -4.140 1.00 78.62 331 GLN A N 1
ATOM 2579 C CA . GLN A 1 331 ? 22.208 -3.354 -3.984 1.00 78.62 331 GLN A CA 1
ATOM 2580 C C . GLN A 1 331 ? 22.616 -3.520 -2.513 1.00 78.62 331 GLN A C 1
ATOM 2582 O O . GLN A 1 331 ? 23.537 -4.272 -2.199 1.00 78.62 331 GLN A O 1
ATOM 2587 N N . GLN A 1 332 ? 21.940 -2.818 -1.600 1.00 79.50 332 GLN A N 1
ATOM 2588 C CA . GLN A 1 332 ? 22.201 -2.951 -0.170 1.00 79.50 332 GLN A CA 1
ATOM 2589 C C . GLN A 1 332 ? 21.929 -4.381 0.315 1.00 79.50 332 GLN A C 1
ATOM 2591 O O . GLN A 1 332 ? 22.755 -4.938 1.030 1.00 79.50 332 GLN A O 1
ATOM 2596 N N . ARG A 1 333 ? 20.819 -4.992 -0.116 1.00 76.69 333 ARG A N 1
ATOM 2597 C CA . ARG A 1 333 ? 20.469 -6.379 0.228 1.00 76.69 333 ARG A CA 1
ATOM 2598 C C . ARG A 1 333 ? 21.465 -7.389 -0.340 1.00 76.69 333 ARG A C 1
ATOM 2600 O O . ARG A 1 333 ? 21.912 -8.257 0.398 1.00 76.69 333 ARG A O 1
ATOM 2607 N N . GLU A 1 334 ? 21.873 -7.246 -1.600 1.00 73.19 334 GLU A N 1
ATOM 2608 C CA . GLU A 1 334 ? 22.900 -8.103 -2.213 1.00 73.19 334 GLU A CA 1
ATOM 2609 C C . GLU A 1 334 ? 24.220 -8.052 -1.429 1.00 73.19 334 GLU A C 1
ATOM 2611 O O . GLU A 1 334 ? 24.823 -9.089 -1.168 1.00 73.19 334 GLU A O 1
ATOM 2616 N N . ARG A 1 335 ? 24.644 -6.862 -0.979 1.00 73.81 335 ARG A N 1
ATOM 2617 C CA . ARG A 1 335 ? 25.847 -6.716 -0.141 1.00 73.81 335 ARG A CA 1
ATOM 2618 C C . ARG A 1 335 ? 25.711 -7.390 1.222 1.00 73.81 335 ARG A C 1
ATOM 2620 O O . ARG A 1 335 ? 26.703 -7.915 1.715 1.00 73.81 335 ARG A O 1
ATOM 2627 N N . LEU A 1 336 ? 24.530 -7.346 1.839 1.00 70.19 336 LEU A N 1
ATOM 2628 C CA . LEU A 1 336 ? 24.283 -8.016 3.120 1.00 70.19 336 LEU A CA 1
ATOM 2629 C C . LEU A 1 336 ? 24.352 -9.538 2.955 1.00 70.19 336 LEU A C 1
ATOM 2631 O O . LEU A 1 336 ? 25.117 -10.177 3.667 1.00 70.19 336 LEU A O 1
ATOM 2635 N N . LEU A 1 337 ? 23.684 -10.086 1.934 1.00 68.12 337 LEU A N 1
ATOM 2636 C CA . LEU A 1 337 ? 23.724 -11.519 1.604 1.00 68.12 337 LEU A CA 1
ATOM 2637 C C . LEU A 1 337 ? 25.138 -12.032 1.270 1.00 68.12 337 LEU A C 1
ATOM 2639 O O . LEU A 1 337 ? 25.424 -13.209 1.452 1.00 68.12 337 LEU A O 1
ATOM 2643 N N . GLN A 1 338 ? 26.024 -11.170 0.762 1.00 68.25 338 GLN A N 1
ATOM 2644 C CA . GLN A 1 338 ? 27.426 -11.517 0.493 1.00 68.25 338 GLN A CA 1
ATOM 2645 C C . GLN A 1 338 ? 28.333 -11.427 1.729 1.00 68.25 338 GLN A C 1
ATOM 2647 O O . GLN A 1 338 ? 29.368 -12.090 1.768 1.00 68.25 338 GLN A O 1
ATOM 2652 N N . ARG A 1 339 ? 28.005 -10.567 2.702 1.00 61.22 339 ARG A N 1
ATOM 2653 C CA . ARG A 1 339 ? 28.831 -10.316 3.900 1.00 61.22 339 ARG A CA 1
ATOM 2654 C C . ARG A 1 339 ? 28.488 -11.228 5.061 1.00 61.22 339 ARG A C 1
ATOM 2656 O O . ARG A 1 339 ? 29.360 -11.557 5.857 1.00 61.22 339 ARG A O 1
ATOM 2663 N N . GLU A 1 340 ? 27.227 -11.592 5.171 1.00 52.62 340 GLU A N 1
ATOM 2664 C CA . GLU A 1 340 ? 26.710 -12.384 6.261 1.00 52.62 340 GLU A CA 1
ATOM 2665 C C . GLU A 1 340 ? 26.268 -13.741 5.712 1.00 52.62 340 GLU A C 1
ATOM 2667 O O . GLU A 1 340 ? 25.457 -13.807 4.792 1.00 52.62 340 GLU A O 1
ATOM 2672 N N . SER A 1 341 ? 26.733 -14.842 6.313 1.00 49.25 341 SER A N 1
ATOM 2673 C CA . SER A 1 341 ? 26.100 -16.163 6.170 1.00 49.25 341 SER A CA 1
ATOM 2674 C C . SER A 1 341 ? 24.754 -16.195 6.915 1.00 49.25 341 SER A C 1
ATOM 2676 O O . SER A 1 341 ? 24.484 -17.104 7.699 1.00 49.25 341 SER A O 1
ATOM 2678 N N . VAL A 1 342 ? 23.955 -15.136 6.769 1.00 45.44 342 VAL A N 1
ATOM 2679 C CA . VAL A 1 342 ? 22.695 -14.922 7.474 1.00 45.44 342 VAL A CA 1
ATOM 2680 C C . VAL A 1 342 ? 21.551 -15.563 6.702 1.00 45.44 342 VAL A C 1
ATOM 2682 O O . VAL A 1 342 ? 21.482 -15.547 5.476 1.00 45.44 342 VAL A O 1
ATOM 2685 N N . ILE A 1 343 ? 20.646 -16.130 7.493 1.00 48.38 343 ILE A N 1
ATOM 2686 C CA . ILE A 1 343 ? 19.483 -16.956 7.164 1.00 48.38 343 ILE A CA 1
ATOM 2687 C C . ILE A 1 343 ? 18.330 -16.103 6.587 1.00 48.38 343 ILE A C 1
ATOM 2689 O O . ILE A 1 343 ? 17.156 -16.381 6.824 1.00 48.38 343 ILE A O 1
ATOM 2693 N N . ASP A 1 344 ? 18.634 -15.028 5.856 1.00 45.62 344 ASP A N 1
ATOM 2694 C CA . ASP A 1 344 ? 17.630 -14.362 5.027 1.00 45.62 344 ASP A CA 1
ATOM 2695 C C . ASP A 1 344 ? 17.559 -15.164 3.723 1.00 45.62 344 ASP A C 1
ATOM 2697 O O . ASP A 1 344 ? 18.438 -15.073 2.863 1.00 45.62 344 ASP A O 1
ATOM 2701 N N . LEU A 1 345 ? 16.534 -16.018 3.606 1.00 52.78 345 LEU A N 1
ATOM 2702 C CA . LEU A 1 345 ? 16.315 -16.805 2.395 1.00 52.78 345 LEU A CA 1
ATOM 2703 C C . LEU A 1 345 ? 16.270 -15.862 1.180 1.00 52.78 345 LEU A C 1
ATOM 2705 O O . LEU A 1 345 ? 15.549 -14.853 1.217 1.00 52.78 345 LEU A O 1
ATOM 2709 N N . PRO A 1 346 ? 17.000 -16.178 0.095 1.00 56.91 346 PRO A N 1
ATOM 2710 C CA . PRO A 1 346 ? 16.964 -15.376 -1.116 1.00 56.91 346 PRO A CA 1
ATOM 2711 C C . PRO A 1 346 ? 15.514 -15.251 -1.590 1.00 56.91 346 PRO A C 1
ATOM 2713 O O . PRO A 1 346 ? 14.780 -16.239 -1.644 1.00 56.91 346 PRO A O 1
ATOM 2716 N N . LEU A 1 347 ? 15.088 -14.021 -1.906 1.00 61.84 347 LEU A N 1
ATOM 2717 C CA . LEU A 1 347 ? 13.786 -13.800 -2.529 1.00 61.84 347 LEU A CA 1
ATOM 2718 C C . LEU A 1 347 ? 13.698 -14.688 -3.780 1.00 61.84 347 LEU A C 1
ATOM 2720 O O . LEU A 1 347 ? 14.628 -14.664 -4.585 1.00 61.84 347 LEU A O 1
ATOM 2724 N N . PRO A 1 348 ? 12.611 -15.454 -3.958 1.00 55.91 348 PRO A N 1
ATOM 2725 C CA . PRO A 1 348 ? 12.520 -16.444 -5.026 1.00 55.91 348 PRO A CA 1
ATOM 2726 C C . PRO A 1 348 ? 12.255 -15.831 -6.408 1.00 55.91 348 PRO A C 1
ATOM 2728 O O . PRO A 1 348 ? 12.345 -16.521 -7.422 1.00 55.91 348 PRO A O 1
ATOM 2731 N N . SER A 1 349 ? 12.013 -14.515 -6.477 1.00 53.84 349 SER A N 1
ATOM 2732 C CA . SER A 1 349 ? 12.187 -13.769 -7.724 1.00 53.84 349 SER A CA 1
ATOM 2733 C C . SER A 1 349 ? 13.579 -14.087 -8.293 1.00 53.84 349 SER A C 1
ATOM 2735 O O . SER A 1 349 ? 14.535 -14.130 -7.520 1.00 53.84 349 SER A O 1
ATOM 2737 N N . PRO A 1 350 ? 13.748 -14.334 -9.604 1.00 43.88 350 PRO A N 1
ATOM 2738 C CA . PRO A 1 350 ? 15.051 -14.623 -10.195 1.00 43.88 350 PRO A CA 1
ATOM 2739 C C . PRO A 1 350 ? 15.955 -13.380 -10.118 1.00 43.88 350 PRO A C 1
ATOM 2741 O O . PRO A 1 350 ? 16.122 -12.620 -11.072 1.00 43.88 350 PRO A O 1
ATOM 2744 N N . VAL A 1 351 ? 16.547 -13.168 -8.942 1.00 47.06 351 VAL A N 1
ATOM 2745 C CA . VAL A 1 351 ? 17.524 -12.136 -8.596 1.00 47.06 351 VAL A CA 1
ATOM 2746 C C . VAL A 1 351 ? 18.920 -12.719 -8.830 1.00 47.06 351 VAL A C 1
ATOM 2748 O O . VAL A 1 351 ? 19.771 -12.757 -7.950 1.00 47.06 351 VAL A O 1
ATOM 2751 N N . LYS A 1 352 ? 19.180 -13.203 -10.048 1.00 42.66 352 LYS A N 1
ATOM 2752 C CA . LYS A 1 352 ? 20.557 -13.262 -10.551 1.00 42.66 352 LYS A CA 1
ATOM 2753 C C . LYS A 1 352 ? 20.796 -11.974 -11.333 1.00 42.66 352 LYS A C 1
ATOM 2755 O O . LYS A 1 352 ? 20.292 -11.819 -12.438 1.00 42.66 352 LYS A O 1
ATOM 2760 N N . CYS A 1 353 ? 21.489 -11.040 -10.678 1.00 49.03 353 CYS A N 1
ATOM 2761 C CA . CYS A 1 353 ? 22.123 -9.828 -11.207 1.00 49.03 353 CYS A CA 1
ATOM 2762 C C . CYS A 1 353 ? 21.363 -9.108 -12.331 1.00 49.03 353 CYS A C 1
ATOM 2764 O O . CYS A 1 353 ? 21.695 -9.213 -13.507 1.00 49.03 353 CYS A O 1
ATOM 2766 N N . ARG A 1 354 ? 20.357 -8.319 -11.943 1.00 56.78 354 ARG A N 1
ATOM 2767 C CA . ARG A 1 354 ? 19.699 -7.345 -12.832 1.00 56.78 354 ARG A CA 1
ATOM 2768 C C . ARG A 1 354 ? 20.276 -5.935 -12.716 1.00 56.78 354 ARG A C 1
ATOM 2770 O O . ARG A 1 354 ? 19.952 -5.087 -13.543 1.00 56.78 354 ARG A O 1
ATOM 2777 N N . LEU A 1 355 ? 21.108 -5.664 -11.707 1.00 54.84 355 LEU A N 1
ATOM 2778 C CA . LEU A 1 355 ? 21.969 -4.492 -11.785 1.00 54.84 355 LEU A CA 1
ATOM 2779 C C . LEU A 1 355 ? 22.885 -4.702 -12.983 1.00 54.84 355 LEU A C 1
ATOM 2781 O O . LEU A 1 355 ? 23.561 -5.727 -13.064 1.00 54.84 355 LEU A O 1
ATOM 2785 N N . ALA A 1 356 ? 22.859 -3.763 -13.922 1.00 55.12 356 ALA A N 1
ATOM 2786 C CA . ALA A 1 356 ? 23.775 -3.795 -15.042 1.00 55.12 356 ALA A CA 1
ATOM 2787 C C . ALA A 1 356 ? 25.199 -3.775 -14.477 1.00 55.12 356 ALA A C 1
ATOM 2789 O O . ALA A 1 356 ? 25.634 -2.783 -13.894 1.00 55.12 356 ALA A O 1
ATOM 2790 N N . THR A 1 357 ? 25.909 -4.889 -14.610 1.00 56.81 357 THR A N 1
ATOM 2791 C CA . THR A 1 357 ? 27.363 -4.892 -14.505 1.00 56.81 357 THR A CA 1
ATOM 2792 C C . THR A 1 357 ? 27.901 -4.217 -15.759 1.00 56.81 357 THR A C 1
ATOM 2794 O O . THR A 1 357 ? 27.295 -4.357 -16.825 1.00 56.81 357 THR A O 1
ATOM 2797 N N . ALA A 1 358 ? 29.014 -3.487 -15.652 1.00 54.59 358 ALA A N 1
ATOM 2798 C CA . ALA A 1 358 ? 29.716 -3.008 -16.839 1.00 54.59 358 ALA A CA 1
ATOM 2799 C C . ALA A 1 358 ? 29.898 -4.191 -17.803 1.00 54.59 358 ALA A C 1
ATOM 2801 O O . ALA A 1 358 ? 30.301 -5.274 -17.369 1.00 54.59 358 ALA A O 1
ATOM 2802 N N . ASP A 1 359 ? 29.506 -4.014 -19.066 1.00 55.34 359 ASP A N 1
ATOM 2803 C CA . ASP A 1 359 ? 29.583 -5.085 -20.054 1.00 55.34 359 ASP A CA 1
ATOM 2804 C C . ASP A 1 359 ? 31.043 -5.567 -20.146 1.00 55.34 359 ASP A C 1
ATOM 2806 O O . ASP A 1 359 ? 31.918 -4.759 -20.474 1.00 55.34 359 ASP A O 1
ATOM 2810 N N . PRO A 1 360 ? 31.343 -6.854 -19.881 1.00 50.69 360 PRO A N 1
ATOM 2811 C CA . PRO A 1 360 ? 32.700 -7.378 -20.011 1.00 50.69 360 PRO A CA 1
ATOM 2812 C C . PRO A 1 360 ? 33.248 -7.264 -21.444 1.00 50.69 360 PRO A C 1
ATOM 2814 O O . PRO A 1 360 ? 34.455 -7.393 -21.638 1.00 50.69 360 PRO A O 1
ATOM 2817 N N . LYS A 1 361 ? 32.391 -7.005 -22.445 1.00 54.16 361 LYS A N 1
ATOM 2818 C CA . LYS A 1 361 ? 32.767 -6.763 -23.847 1.00 54.16 361 LYS A CA 1
ATOM 2819 C C . LYS A 1 361 ? 32.892 -5.276 -24.227 1.00 54.16 361 LYS A C 1
ATOM 2821 O O . LYS A 1 361 ? 33.184 -4.989 -25.385 1.00 54.16 361 LYS A O 1
ATOM 2826 N N . GLY A 1 362 ? 32.725 -4.341 -23.285 1.00 54.72 362 GLY A N 1
ATOM 2827 C CA . GLY A 1 362 ? 32.966 -2.906 -23.500 1.00 54.72 362 GLY A CA 1
ATOM 2828 C C . GLY A 1 362 ? 31.820 -2.118 -24.153 1.00 54.72 362 GLY A C 1
ATOM 2829 O O . GLY A 1 362 ? 32.065 -1.046 -24.697 1.00 54.72 362 GLY A O 1
ATOM 2830 N N . GLY A 1 363 ? 30.583 -2.627 -24.126 1.00 64.31 363 GLY A N 1
ATOM 2831 C CA . GLY A 1 363 ? 29.438 -2.065 -24.847 1.00 64.31 363 GLY A CA 1
ATOM 2832 C C . GLY A 1 363 ? 28.635 -0.941 -24.172 1.00 64.31 363 GLY A C 1
ATOM 2833 O O . GLY A 1 363 ? 27.664 -0.494 -24.769 1.00 64.31 363 GLY A O 1
ATOM 2834 N N . TYR A 1 364 ? 28.939 -0.503 -22.949 1.00 64.50 364 TYR A N 1
ATOM 2835 C CA . TYR A 1 364 ? 28.448 0.764 -22.367 1.00 64.50 364 TYR A CA 1
ATOM 2836 C C . TYR A 1 364 ? 29.018 0.956 -20.957 1.00 64.50 364 TYR A C 1
ATOM 2838 O O . TYR A 1 364 ? 29.394 -0.003 -20.280 1.00 64.50 364 TYR A O 1
ATOM 2846 N N . SER A 1 365 ? 29.054 2.204 -20.487 1.00 64.50 365 SER A N 1
ATOM 2847 C CA . SER A 1 365 ? 29.499 2.551 -19.131 1.00 64.50 365 SER A CA 1
ATOM 2848 C C . SER A 1 365 ? 28.308 2.821 -18.219 1.00 64.50 365 SER A C 1
ATOM 2850 O O . SER A 1 365 ? 27.352 3.476 -18.624 1.00 64.50 365 SER A O 1
ATOM 2852 N N . THR A 1 366 ? 28.360 2.363 -16.968 1.00 65.25 366 THR A N 1
ATOM 2853 C CA . THR A 1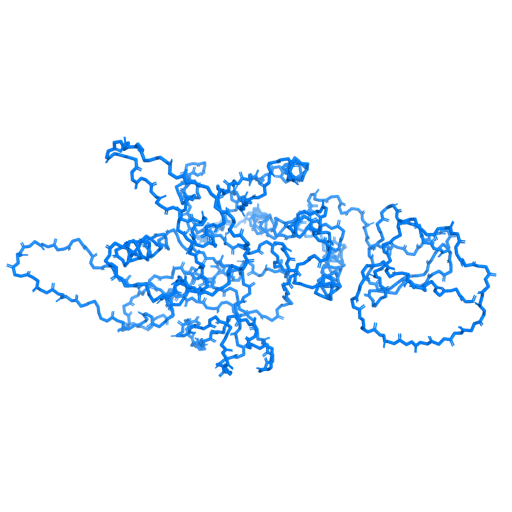 366 ? 27.288 2.577 -15.982 1.00 65.25 366 THR A CA 1
ATOM 2854 C C . THR A 1 366 ? 27.760 3.438 -14.812 1.00 65.25 366 THR A C 1
ATOM 2856 O O . THR A 1 366 ? 28.807 3.154 -14.235 1.00 65.25 366 THR A O 1
ATOM 2859 N N . ILE A 1 367 ? 26.969 4.433 -14.398 1.00 62.69 367 ILE A N 1
ATOM 2860 C CA . ILE A 1 367 ? 27.190 5.207 -13.165 1.00 62.69 367 ILE A CA 1
ATOM 2861 C C . ILE A 1 367 ? 26.029 4.982 -12.195 1.00 62.69 367 ILE A C 1
ATOM 2863 O O . ILE A 1 367 ? 24.904 5.439 -12.422 1.00 62.69 367 ILE A O 1
ATOM 2867 N N . GLY A 1 368 ? 26.334 4.350 -11.062 1.00 65.69 368 GLY A N 1
ATOM 2868 C CA . GLY A 1 368 ? 25.367 4.037 -10.011 1.00 65.69 368 GLY A CA 1
ATOM 2869 C C . GLY A 1 368 ? 24.542 2.784 -10.309 1.00 65.69 368 GLY A C 1
ATOM 2870 O O . GLY A 1 368 ? 24.928 1.945 -11.119 1.00 65.69 368 GLY A O 1
ATOM 2871 N N . ASN A 1 369 ? 23.405 2.646 -9.625 1.00 70.62 369 ASN A N 1
ATOM 2872 C CA . ASN A 1 369 ? 22.552 1.465 -9.744 1.00 70.62 369 ASN A CA 1
ATOM 2873 C C . ASN A 1 369 ? 21.604 1.606 -10.931 1.00 70.62 369 ASN A C 1
ATOM 2875 O O . ASN A 1 369 ? 20.769 2.509 -10.961 1.00 70.62 369 ASN A O 1
ATOM 2879 N N . VAL A 1 370 ? 21.731 0.699 -11.893 1.00 67.50 370 VAL A N 1
ATOM 2880 C CA . VAL A 1 370 ? 21.011 0.743 -13.164 1.00 67.50 370 VAL A CA 1
ATOM 2881 C C . VAL A 1 370 ? 20.371 -0.609 -13.431 1.00 67.50 370 VAL A C 1
ATOM 2883 O O . VAL A 1 370 ? 21.010 -1.641 -13.249 1.00 67.50 370 VAL A O 1
ATOM 2886 N N . TYR A 1 371 ? 19.137 -0.591 -13.930 1.00 68.69 371 TYR A N 1
ATOM 2887 C CA . TYR A 1 371 ? 18.512 -1.741 -14.574 1.00 68.69 371 TYR A CA 1
ATOM 2888 C C . TYR A 1 371 ? 18.423 -1.512 -16.085 1.00 68.69 371 TYR A C 1
ATOM 2890 O O . TYR A 1 371 ? 17.855 -0.511 -16.520 1.00 68.69 371 TYR A O 1
ATOM 2898 N N . VAL A 1 372 ? 18.963 -2.446 -16.871 1.00 67.25 372 VAL A N 1
ATOM 2899 C CA . VAL A 1 372 ? 18.805 -2.482 -18.331 1.00 67.25 372 VAL A CA 1
ATOM 2900 C C . VAL A 1 372 ? 17.889 -3.655 -18.659 1.00 67.25 372 VAL A C 1
ATOM 2902 O O . VAL A 1 372 ? 18.166 -4.794 -18.285 1.00 67.25 372 VAL A O 1
ATOM 2905 N N . HIS A 1 373 ? 16.762 -3.373 -19.312 1.00 67.44 373 HIS A N 1
ATOM 2906 C CA . HIS A 1 373 ? 15.826 -4.420 -19.709 1.00 67.44 373 HIS A CA 1
ATOM 2907 C C . HIS A 1 373 ? 16.483 -5.348 -20.752 1.00 67.44 373 HIS A C 1
ATOM 2909 O O . HIS A 1 373 ? 17.153 -4.833 -21.644 1.00 67.44 373 HIS A O 1
ATOM 2915 N N . PRO A 1 374 ? 16.278 -6.681 -20.714 1.00 63.47 374 PRO A N 1
ATOM 2916 C CA . PRO A 1 374 ? 16.931 -7.609 -21.647 1.00 63.47 374 PRO A CA 1
ATOM 2917 C C . PRO A 1 374 ? 16.665 -7.329 -23.133 1.00 63.47 374 PRO A C 1
ATOM 2919 O O . PRO A 1 374 ? 17.477 -7.679 -23.980 1.00 63.47 374 PRO A O 1
ATOM 2922 N N . SER A 1 375 ? 15.535 -6.697 -23.460 1.00 62.53 375 SER A N 1
ATOM 2923 C CA . SER A 1 375 ? 15.211 -6.301 -24.838 1.00 62.53 375 SER A CA 1
ATOM 2924 C C . SER A 1 375 ? 15.838 -4.969 -25.270 1.00 62.53 375 SER A C 1
ATOM 2926 O O . SER A 1 375 ? 15.652 -4.560 -26.416 1.00 62.53 375 SER A O 1
ATOM 2928 N N . ALA A 1 376 ? 16.511 -4.246 -24.370 1.00 63.31 376 ALA A N 1
ATOM 2929 C CA . ALA A 1 376 ? 17.089 -2.947 -24.678 1.00 63.31 376 ALA A CA 1
ATOM 2930 C C . ALA A 1 376 ? 18.387 -3.108 -25.479 1.00 63.31 376 ALA A C 1
ATOM 2932 O O . ALA A 1 376 ? 19.281 -3.860 -25.099 1.00 63.31 376 ALA A O 1
ATOM 2933 N N . GLN A 1 377 ? 18.510 -2.352 -26.569 1.00 65.06 377 GLN A N 1
ATOM 2934 C CA . GLN A 1 377 ? 19.761 -2.218 -27.312 1.00 65.06 377 GLN A CA 1
ATOM 2935 C C . GLN A 1 377 ? 20.453 -0.935 -26.860 1.00 65.06 377 GLN A C 1
ATOM 2937 O O . GLN A 1 377 ? 19.940 0.153 -27.095 1.00 65.06 377 GLN A O 1
ATOM 2942 N N . VAL A 1 378 ? 21.594 -1.044 -26.187 1.00 66.31 378 VAL A N 1
ATOM 2943 C CA . VAL A 1 378 ? 22.357 0.118 -25.714 1.00 66.31 378 VAL A CA 1
ATOM 2944 C C . VAL A 1 378 ? 23.569 0.308 -26.617 1.00 66.31 378 VAL A C 1
ATOM 2946 O O . VAL A 1 378 ? 24.249 -0.656 -26.961 1.00 66.31 378 VAL A O 1
ATOM 2949 N N . HIS A 1 379 ? 23.815 1.546 -27.039 1.00 64.75 379 HIS A N 1
ATOM 2950 C CA . HIS A 1 379 ? 24.965 1.854 -27.881 1.00 64.75 379 HIS A CA 1
ATOM 2951 C C . HIS A 1 379 ? 26.286 1.678 -27.095 1.00 64.75 379 HIS A C 1
ATOM 2953 O O . HIS A 1 379 ? 26.342 2.153 -25.959 1.00 64.75 379 HIS A O 1
ATOM 2959 N N . PRO A 1 380 ? 27.354 1.116 -27.708 1.00 67.38 380 PRO A N 1
ATOM 2960 C CA . PRO A 1 380 ? 28.692 0.923 -27.129 1.00 67.38 380 PRO A CA 1
ATOM 2961 C C . PRO A 1 380 ? 29.251 2.067 -26.271 1.00 67.38 380 PRO A C 1
ATOM 2963 O O . PRO A 1 380 ? 29.892 1.852 -25.248 1.00 67.38 380 PRO A O 1
ATOM 2966 N N . THR A 1 381 ? 29.006 3.305 -26.694 1.00 66.75 381 THR A N 1
ATOM 2967 C CA . THR A 1 381 ? 29.551 4.521 -26.071 1.00 66.75 381 THR A CA 1
ATOM 2968 C C . THR A 1 381 ? 28.623 5.160 -25.036 1.00 66.75 381 THR A C 1
ATOM 2970 O O . THR A 1 381 ? 28.951 6.211 -24.487 1.00 66.75 381 THR A O 1
ATOM 2973 N N . ALA A 1 382 ? 27.451 4.575 -24.780 1.00 64.94 382 ALA A N 1
ATOM 2974 C CA . ALA A 1 382 ? 26.456 5.188 -23.916 1.00 64.94 382 ALA A CA 1
ATOM 2975 C C . ALA A 1 382 ? 26.914 5.210 -22.451 1.00 64.94 382 ALA A C 1
ATOM 2977 O O . ALA A 1 382 ? 27.456 4.234 -21.924 1.00 64.94 382 ALA A O 1
ATOM 2978 N N . LEU A 1 383 ? 26.620 6.323 -21.777 1.00 62.12 383 LEU A N 1
ATOM 2979 C CA . LEU A 1 383 ? 26.725 6.440 -20.330 1.00 62.12 383 LEU A CA 1
ATOM 2980 C C . LEU A 1 383 ? 25.343 6.264 -19.704 1.00 62.12 383 LEU A C 1
ATOM 2982 O O . LEU A 1 383 ? 24.435 7.072 -19.893 1.00 62.12 383 LEU A O 1
ATOM 2986 N N . VAL A 1 384 ? 25.193 5.195 -18.939 1.00 67.31 384 VAL A N 1
ATOM 2987 C CA . VAL A 1 384 ? 23.929 4.753 -18.368 1.00 67.31 384 VAL A CA 1
ATOM 2988 C C . VAL A 1 384 ? 23.929 5.054 -16.874 1.00 67.31 384 VAL A C 1
ATOM 2990 O O . VAL A 1 384 ? 24.743 4.526 -16.124 1.00 67.31 384 VAL A O 1
ATOM 2993 N N . SER A 1 385 ? 23.025 5.913 -16.407 1.00 60.31 385 SER A N 1
ATOM 2994 C CA . SER A 1 385 ? 22.950 6.283 -14.989 1.00 60.31 385 SER A CA 1
ATOM 2995 C C . SER A 1 385 ? 21.513 6.413 -14.500 1.00 60.31 385 SER A C 1
ATOM 2997 O O . SER A 1 385 ? 20.602 6.686 -15.283 1.00 60.31 385 SER A O 1
ATOM 2999 N N . PHE A 1 386 ? 21.322 6.278 -13.185 1.00 55.50 386 PHE A N 1
ATOM 3000 C CA . PHE A 1 386 ? 20.028 6.443 -12.515 1.00 55.50 386 PHE A CA 1
ATOM 3001 C C . PHE A 1 386 ? 19.386 7.819 -12.764 1.00 55.50 386 PHE A C 1
ATOM 3003 O O . PHE A 1 386 ? 18.168 7.944 -12.676 1.00 55.50 386 PHE A O 1
ATOM 3010 N N . THR A 1 387 ? 20.182 8.843 -13.086 1.00 46.81 387 THR A N 1
ATOM 3011 C CA . THR A 1 387 ? 19.704 10.203 -13.391 1.00 46.81 387 THR A CA 1
ATOM 3012 C C . THR A 1 387 ? 19.226 10.361 -14.843 1.00 46.81 387 THR A C 1
ATOM 3014 O O . THR A 1 387 ? 18.547 11.333 -15.151 1.00 46.81 387 THR A O 1
ATOM 3017 N N . LEU A 1 388 ? 19.568 9.427 -15.740 1.00 43.25 388 LEU A N 1
ATOM 3018 C CA . LEU A 1 388 ? 19.458 9.598 -17.198 1.00 43.25 388 LEU A CA 1
ATOM 3019 C C . LEU A 1 388 ? 18.591 8.549 -17.913 1.00 43.25 388 LEU A C 1
ATOM 3021 O O . LEU A 1 388 ? 18.421 8.634 -19.125 1.00 43.25 388 LEU A O 1
ATOM 3025 N N . PHE A 1 389 ? 18.021 7.566 -17.211 1.00 40.81 389 PHE A N 1
ATOM 3026 C CA . PHE A 1 389 ? 17.370 6.433 -17.877 1.00 40.81 389 PHE A CA 1
ATOM 3027 C C . PHE A 1 389 ? 15.837 6.475 -17.862 1.00 40.81 389 PHE A C 1
ATOM 3029 O O . PHE A 1 389 ? 15.156 5.877 -17.028 1.00 40.81 389 PHE A O 1
ATOM 3036 N N . HIS A 1 390 ? 15.303 7.120 -18.897 1.00 36.53 390 HIS A N 1
ATOM 3037 C CA . HIS A 1 390 ? 14.084 6.668 -19.564 1.00 36.53 390 HIS A CA 1
ATOM 3038 C C . HIS A 1 390 ? 14.364 6.516 -21.064 1.00 36.53 390 HIS A C 1
ATOM 3040 O O . HIS A 1 390 ? 13.824 7.233 -21.896 1.00 36.53 390 HIS A O 1
ATOM 3046 N N . ILE A 1 391 ? 15.246 5.578 -21.421 1.00 35.66 391 ILE A N 1
ATOM 3047 C CA . ILE A 1 391 ? 15.358 5.115 -22.806 1.00 35.66 391 ILE A CA 1
ATOM 3048 C C . ILE A 1 391 ? 14.491 3.860 -22.931 1.00 35.66 391 ILE A C 1
ATOM 3050 O O . ILE A 1 391 ? 14.944 2.738 -22.713 1.00 35.66 391 ILE A O 1
ATOM 3054 N N . TYR A 1 392 ? 13.215 4.067 -23.258 1.00 34.59 392 TYR A N 1
ATOM 3055 C CA . TYR A 1 392 ? 12.394 3.038 -23.890 1.00 34.59 392 TYR A CA 1
ATOM 3056 C C . TYR A 1 392 ? 12.799 2.984 -25.366 1.00 34.59 392 TYR A C 1
ATOM 3058 O O . TYR A 1 392 ? 12.401 3.830 -26.163 1.00 34.59 392 TYR A O 1
ATOM 3066 N N . LEU A 1 393 ? 13.632 2.012 -25.735 1.00 33.44 393 LEU A N 1
ATOM 3067 C CA . LEU A 1 393 ? 13.965 1.736 -27.130 1.00 33.44 393 LEU A CA 1
ATOM 3068 C C . LEU A 1 393 ? 12.997 0.692 -27.682 1.00 33.44 393 LEU A C 1
ATOM 3070 O O . LEU A 1 393 ? 13.163 -0.510 -27.490 1.00 33.44 393 LEU A O 1
ATOM 3074 N N . THR A 1 394 ? 11.987 1.153 -28.414 1.00 30.39 394 THR A N 1
ATOM 3075 C CA . THR A 1 394 ? 11.332 0.334 -29.437 1.00 30.39 394 THR A CA 1
ATOM 3076 C C . THR A 1 394 ? 11.048 1.216 -30.654 1.00 30.39 394 THR A C 1
ATOM 3078 O O . THR A 1 394 ? 10.232 2.125 -30.594 1.00 30.39 394 THR A O 1
ATOM 3081 N N . LYS A 1 395 ? 11.776 0.932 -31.747 1.00 27.64 395 LYS A N 1
ATOM 3082 C CA . LYS A 1 395 ? 11.668 1.485 -33.114 1.00 27.64 395 LYS A CA 1
ATOM 3083 C C . LYS A 1 395 ? 11.822 3.008 -33.290 1.00 27.64 395 LYS A C 1
ATOM 3085 O O . LYS A 1 395 ? 10.847 3.715 -33.486 1.00 27.64 395 LYS A O 1
ATOM 3090 N N . CYS A 1 396 ? 13.066 3.475 -33.416 1.00 28.53 396 CYS A N 1
ATOM 3091 C CA . CYS A 1 396 ? 13.388 4.703 -34.163 1.00 28.53 396 CYS A CA 1
ATOM 3092 C C . CYS A 1 396 ? 14.757 4.559 -34.851 1.00 28.53 396 CYS A C 1
ATOM 3094 O O . CYS A 1 396 ? 15.737 5.189 -34.470 1.00 28.53 396 CYS A O 1
ATOM 3096 N N . TYR A 1 397 ? 14.836 3.681 -35.854 1.00 27.64 397 TYR A N 1
ATOM 3097 C CA . TYR A 1 397 ? 16.047 3.442 -36.646 1.00 27.64 397 TYR A CA 1
ATOM 3098 C C . TYR A 1 397 ? 15.844 4.006 -38.057 1.00 27.64 397 TYR A C 1
ATOM 3100 O O . TYR A 1 397 ? 15.657 3.240 -38.992 1.00 27.64 397 TYR A O 1
ATOM 3108 N N . GLN A 1 398 ? 15.775 5.338 -38.209 1.00 27.45 398 GLN A N 1
ATOM 3109 C CA . GLN A 1 398 ? 15.873 5.964 -39.545 1.00 27.45 398 GLN A CA 1
ATOM 3110 C C . GLN A 1 398 ? 16.136 7.485 -39.595 1.00 27.45 398 GLN A C 1
ATOM 3112 O O . GLN A 1 398 ? 16.251 8.009 -40.697 1.00 27.45 398 GLN A O 1
ATOM 3117 N N . PHE A 1 399 ? 16.269 8.217 -38.475 1.00 28.19 399 PHE A N 1
ATOM 3118 C CA . PHE A 1 399 ? 16.225 9.696 -38.533 1.00 28.19 399 PHE A CA 1
ATOM 3119 C C . PHE A 1 399 ? 17.526 10.476 -38.248 1.00 28.19 399 PHE A C 1
ATOM 3121 O O . PHE A 1 399 ? 17.549 11.682 -38.465 1.00 28.19 399 PHE A O 1
ATOM 3128 N N . PHE A 1 400 ? 18.632 9.863 -37.818 1.00 27.72 400 PHE A N 1
ATOM 3129 C CA . PHE A 1 400 ? 19.838 10.631 -37.451 1.00 27.72 400 PHE A CA 1
ATOM 3130 C C . PHE A 1 400 ? 21.033 10.338 -38.362 1.00 27.72 400 PHE A C 1
ATOM 3132 O O . PHE A 1 400 ? 21.848 9.470 -38.074 1.00 27.72 400 PHE A O 1
ATOM 3139 N N . GLN A 1 401 ? 21.149 11.102 -39.455 1.00 26.52 401 GLN A N 1
ATOM 3140 C CA . GLN A 1 401 ? 22.374 11.170 -40.271 1.00 26.52 401 GLN A CA 1
ATOM 3141 C C . GLN A 1 401 ? 22.958 12.585 -40.425 1.00 26.52 401 GLN A C 1
ATOM 3143 O O . GLN A 1 401 ? 23.963 12.756 -41.109 1.00 26.52 401 GLN A O 1
ATOM 3148 N N . LYS A 1 402 ? 22.375 13.621 -39.810 1.00 29.41 402 LYS A N 1
ATOM 3149 C CA . LYS A 1 402 ? 22.859 15.005 -39.942 1.00 29.41 402 LYS A CA 1
ATOM 3150 C C . LYS A 1 402 ? 22.538 15.806 -38.683 1.00 29.41 402 LYS A C 1
ATOM 3152 O O . LYS A 1 402 ? 21.398 16.217 -38.545 1.00 29.41 402 LYS A O 1
ATOM 3157 N N . CYS A 1 403 ? 23.501 15.988 -37.778 1.00 26.84 403 CYS A N 1
ATOM 3158 C CA . CYS A 1 403 ? 23.663 17.191 -36.942 1.00 26.84 403 CYS A CA 1
ATOM 3159 C C . CYS A 1 403 ? 24.794 16.982 -35.925 1.00 26.84 403 CYS A C 1
ATOM 3161 O O . CYS A 1 403 ? 24.698 16.146 -35.032 1.00 26.84 403 CYS A O 1
ATOM 3163 N N . SER A 1 404 ? 25.847 17.784 -36.060 1.00 30.55 404 SER A N 1
ATOM 3164 C CA . SER A 1 404 ? 26.857 18.035 -35.034 1.00 30.55 404 SER A CA 1
ATOM 3165 C C . SER A 1 404 ? 26.427 19.284 -34.259 1.00 30.55 404 SER A C 1
ATOM 3167 O O . SER A 1 404 ? 26.107 20.276 -34.907 1.00 30.55 404 SER A O 1
ATOM 3169 N N . VAL A 1 405 ? 26.383 19.213 -32.921 1.00 26.47 405 VAL A N 1
ATOM 3170 C CA . VAL A 1 405 ? 26.538 20.287 -31.902 1.00 26.47 405 VAL A CA 1
ATOM 3171 C C . VAL A 1 405 ? 25.774 19.898 -30.623 1.00 26.47 405 VAL A C 1
ATOM 3173 O O . VAL A 1 405 ? 24.593 19.559 -30.650 1.00 26.47 405 VAL A O 1
ATOM 3176 N N . VAL A 1 406 ? 26.494 19.946 -29.501 1.00 30.23 406 VAL A N 1
ATOM 3177 C CA . VAL A 1 406 ? 26.070 19.625 -28.131 1.00 30.23 406 VAL A CA 1
ATOM 3178 C C . VAL A 1 406 ? 25.527 20.874 -27.433 1.00 30.23 406 VAL A C 1
ATOM 3180 O O . VAL A 1 406 ? 26.261 21.852 -27.321 1.00 30.23 406 VAL A O 1
ATOM 3183 N N . THR A 1 407 ? 24.314 20.802 -26.866 1.00 23.75 407 THR A N 1
ATOM 3184 C CA . THR A 1 407 ? 23.842 21.731 -25.818 1.00 23.75 407 THR A CA 1
ATOM 3185 C C . THR A 1 407 ? 22.899 21.009 -24.848 1.00 23.75 407 THR A C 1
ATOM 3187 O O . THR A 1 407 ? 21.897 20.426 -25.254 1.00 23.75 407 THR A O 1
ATOM 3190 N N . VAL A 1 408 ? 23.219 21.052 -23.552 1.00 29.17 408 VAL A N 1
ATOM 3191 C CA . VAL A 1 408 ? 22.384 20.546 -22.450 1.00 29.17 408 VAL A CA 1
ATOM 3192 C C . VAL A 1 408 ? 21.214 21.503 -22.228 1.00 29.17 408 VAL A C 1
ATOM 3194 O O . VAL A 1 408 ? 21.435 22.654 -21.859 1.00 29.17 408 VAL A O 1
ATOM 3197 N N . ILE A 1 409 ? 19.975 21.040 -22.412 1.00 22.84 409 ILE A N 1
ATOM 3198 C CA . ILE A 1 409 ? 18.774 21.802 -22.052 1.00 22.84 409 ILE A CA 1
ATOM 3199 C C . ILE A 1 409 ? 17.780 20.892 -21.311 1.00 22.84 409 ILE A C 1
ATOM 3201 O O . ILE A 1 409 ? 17.263 19.921 -21.854 1.00 22.84 409 ILE A O 1
ATOM 3205 N N . ASN A 1 410 ? 17.510 21.249 -20.053 1.00 30.55 410 ASN A N 1
ATOM 3206 C CA . ASN A 1 410 ? 16.378 20.781 -19.252 1.00 30.55 410 ASN A CA 1
ATOM 3207 C C . ASN A 1 410 ? 15.078 21.359 -19.837 1.00 30.55 410 ASN A C 1
ATOM 3209 O O . ASN A 1 410 ? 14.847 22.557 -19.681 1.00 30.55 410 ASN A O 1
ATOM 3213 N N . ILE A 1 411 ? 14.213 20.546 -20.456 1.00 24.03 411 ILE A N 1
ATOM 3214 C CA . ILE A 1 411 ? 12.843 20.954 -20.818 1.00 24.03 411 ILE A CA 1
ATOM 3215 C C . ILE A 1 411 ? 11.831 19.894 -20.358 1.00 24.03 411 ILE A C 1
ATOM 3217 O O . ILE A 1 411 ? 11.797 18.764 -20.837 1.00 24.03 411 ILE A O 1
ATOM 3221 N N . PHE A 1 412 ? 10.978 20.318 -19.422 1.00 27.06 412 PHE A N 1
ATOM 3222 C CA . PHE A 1 412 ? 9.612 19.834 -19.223 1.00 27.06 412 PHE A CA 1
ATOM 3223 C C . PHE A 1 412 ? 8.787 20.122 -20.487 1.00 27.06 412 PHE A C 1
ATOM 3225 O O . PHE A 1 412 ? 8.765 21.277 -20.876 1.00 27.06 412 PHE A O 1
ATOM 3232 N N . TYR A 1 413 ? 8.073 19.150 -21.072 1.00 22.45 413 TYR A N 1
ATOM 3233 C CA . TYR A 1 413 ? 6.688 19.288 -21.577 1.00 22.45 413 TYR A CA 1
ATOM 3234 C C . TYR A 1 413 ? 6.163 17.940 -22.121 1.00 22.45 413 TYR A C 1
ATOM 3236 O O . TYR A 1 413 ? 6.877 17.187 -22.775 1.00 22.45 413 TYR A O 1
ATOM 3244 N N . PHE A 1 414 ? 4.902 17.637 -21.800 1.00 27.44 414 PHE A N 1
ATOM 3245 C CA . PHE A 1 414 ? 4.095 16.521 -22.312 1.00 27.44 414 PHE A CA 1
ATOM 3246 C C . PHE A 1 414 ? 3.810 16.677 -23.817 1.00 27.44 414 PHE A C 1
ATOM 3248 O O . PHE A 1 414 ? 3.499 17.790 -24.221 1.00 27.44 414 PHE A O 1
ATOM 3255 N N . ILE A 1 415 ? 3.827 15.569 -24.579 1.00 22.23 415 ILE A N 1
ATOM 3256 C CA . ILE A 1 415 ? 2.992 15.204 -25.757 1.00 22.23 415 ILE A CA 1
ATOM 3257 C C . ILE A 1 415 ? 3.576 13.897 -26.352 1.00 22.23 415 ILE A C 1
ATOM 3259 O O . ILE A 1 415 ? 4.779 13.755 -26.477 1.00 22.23 415 ILE A O 1
ATOM 3263 N N . VAL A 1 416 ? 2.775 12.889 -26.699 1.00 23.19 416 VAL A N 1
ATOM 3264 C CA . VAL A 1 416 ? 3.235 11.759 -27.549 1.00 23.19 416 VAL A CA 1
ATOM 3265 C C . VAL A 1 416 ? 3.433 12.299 -28.980 1.00 23.19 416 VAL A C 1
ATOM 3267 O O . VAL A 1 416 ? 2.539 13.031 -29.397 1.00 23.19 416 VAL A O 1
ATOM 3270 N N . PRO A 1 417 ? 4.485 11.992 -29.778 1.00 29.14 417 PRO A N 1
ATOM 3271 C CA . PRO A 1 417 ? 5.596 11.050 -29.619 1.00 29.14 417 PRO A CA 1
ATOM 3272 C C . PRO A 1 417 ? 6.948 11.793 -29.529 1.00 29.14 417 PRO A C 1
ATOM 3274 O O . PRO A 1 417 ? 7.455 12.332 -30.512 1.00 29.14 417 PRO A O 1
ATOM 3277 N N . ILE A 1 418 ? 7.551 11.845 -28.344 1.00 26.25 418 ILE A N 1
ATOM 3278 C CA . ILE A 1 418 ? 8.774 12.628 -28.123 1.00 26.25 418 ILE A CA 1
ATOM 3279 C C . ILE A 1 418 ? 10.004 11.776 -28.463 1.00 26.25 418 ILE A C 1
ATOM 3281 O O . ILE A 1 418 ? 10.500 10.996 -27.652 1.00 26.25 418 ILE A O 1
ATOM 3285 N N . LEU A 1 419 ? 10.490 11.955 -29.701 1.00 28.78 419 LEU A N 1
ATOM 3286 C CA . LEU A 1 419 ? 11.924 11.965 -30.010 1.00 28.78 419 LEU A CA 1
ATOM 3287 C C . LEU A 1 419 ? 12.662 12.738 -28.909 1.00 28.78 419 LEU A C 1
ATOM 3289 O O . LEU A 1 419 ? 12.158 13.796 -28.542 1.00 28.78 419 LEU A O 1
ATOM 3293 N N . THR A 1 420 ? 13.856 12.299 -28.477 1.00 28.86 420 THR A N 1
ATOM 3294 C CA . THR A 1 420 ? 15.070 13.149 -28.349 1.00 28.86 420 THR A CA 1
ATOM 3295 C C . THR A 1 420 ? 16.254 12.428 -27.658 1.00 28.86 420 THR A C 1
ATOM 3297 O O . THR A 1 420 ? 16.109 11.849 -26.588 1.00 28.86 420 THR A O 1
ATOM 3300 N N . LEU A 1 421 ? 17.419 12.560 -28.317 1.00 25.94 421 LEU A N 1
ATOM 3301 C CA . LEU A 1 421 ? 18.838 12.496 -27.902 1.00 25.94 421 LEU A CA 1
ATOM 3302 C C . LEU A 1 421 ? 19.420 11.232 -27.240 1.00 25.94 421 LEU A C 1
ATOM 3304 O O . LEU A 1 421 ? 19.351 11.023 -26.033 1.00 25.94 421 LEU A O 1
ATOM 3308 N N . VAL A 1 422 ? 20.190 10.497 -28.048 1.00 26.97 422 VAL A N 1
ATOM 3309 C CA . VAL A 1 422 ? 21.359 9.725 -27.602 1.00 26.97 422 VAL A CA 1
ATOM 3310 C C . VAL A 1 422 ? 22.579 10.649 -27.691 1.00 26.97 422 VAL A C 1
ATOM 3312 O O . VAL A 1 422 ? 22.858 11.188 -28.760 1.00 26.97 422 VAL A O 1
ATOM 3315 N N . PHE A 1 423 ? 23.300 10.838 -26.583 1.00 24.23 423 PHE A N 1
ATOM 3316 C CA . PHE A 1 423 ? 24.642 11.424 -26.602 1.00 24.23 423 PHE A CA 1
ATOM 3317 C C . PHE A 1 423 ? 25.637 10.349 -27.059 1.00 24.23 423 PHE A C 1
ATOM 3319 O O . PHE A 1 423 ? 25.851 9.369 -26.347 1.00 24.23 423 PHE A O 1
ATOM 3326 N N . CYS A 1 424 ? 26.244 10.540 -28.229 1.00 23.55 424 CYS A N 1
ATOM 3327 C CA . CYS A 1 424 ? 27.528 9.931 -28.566 1.00 23.55 424 CYS A CA 1
ATOM 3328 C C . CYS A 1 424 ? 28.611 11.000 -28.395 1.00 23.55 424 CYS A C 1
ATOM 3330 O O . CYS A 1 424 ? 28.389 12.151 -28.778 1.00 23.55 424 CYS A O 1
ATOM 3332 N N . TYR A 1 425 ? 29.729 10.603 -27.784 1.00 27.14 425 TYR A N 1
ATOM 3333 C CA . TYR A 1 425 ? 30.975 11.371 -27.750 1.00 27.14 425 TYR A CA 1
ATOM 3334 C C . TYR A 1 425 ? 31.459 11.735 -29.155 1.00 27.14 425 TYR A C 1
ATOM 3336 O O . TYR A 1 425 ? 31.269 10.890 -30.064 1.00 27.14 425 TYR A O 1
#

Organism: Schizaphis graminum (NCBI:txid13262)

Secondary structure (DSSP, 8-state):
-GGG-STTSSS-GGG-EETTEEHHHHHHHHHHHHHHTTS------S----------EEEEEE---HHHHHHHHHHHHHH-TTSEEEEEE-SS--HHHHHHHHTHHHHSS-BTTB----EEEE-TTEEE---HHHHHHHHHHGGGSS-TTS--PPEEEEEEEEE--HHHHTTSEEEEE-TTT-BEEEEEES-SS---SEEEEEEEEE-TTHHHHHHHHHHHHHHHHHS----S--SS----------------TT----------IIIIIIHHHTT-TT--------SS----S------EEEEEE--S-EEE--SHHHHHHHHHHHHHHHHHHHHHHHH-----PPPSS--S--B-PPPTTS--EEESS-B--TT----TT-EEETTT-----SS--SS-SS-------------S---------

Foldseek 3Di:
DVLAPPQPVPAHQQQRDFLHGRLVVLVVLLLLLQQQVPVPDPDDPDDDPDPRDHRAEDEAEEADDCVRCVVVQVVSCVLRVRYHYYYDHDPDQQAQLLRCLVCLCVVQPDDPNDGDFKDKFADSQKFFNDPPVLQVCLQPPLQPPDPPPADRFHAFKEFAKEFADQVCQLQFKDFDADPRSQFTQAIDGNDPHGDHRIGTQRMMMGGSCLSVVSVVLQVVVVVCVVPDDPPDPDDDDDDDDDDDDDDDDDDDDPPPPDDSHRDYCRPRRQRVQRNLSDPDLPPPDDPDPDDDDDDPNRHTYGYPYDPTDMAGSSYPVRSLVSNQRVLVVVVVVVVCVVPDPDPSPPSSPPPPDQFDDCPPVQQEAEDHGDGDDPPDDGGSHAYHYSVDDPPPDDDDPDPDDDDDDDDDDDDDDDDPDDDDDDDDD

pLDDT: mean 71.08, std 25.23, range [22.23, 98.44]